Protein AF-A0A0M0JK31-F1 (afdb_monomer_lite)

pLDDT: mean 78.7, std 21.26, range [26.94, 96.88]

Foldseek 3Di:
DDDPPDDDPVPPPPPDVPPDCALLADKDKAWPFVVLQVLLQVLLQPCLDDCDDLCVFKGWPDKGKDWTKIWITHPLDIFIWTWIKMKIKMKGFGADPVRDGPDIWIWMKIFNTDGPVCLVPTDIDTGIPDPPDPSSVCCVPVVVVSSSVSNSVSVVVVRVVRRVVSVVPHDDDDDDDDDDDDDDDDDDDDDDDDDDDDDDDDDDDDDDDDDDDDDDDDDDDDDPPPPLDDFQPVLVVLLVCCVVCLAPAAERPQELQQDELSCVVVVQVSQQPPSNQRHQYYEHAQYAYELVSLLVVLVSVLVVGRLNHQEYEYANYHYDPVSVCSVVVSCVSCVSHDYHHDNDDVPQDFQWFWADADPPFLCVVLVHDHGWGWRDKRPDGPVPRPDCVPGPVVVLVVQAQHWIWIWTFDQDPVPRDTDIDITIGHFYDDPDDGGGRIDID

Secondary structure (DSSP, 8-state):
---TT---GGG-----TT---GGG-S-EEEE-HHHHHHHHHHHHHSS-S-SSSTTTTEEEEEEEEEEEEEEEEETTEEEEEEEEEEEEEEEEEEEPTTS-EEEEEEEEEEEEEEETTTTTS---EEEESSTT-HHHHHIIIIIHHHHHHHHHHHHHHHHHHHHHHHHHTSPPPPP---PPPPPP---PPPPPPP--PPP---------PPPPPPPPPPP-PPPS-----PPPHHHHHHHHHHHH-TTT--EEE-TTS---GGGHHHHHHHHHSTT-----EEE-TTS--BHHHHHHHHHHHHTTSSTT--EEE-TTSB--HHHHHHHHHHHHH-TT-EEE--SS-TT----EEEEEEPTTSHHHHTT--TTPEEEEETTEEGGG---IIIIIHHHHHHTTTS-EEEEEEEE-TTT--EEEEEEEE-----SSSSSS-EEE-

Organism: NCBI:txid1460289

InterPro domains:
  IPR015310 Activator of Hsp90 ATPase AHSA1-like, N-terminal [PF09229] (30-159)
  IPR015310 Activator of Hsp90 ATPase AHSA1-like, N-terminal [PTHR13009] (1-165)
  IPR015310 Activator of Hsp90 ATPase AHSA1-like, N-terminal [SM01000] (29-168)
  IPR032675 Leucine-rich repeat domain superfamily [G3DSA:3.80.10.10] (219-337)
  IPR036034 PDZ superfamily [G3DSA:2.30.42.10] (341-441)
  IPR036034 PDZ superfamily [SSF50156] (348-410)
  IPR036338 Activator of Hsp90 ATPase, Aha1 [G3DSA:3.15.10.20] (18-171)
  IPR036338 Activator of Hsp90 ATPase, Aha1 [SSF103111] (21-161)

Structure (mmCIF, N/CA/C/O backbone):
data_AF-A0A0M0JK31-F1
#
_entry.id   AF-A0A0M0JK31-F1
#
loop_
_atom_site.group_PDB
_atom_site.id
_atom_site.type_symbol
_atom_site.label_atom_id
_atom_site.label_alt_id
_atom_site.label_comp_id
_atom_site.label_asym_id
_atom_site.label_entity_id
_atom_site.label_seq_id
_atom_site.pdbx_PDB_ins_code
_atom_site.Cartn_x
_atom_site.Cartn_y
_atom_site.Cartn_z
_atom_site.occupancy
_atom_site.B_iso_or_equiv
_atom_site.auth_seq_id
_atom_site.auth_comp_id
_atom_site.auth_asym_id
_atom_site.auth_atom_id
_atom_site.pdbx_PDB_model_num
ATOM 1 N N . MET A 1 1 ? 17.780 -6.262 -35.142 1.00 40.47 1 MET A N 1
ATOM 2 C CA . MET A 1 1 ? 17.249 -6.593 -36.480 1.00 40.47 1 MET A CA 1
ATOM 3 C C . MET A 1 1 ? 16.522 -7.916 -36.348 1.00 40.47 1 MET A C 1
ATOM 5 O O . MET A 1 1 ? 17.087 -8.808 -35.727 1.00 40.47 1 MET A O 1
ATOM 9 N N . ALA A 1 2 ? 15.272 -8.006 -36.805 1.00 38.78 2 ALA A N 1
ATOM 10 C CA . ALA A 1 2 ? 14.528 -9.266 -36.800 1.00 38.78 2 ALA A CA 1
ATOM 11 C C . ALA A 1 2 ? 15.176 -10.264 -37.775 1.00 38.78 2 ALA A C 1
ATOM 13 O O . ALA A 1 2 ? 15.797 -9.852 -38.758 1.00 38.78 2 ALA A O 1
ATOM 14 N N . LEU A 1 3 ? 15.069 -11.557 -37.467 1.00 36.41 3 LEU A N 1
ATOM 15 C CA . LEU A 1 3 ? 15.560 -12.636 -38.320 1.00 36.41 3 LEU A CA 1
ATOM 16 C C . LEU A 1 3 ? 14.766 -12.653 -39.634 1.00 36.41 3 LEU A C 1
ATOM 18 O O . LEU A 1 3 ? 13.546 -12.500 -39.647 1.00 36.41 3 LEU A O 1
ATOM 22 N N . LEU A 1 4 ? 15.475 -12.808 -40.752 1.00 32.41 4 LEU A N 1
ATOM 23 C CA . LEU A 1 4 ? 14.892 -12.817 -42.090 1.00 32.41 4 LEU A CA 1
ATOM 24 C C . LEU A 1 4 ? 13.915 -14.002 -42.224 1.00 32.41 4 LEU A C 1
ATOM 26 O O . LEU A 1 4 ? 14.351 -15.150 -42.250 1.00 32.41 4 LEU A O 1
ATOM 30 N N . GLY A 1 5 ? 12.610 -13.723 -42.302 1.00 49.59 5 GLY A N 1
ATOM 31 C CA . GLY A 1 5 ? 11.557 -14.732 -42.494 1.00 49.59 5 GLY A CA 1
ATOM 32 C C . GLY A 1 5 ? 10.448 -14.738 -41.438 1.00 49.59 5 GLY A C 1
ATOM 33 O O . GLY A 1 5 ? 9.386 -15.297 -41.698 1.00 49.59 5 GLY A O 1
ATOM 34 N N . GLU A 1 6 ? 10.635 -14.067 -40.299 1.00 43.88 6 GLU A N 1
ATOM 35 C CA . GLU A 1 6 ? 9.566 -13.824 -39.323 1.00 43.88 6 GLU A CA 1
ATOM 36 C C . GLU A 1 6 ? 9.069 -12.382 -39.470 1.00 43.88 6 GLU A C 1
ATOM 38 O O . GLU A 1 6 ? 9.734 -11.424 -39.075 1.00 43.88 6 GLU A O 1
ATOM 43 N N . GLY A 1 7 ? 7.908 -12.208 -40.106 1.00 40.00 7 GLY A N 1
ATOM 44 C CA . GLY A 1 7 ? 7.232 -10.915 -40.147 1.00 40.00 7 GLY A CA 1
ATOM 45 C C . GLY A 1 7 ? 6.794 -10.507 -38.740 1.00 40.00 7 GLY A C 1
ATOM 46 O O . GLY A 1 7 ? 6.037 -11.227 -38.098 1.00 40.00 7 GLY A O 1
ATOM 47 N N . ASP A 1 8 ? 7.267 -9.354 -38.268 1.00 42.94 8 ASP A N 1
ATOM 48 C CA . ASP A 1 8 ? 6.827 -8.745 -37.012 1.00 42.94 8 ASP A CA 1
ATOM 49 C C . ASP A 1 8 ? 5.356 -8.306 -37.152 1.00 42.94 8 ASP A C 1
ATOM 51 O O . ASP A 1 8 ? 5.014 -7.530 -38.049 1.00 42.94 8 ASP A O 1
ATOM 55 N N . GLU A 1 9 ? 4.472 -8.774 -36.264 1.00 45.88 9 GLU A N 1
ATOM 56 C CA . GLU A 1 9 ? 3.048 -8.392 -36.234 1.00 45.88 9 GLU A CA 1
ATOM 57 C C . GLU A 1 9 ? 2.839 -6.873 -36.101 1.00 45.88 9 GLU A C 1
ATOM 59 O O . GLU A 1 9 ? 1.774 -6.348 -36.428 1.00 45.88 9 GLU A O 1
ATOM 64 N N . ARG A 1 10 ? 3.868 -6.133 -35.670 1.00 44.22 10 ARG A N 1
ATOM 65 C CA . ARG A 1 10 ? 3.871 -4.664 -35.610 1.00 44.22 10 ARG A CA 1
ATOM 66 C C . ARG A 1 10 ? 3.923 -3.990 -36.987 1.00 44.22 10 ARG A C 1
ATOM 68 O O . ARG A 1 10 ? 3.753 -2.776 -37.054 1.00 44.22 10 ARG A O 1
ATOM 75 N N . TRP A 1 11 ? 4.181 -4.743 -38.060 1.00 41.88 11 TRP A N 1
ATOM 76 C CA . TRP A 1 11 ? 4.456 -4.239 -39.413 1.00 41.88 11 TRP A CA 1
ATOM 77 C C . TRP A 1 11 ? 3.449 -4.703 -40.477 1.00 41.88 11 TRP A C 1
ATOM 79 O O . TRP A 1 11 ? 3.754 -4.682 -41.669 1.00 41.88 11 TRP A O 1
ATOM 89 N N . ILE A 1 12 ? 2.212 -5.055 -40.108 1.00 40.81 12 ILE A N 1
ATOM 90 C CA . ILE A 1 12 ? 1.137 -5.178 -41.109 1.00 40.81 12 ILE A CA 1
ATOM 91 C C . ILE A 1 12 ? 0.648 -3.771 -41.486 1.00 40.81 12 ILE A C 1
ATOM 93 O O . ILE A 1 12 ? -0.435 -3.337 -41.106 1.00 40.81 12 ILE A O 1
ATOM 97 N N . VAL A 1 13 ? 1.450 -3.060 -42.279 1.00 44.06 13 VAL A N 1
ATOM 98 C CA . VAL A 1 13 ? 0.936 -2.054 -43.213 1.00 44.06 13 VAL A CA 1
ATOM 99 C C . VAL A 1 13 ? 0.600 -2.813 -44.492 1.00 44.06 13 VAL A C 1
ATOM 101 O O . VAL A 1 13 ? 1.367 -2.838 -45.449 1.00 44.06 13 VAL A O 1
ATOM 104 N N . LYS A 1 14 ? -0.539 -3.510 -44.496 1.00 43.62 14 LYS A N 1
ATOM 105 C CA . LYS A 1 14 ? -1.207 -3.785 -45.769 1.00 43.62 14 LYS A CA 1
ATOM 106 C C . LYS A 1 14 ? -1.988 -2.526 -46.103 1.00 43.62 14 LYS A C 1
ATOM 108 O O . LYS A 1 14 ? -2.938 -2.206 -45.394 1.00 43.62 14 LYS A O 1
ATOM 113 N N . GLU A 1 15 ? -1.551 -1.820 -47.143 1.00 38.91 15 GLU A N 1
ATOM 114 C CA . GLU A 1 15 ? -2.305 -0.741 -47.776 1.00 38.91 15 GLU A CA 1
ATOM 115 C C . GLU A 1 15 ? -3.730 -1.230 -48.043 1.00 38.91 15 GLU A C 1
ATOM 117 O O . GLU A 1 15 ? -3.982 -2.131 -48.845 1.00 38.91 15 GLU A O 1
ATOM 122 N N . ARG A 1 16 ? -4.653 -0.677 -47.266 1.00 41.91 16 ARG A N 1
ATOM 123 C CA . ARG A 1 16 ? -6.076 -0.963 -47.299 1.00 41.91 16 ARG A CA 1
ATOM 124 C C . ARG A 1 16 ? -6.729 0.300 -47.854 1.00 41.91 16 ARG A C 1
ATOM 126 O O . ARG A 1 16 ? -6.517 1.387 -47.319 1.00 41.91 16 ARG A O 1
ATOM 133 N N . ALA A 1 17 ? -7.426 0.174 -48.982 1.00 39.03 17 ALA A N 1
ATOM 134 C CA . ALA A 1 17 ? -7.963 1.303 -49.751 1.00 39.03 17 ALA A CA 1
ATOM 135 C C . ALA A 1 17 ? -9.041 2.123 -48.998 1.00 39.03 17 ALA A C 1
ATOM 137 O O . ALA A 1 17 ? -9.496 3.146 -49.496 1.00 39.03 17 ALA A O 1
ATOM 138 N N . ASP A 1 18 ? -9.446 1.675 -47.807 1.00 47.78 18 ASP A N 1
ATOM 139 C CA . ASP A 1 18 ? -10.531 2.180 -46.965 1.00 47.78 18 ASP A CA 1
ATOM 140 C C . ASP A 1 18 ? -10.103 3.205 -45.894 1.00 47.78 18 ASP A C 1
ATOM 142 O O . ASP A 1 18 ? -10.971 3.791 -45.252 1.00 47.78 18 ASP A O 1
ATOM 146 N N . GLY A 1 19 ? -8.801 3.458 -45.683 1.00 41.53 19 GLY A N 1
ATOM 147 C CA . GLY A 1 19 ? -8.321 4.533 -44.790 1.00 41.53 19 GLY A CA 1
ATOM 148 C C . GLY A 1 19 ? -8.748 4.420 -43.314 1.00 41.53 19 GLY A C 1
ATOM 149 O O . GLY A 1 19 ? -8.595 5.371 -42.547 1.00 41.53 19 GLY A O 1
ATOM 150 N N . ALA A 1 20 ? -9.288 3.274 -42.894 1.00 50.56 20 ALA A N 1
ATOM 151 C CA . ALA A 1 20 ? -9.773 3.057 -41.538 1.00 50.56 20 ALA A CA 1
ATOM 152 C C . ALA A 1 20 ? -8.612 2.987 -40.527 1.00 50.56 20 ALA A C 1
ATOM 154 O O . ALA A 1 20 ? -7.571 2.382 -40.801 1.00 50.56 20 ALA A O 1
ATOM 155 N N . ASN A 1 21 ? -8.800 3.581 -39.337 1.00 46.16 21 ASN A N 1
ATOM 156 C CA . ASN A 1 21 ? -7.816 3.630 -38.246 1.00 46.16 21 ASN A CA 1
ATOM 157 C C . ASN A 1 21 ? -7.573 2.237 -37.641 1.00 46.16 21 ASN A C 1
ATOM 159 O O . ASN A 1 21 ? -8.069 1.892 -36.567 1.00 46.16 21 ASN A O 1
ATOM 163 N N . CYS A 1 22 ? -6.811 1.418 -38.358 1.00 45.28 22 CYS A N 1
ATOM 164 C CA . CYS A 1 22 ? -6.472 0.065 -37.956 1.00 45.28 22 CYS A CA 1
ATOM 165 C C . CYS A 1 22 ? -5.735 0.096 -36.607 1.00 45.28 22 CYS A C 1
ATOM 167 O O . CYS A 1 22 ? -4.752 0.820 -36.433 1.00 45.28 22 CYS A O 1
ATOM 169 N N . ASN A 1 23 ? -6.229 -0.686 -35.643 1.00 49.56 23 ASN A N 1
ATOM 170 C CA . ASN A 1 23 ? -5.689 -0.808 -34.283 1.00 49.56 23 ASN A CA 1
ATOM 171 C C . ASN A 1 23 ? -5.598 0.499 -33.478 1.00 49.56 23 ASN A C 1
ATOM 173 O O . ASN A 1 23 ? -4.839 0.561 -32.507 1.00 49.56 23 ASN A O 1
ATOM 177 N N . ASN A 1 24 ? -6.375 1.529 -33.834 1.00 46.72 24 ASN A N 1
ATOM 178 C CA . ASN A 1 24 ? -6.395 2.789 -33.093 1.00 46.72 24 ASN A CA 1
ATOM 179 C C . ASN A 1 24 ? -4.980 3.424 -32.987 1.00 46.72 24 ASN A C 1
ATOM 181 O O . ASN A 1 24 ? -4.601 3.995 -31.961 1.00 46.72 24 ASN A O 1
ATOM 185 N N . TRP A 1 25 ? -4.168 3.284 -34.042 1.00 47.78 25 TRP A N 1
ATOM 186 C CA . TRP A 1 25 ? -2.758 3.693 -34.067 1.00 47.78 25 TRP A CA 1
ATOM 187 C C . TRP A 1 25 ? -2.556 5.174 -34.432 1.00 47.78 25 TRP A C 1
ATOM 189 O O . TRP A 1 25 ? -1.591 5.789 -33.975 1.00 47.78 25 TRP A O 1
ATOM 199 N N . HIS A 1 26 ? -3.480 5.771 -35.194 1.00 50.41 26 HIS A N 1
ATOM 200 C CA . HIS A 1 26 ? -3.459 7.199 -35.523 1.00 50.41 26 HIS A CA 1
ATOM 201 C C . HIS A 1 26 ? -4.198 8.026 -34.464 1.00 50.41 26 HIS A C 1
ATOM 203 O O . HIS A 1 26 ? -5.253 7.617 -33.965 1.00 50.41 26 HIS A O 1
ATOM 209 N N . TRP A 1 27 ? -3.626 9.191 -34.128 1.00 49.38 27 TRP A N 1
ATOM 210 C CA . TRP A 1 27 ? -4.186 10.133 -33.158 1.00 49.38 27 TRP A CA 1
ATOM 211 C C . TRP A 1 27 ? -5.598 10.543 -33.569 1.00 49.38 27 TRP A C 1
ATOM 213 O O . TRP A 1 27 ? -5.813 11.035 -34.675 1.00 49.38 27 TRP A O 1
ATOM 223 N N . THR A 1 28 ? -6.549 10.362 -32.661 1.00 66.12 28 THR A N 1
ATOM 224 C CA . THR A 1 28 ? -7.926 10.832 -32.825 1.00 66.12 28 THR A CA 1
ATOM 225 C C . THR A 1 28 ? -8.390 11.440 -31.509 1.00 66.12 28 THR A C 1
ATOM 227 O O . THR A 1 28 ? -8.194 10.853 -30.442 1.00 66.12 28 THR A O 1
ATOM 230 N N . THR A 1 29 ? -8.976 12.631 -31.601 1.00 80.38 29 THR A N 1
ATOM 231 C CA . THR A 1 29 ? -9.597 13.347 -30.485 1.00 80.38 29 THR A CA 1
ATOM 232 C C . THR A 1 29 ? -11.070 13.501 -30.817 1.00 80.38 29 THR A C 1
ATOM 234 O O . THR A 1 29 ? -11.415 14.041 -31.868 1.00 80.38 29 THR A O 1
ATOM 237 N N . LYS A 1 30 ? -11.936 13.003 -29.939 1.00 83.62 30 LYS A N 1
ATOM 238 C CA . LYS A 1 30 ? -13.385 13.149 -30.052 1.00 83.62 30 LYS A CA 1
ATOM 239 C C . LYS A 1 30 ? -13.876 13.985 -28.881 1.00 83.62 30 LYS A C 1
ATOM 241 O O . LYS A 1 30 ? -13.679 13.593 -27.733 1.00 83.62 30 LYS A O 1
ATOM 246 N N . ASP A 1 31 ? -14.513 15.115 -29.169 1.00 87.62 31 ASP A N 1
ATOM 247 C CA . ASP A 1 31 ? -15.205 15.885 -28.137 1.00 87.62 31 ASP A CA 1
ATOM 248 C C . ASP A 1 31 ? -16.391 15.074 -27.599 1.00 87.62 31 ASP A C 1
ATOM 250 O O . ASP A 1 31 ? -17.197 14.536 -28.362 1.00 87.62 31 ASP A O 1
ATOM 254 N N . VAL A 1 32 ? -16.459 14.954 -26.275 1.00 89.56 32 VAL A N 1
ATOM 255 C CA . VAL A 1 32 ? -17.558 14.305 -25.545 1.00 89.56 32 VAL A CA 1
ATOM 256 C C . VAL A 1 32 ? -18.114 15.222 -24.454 1.00 89.56 32 VAL A C 1
ATOM 258 O O . VAL A 1 32 ? -18.863 14.776 -23.586 1.00 89.56 32 VAL A O 1
ATOM 261 N N . SER A 1 33 ? -17.778 16.514 -24.509 1.00 87.69 33 SER A N 1
ATOM 262 C CA . SER A 1 33 ? -18.122 17.517 -23.505 1.00 87.69 33 SER A CA 1
ATOM 263 C C . SER A 1 33 ? -19.619 17.548 -23.210 1.00 87.69 33 SER A C 1
ATOM 265 O O . SER A 1 33 ? -20.015 17.564 -22.048 1.00 87.69 33 SER A O 1
ATOM 267 N N . ALA A 1 34 ? -20.461 17.530 -24.248 1.00 89.25 34 ALA A N 1
ATOM 268 C CA . ALA A 1 34 ? -21.915 17.558 -24.089 1.00 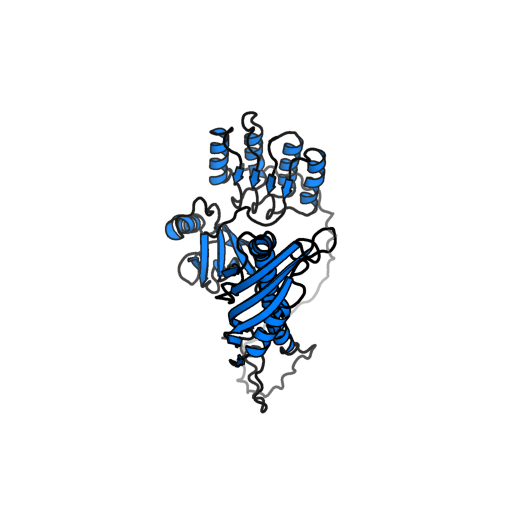89.25 34 ALA A CA 1
ATOM 269 C C . ALA A 1 34 ? -22.441 16.326 -23.334 1.00 89.25 34 ALA A C 1
ATOM 271 O O . ALA A 1 34 ? -23.195 16.467 -22.375 1.00 89.25 34 ALA A O 1
ATOM 272 N N . HIS A 1 35 ? -21.975 15.136 -23.719 1.00 89.25 35 HIS A N 1
ATOM 273 C CA . HIS A 1 35 ? -22.411 13.872 -23.131 1.00 89.25 35 HIS A CA 1
ATOM 274 C C . HIS A 1 35 ? -22.000 13.747 -21.659 1.00 89.25 35 HIS A C 1
ATOM 276 O O . HIS A 1 35 ? -22.814 13.399 -20.810 1.00 89.25 35 HIS A O 1
ATOM 282 N N . VAL A 1 36 ? -20.752 14.095 -21.334 1.00 91.62 36 VAL A N 1
ATOM 283 C CA . VAL A 1 36 ? -20.241 14.027 -19.956 1.00 91.62 36 VAL A CA 1
ATOM 284 C C . VAL A 1 36 ? -20.982 15.001 -19.036 1.00 91.62 36 VAL A C 1
ATOM 286 O O . VAL A 1 36 ? -21.332 14.641 -17.913 1.00 91.62 36 VAL A O 1
ATOM 289 N N . LYS A 1 37 ? -21.265 16.222 -19.514 1.00 92.75 37 LYS A N 1
ATOM 290 C CA . LYS A 1 37 ? -22.041 17.220 -18.759 1.00 92.75 37 LYS A CA 1
ATOM 291 C C . LYS A 1 37 ? -23.462 16.740 -18.478 1.00 92.75 37 LYS A C 1
ATOM 293 O O . LYS A 1 37 ? -23.947 16.907 -17.365 1.00 92.75 37 LYS A O 1
ATOM 298 N N . GLU A 1 38 ? -24.123 16.153 -19.472 1.00 92.75 38 GLU A N 1
ATOM 299 C CA . GLU A 1 38 ? -25.472 15.602 -19.327 1.00 92.75 38 GLU A CA 1
ATOM 300 C C . GLU A 1 38 ? -25.502 14.467 -18.296 1.00 92.75 38 GLU A C 1
ATOM 302 O O . GLU A 1 38 ? -26.246 14.546 -17.321 1.00 92.75 38 GLU A O 1
ATOM 307 N N . GLN A 1 39 ? -24.604 13.490 -18.435 1.00 92.12 39 GLN A N 1
ATOM 308 C CA . GLN A 1 39 ? -24.495 12.331 -17.545 1.00 92.12 39 GLN A CA 1
ATOM 309 C C . GLN A 1 39 ? -24.191 12.712 -16.087 1.00 92.12 39 GLN A C 1
ATOM 311 O O . GLN A 1 39 ? -24.748 12.119 -15.163 1.00 92.12 39 GLN A O 1
ATOM 316 N N . LEU A 1 40 ? -23.340 13.718 -15.858 1.00 91.00 40 LEU A N 1
ATOM 317 C CA . LEU A 1 40 ? -23.104 14.259 -14.516 1.00 91.00 40 LEU A CA 1
ATOM 318 C C . LEU A 1 40 ? -24.340 14.946 -13.937 1.00 91.00 40 LEU A C 1
ATOM 320 O O . LEU A 1 40 ? -24.692 14.721 -12.777 1.00 91.00 40 LEU A O 1
ATOM 324 N N . ASN A 1 41 ? -24.995 15.791 -14.737 1.00 92.00 41 ASN A N 1
ATOM 325 C CA . ASN A 1 41 ? -26.179 16.516 -14.297 1.00 92.00 41 ASN A CA 1
ATOM 326 C C . ASN A 1 41 ? -27.312 15.545 -13.929 1.00 92.00 41 ASN A C 1
ATOM 328 O O . ASN A 1 41 ? -28.008 15.782 -12.943 1.00 92.00 41 ASN A O 1
ATOM 332 N N . GLU A 1 42 ? -27.493 14.465 -14.693 1.00 90.12 42 GLU A N 1
ATOM 333 C CA . GLU A 1 42 ? -28.465 13.407 -14.400 1.00 90.12 42 GLU A CA 1
ATOM 334 C C . GLU A 1 42 ? -28.104 12.617 -13.141 1.00 90.12 42 GLU A C 1
ATOM 336 O O . GLU A 1 42 ? -28.960 12.435 -12.275 1.00 90.12 42 GLU A O 1
ATOM 341 N N . ALA A 1 43 ? -26.840 12.207 -12.992 1.00 88.94 43 ALA A N 1
ATOM 342 C CA . ALA A 1 43 ? -26.394 11.430 -11.836 1.00 88.94 43 ALA A CA 1
ATOM 343 C C . ALA A 1 43 ? -26.634 12.166 -10.513 1.00 88.94 43 ALA A C 1
ATOM 345 O O . ALA A 1 43 ? -27.073 11.563 -9.538 1.00 88.94 43 ALA A O 1
ATOM 346 N N . VAL A 1 44 ? -26.390 13.478 -10.490 1.00 87.50 44 VAL A N 1
ATOM 347 C CA . VAL A 1 44 ? -26.588 14.304 -9.296 1.00 87.50 44 VAL A CA 1
ATOM 348 C C . VAL A 1 44 ? -28.072 14.574 -9.040 1.00 87.50 44 VAL A C 1
ATOM 350 O O . VAL A 1 44 ? -28.484 14.562 -7.888 1.00 87.50 44 VAL A O 1
ATOM 353 N N . LYS A 1 45 ? -28.891 14.765 -10.086 1.00 85.75 45 LYS A N 1
ATOM 354 C CA . LYS A 1 45 ? -30.353 14.941 -9.959 1.00 85.75 45 LYS A CA 1
ATOM 355 C C . LYS A 1 45 ? -31.099 13.668 -9.531 1.00 85.75 45 LYS A C 1
ATOM 357 O O . LYS A 1 45 ? -32.266 13.769 -9.163 1.00 85.75 45 LYS A O 1
ATOM 362 N N . GLY A 1 46 ? -30.467 12.496 -9.606 1.00 76.38 46 GLY A N 1
ATOM 363 C CA . GLY A 1 46 ? -31.032 11.233 -9.129 1.00 76.38 46 GLY A CA 1
ATOM 364 C C . GLY A 1 46 ? -31.115 11.130 -7.598 1.00 76.38 46 GLY A C 1
ATOM 365 O O . GLY A 1 46 ? -30.803 12.067 -6.864 1.00 76.38 46 GLY A O 1
ATOM 366 N N . ASN A 1 47 ? -31.503 9.953 -7.095 1.00 74.69 47 ASN A N 1
ATOM 367 C CA . ASN A 1 47 ? -31.549 9.655 -5.657 1.00 74.69 47 ASN A CA 1
ATOM 368 C C . ASN A 1 47 ? -30.134 9.487 -5.070 1.00 74.69 47 ASN A C 1
ATOM 370 O O . ASN A 1 47 ? -29.683 8.374 -4.807 1.00 74.69 47 ASN A O 1
ATOM 374 N N . ILE A 1 48 ? -29.426 10.598 -4.868 1.00 84.25 48 ILE A N 1
ATOM 375 C CA . ILE A 1 48 ? -28.091 10.609 -4.245 1.00 84.25 48 ILE A CA 1
ATOM 376 C C . ILE A 1 48 ? -28.139 10.771 -2.722 1.00 84.25 48 ILE A C 1
ATOM 378 O O . ILE A 1 48 ? -27.145 10.519 -2.038 1.00 84.25 48 ILE A O 1
ATOM 382 N N . PHE A 1 49 ? -29.281 11.205 -2.184 1.00 86.75 49 PHE A N 1
ATOM 383 C CA . PHE A 1 49 ? -29.476 11.401 -0.751 1.00 86.75 49 PHE A CA 1
ATOM 384 C C . PHE A 1 49 ? -30.140 10.171 -0.112 1.00 86.75 49 PHE A C 1
ATOM 386 O O . PHE A 1 49 ? -30.935 9.494 -0.768 1.00 86.75 49 PHE A O 1
ATOM 393 N N . PRO A 1 50 ? -29.822 9.861 1.157 1.00 81.19 50 PRO A N 1
ATOM 394 C CA . PRO A 1 50 ? -30.456 8.762 1.878 1.00 81.19 50 PRO A CA 1
ATOM 395 C C . PRO A 1 50 ? -31.974 8.946 1.966 1.00 81.19 50 PRO A C 1
ATOM 397 O O . PRO A 1 50 ? -32.444 10.047 2.241 1.00 81.19 50 PRO A O 1
ATOM 400 N N . ALA A 1 51 ? -32.726 7.857 1.784 1.00 74.62 51 ALA A N 1
ATOM 401 C CA . ALA A 1 51 ? -34.188 7.862 1.898 1.00 74.62 51 ALA A CA 1
ATOM 402 C C . ALA A 1 51 ? -34.675 8.147 3.331 1.00 74.62 51 ALA A C 1
ATOM 404 O O . ALA A 1 51 ? -35.772 8.665 3.516 1.00 74.62 51 ALA A O 1
ATOM 405 N N . ASP A 1 52 ? -33.835 7.856 4.328 1.00 71.25 52 ASP A N 1
ATOM 406 C CA . ASP A 1 52 ? -34.111 8.069 5.744 1.00 71.25 52 ASP A CA 1
ATOM 407 C C . ASP A 1 52 ? -33.198 9.149 6.336 1.00 71.25 52 ASP A C 1
ATOM 409 O O . ASP A 1 52 ? -32.007 9.245 6.025 1.00 71.25 52 ASP A O 1
ATOM 413 N N . GLY A 1 53 ? -33.754 9.942 7.252 1.00 78.12 53 GLY A N 1
ATOM 414 C CA . GLY A 1 53 ? -33.020 10.960 8.000 1.00 78.12 53 GLY A CA 1
ATOM 415 C C . GLY A 1 53 ? -33.204 12.386 7.466 1.00 78.12 53 GLY A C 1
ATOM 416 O O . GLY A 1 53 ? -34.130 12.662 6.701 1.00 78.12 53 GLY A O 1
ATOM 417 N N . PRO A 1 54 ? -32.344 13.332 7.887 1.00 79.56 54 PRO A N 1
ATOM 418 C CA . PRO A 1 54 ? -32.573 14.762 7.678 1.00 79.56 54 PRO A CA 1
ATOM 419 C C . PRO A 1 54 ? -32.476 15.199 6.212 1.00 79.56 54 PRO A C 1
ATOM 421 O O . PRO A 1 54 ? -32.943 16.278 5.882 1.00 79.56 54 PRO A O 1
ATOM 424 N N . LEU A 1 55 ? -31.885 14.381 5.333 1.00 82.31 55 LEU A N 1
ATOM 425 C CA . LEU A 1 55 ? -31.724 14.673 3.903 1.00 82.31 55 LEU A CA 1
ATOM 426 C C . LEU A 1 55 ? -32.742 13.947 3.008 1.00 82.31 55 LEU A C 1
ATOM 428 O O . LEU A 1 55 ? -32.610 13.981 1.788 1.00 82.31 55 LEU A O 1
ATOM 432 N N . SER A 1 56 ? -33.748 13.306 3.605 1.00 79.62 56 SER A N 1
ATOM 433 C CA . SER A 1 56 ? -34.759 12.506 2.897 1.00 79.62 56 SER A CA 1
ATOM 434 C C . SER A 1 56 ? -35.599 13.309 1.900 1.00 79.62 56 SER A C 1
ATOM 436 O O . SER A 1 56 ? -36.063 12.759 0.907 1.00 79.62 56 SER A O 1
ATOM 438 N N . ASN A 1 57 ? -35.764 14.613 2.128 1.00 84.12 57 ASN A N 1
ATOM 439 C CA . ASN A 1 57 ? -36.578 15.493 1.292 1.00 84.12 57 ASN A CA 1
ATOM 440 C C . ASN A 1 57 ? -35.756 16.685 0.764 1.00 84.12 57 ASN A C 1
ATOM 442 O O . ASN A 1 57 ? -36.098 17.852 0.974 1.00 84.12 57 ASN A O 1
ATOM 446 N N . ILE A 1 58 ? -34.619 16.378 0.127 1.00 86.50 58 ILE A N 1
ATOM 447 C CA . ILE A 1 58 ? -33.797 17.340 -0.622 1.00 86.50 58 ILE A CA 1
ATOM 448 C C . ILE A 1 58 ? -34.107 17.231 -2.118 1.00 86.50 58 ILE A C 1
ATOM 450 O O . ILE A 1 58 ? -33.992 16.168 -2.720 1.00 86.50 58 ILE A O 1
ATOM 454 N N . GLU A 1 59 ? -34.405 18.368 -2.735 1.00 87.19 59 GLU A N 1
ATOM 455 C CA . GLU A 1 59 ? -34.603 18.542 -4.168 1.00 87.19 59 GLU A CA 1
ATOM 456 C C . GLU A 1 59 ? -33.461 19.373 -4.776 1.00 87.19 59 GLU A C 1
ATOM 458 O O . GLU A 1 59 ? -33.109 20.459 -4.295 1.00 87.19 59 GLU A O 1
ATOM 463 N N . ILE A 1 60 ? -32.896 18.896 -5.886 1.00 90.81 60 ILE A N 1
ATOM 464 C CA . ILE A 1 60 ? -31.910 19.650 -6.668 1.00 90.81 60 ILE A CA 1
ATOM 465 C C . ILE A 1 60 ? -32.636 20.462 -7.739 1.00 90.81 60 ILE A C 1
ATOM 467 O O . ILE A 1 60 ? -33.086 19.932 -8.751 1.00 90.81 60 ILE A O 1
ATOM 471 N N . LYS A 1 61 ? -32.705 21.779 -7.534 1.00 88.31 61 LYS A N 1
ATOM 472 C CA . LYS A 1 61 ? -33.422 22.717 -8.412 1.00 88.31 61 LYS A CA 1
ATOM 473 C C . LYS A 1 61 ? -32.733 22.944 -9.748 1.00 88.31 61 LYS A C 1
ATOM 475 O O . LYS A 1 61 ? -33.383 23.128 -10.771 1.00 88.31 61 LYS A O 1
ATOM 480 N N . SER A 1 62 ? -31.409 23.006 -9.733 1.00 88.88 62 SER A N 1
ATOM 481 C CA . SER A 1 62 ? -30.612 23.207 -10.938 1.00 88.88 62 SER A CA 1
ATOM 482 C C . SER A 1 62 ? -29.252 22.562 -10.759 1.00 88.88 62 SER A C 1
ATOM 484 O O . SER A 1 62 ? -28.673 22.650 -9.678 1.00 88.88 62 SER A O 1
ATOM 486 N N . CYS A 1 63 ? -28.739 21.965 -11.827 1.00 91.06 63 CYS A N 1
ATOM 487 C CA . CYS A 1 63 ? -27.376 21.466 -11.916 1.00 91.06 63 CYS A CA 1
ATOM 488 C C . CYS A 1 63 ? -26.835 21.878 -13.285 1.00 91.06 63 CYS A C 1
ATOM 490 O O . CYS A 1 63 ? -27.471 21.589 -14.302 1.00 91.06 63 CYS A O 1
ATOM 492 N N . GLU A 1 64 ? -25.725 22.605 -13.284 1.00 91.56 64 GLU A N 1
ATOM 493 C CA . GLU A 1 64 ? -25.055 23.121 -14.470 1.00 91.56 64 GLU A CA 1
ATOM 494 C C . GLU A 1 64 ? -23.587 22.708 -14.412 1.00 91.56 64 GLU A C 1
ATOM 496 O O . GLU A 1 64 ? -22.895 22.986 -13.432 1.00 91.56 64 GLU A O 1
ATOM 501 N N . THR A 1 65 ? -23.110 22.075 -15.481 1.00 93.88 65 THR A N 1
ATOM 502 C CA . THR A 1 65 ? -21.712 21.663 -15.622 1.00 93.88 65 THR A CA 1
ATOM 503 C C . THR A 1 65 ? -21.101 22.371 -16.828 1.00 93.88 65 THR A C 1
ATOM 505 O O . THR A 1 65 ? -21.614 22.280 -17.946 1.00 93.88 65 THR A O 1
ATOM 508 N N . THR A 1 66 ? -19.999 23.080 -16.612 1.00 92.12 66 THR A N 1
ATOM 509 C CA . THR A 1 66 ? -19.215 23.788 -17.634 1.00 92.12 66 THR A CA 1
ATOM 510 C C . THR A 1 66 ? -17.822 23.173 -17.764 1.00 92.12 66 THR A C 1
ATOM 512 O O . THR A 1 66 ? -17.431 22.362 -16.935 1.00 92.12 66 THR A O 1
ATOM 515 N N . GLY A 1 67 ? -17.077 23.526 -18.814 1.00 93.00 67 GLY A N 1
ATOM 516 C CA . GLY A 1 67 ? -15.745 22.970 -19.093 1.00 93.00 67 GLY A CA 1
ATOM 517 C C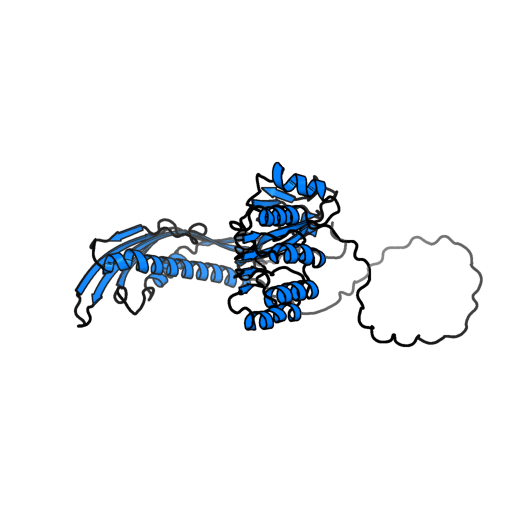 . GLY A 1 67 ? -15.720 22.047 -20.309 1.00 93.00 67 GLY A C 1
ATOM 518 O O . GLY A 1 67 ? -16.641 22.082 -21.134 1.00 93.00 67 GLY A O 1
ATOM 519 N N . GLU A 1 68 ? -14.675 21.240 -20.432 1.00 91.12 68 GLU A N 1
ATOM 520 C CA . GLU A 1 68 ? -14.423 20.403 -21.607 1.00 91.12 68 GLU A CA 1
ATOM 521 C C . GLU A 1 68 ? -14.080 18.961 -21.232 1.00 91.12 68 GLU A C 1
ATOM 523 O O . GLU A 1 68 ? -13.491 18.689 -20.186 1.00 91.12 68 GLU A O 1
ATOM 528 N N . ALA A 1 69 ? -14.480 18.026 -22.094 1.00 91.88 69 ALA A N 1
ATOM 529 C CA . ALA A 1 69 ? -14.131 16.620 -22.002 1.00 91.88 69 ALA A CA 1
ATOM 530 C C . ALA A 1 69 ? -13.906 16.039 -23.403 1.00 91.88 69 ALA A C 1
ATOM 532 O O . ALA A 1 69 ? -14.750 16.159 -24.292 1.00 91.88 69 ALA A O 1
ATOM 533 N N . SER A 1 70 ? -12.776 15.367 -23.602 1.00 87.12 70 SER A N 1
ATOM 534 C CA . SER A 1 70 ? -12.418 14.751 -24.877 1.00 87.12 70 SER A CA 1
ATOM 535 C C . SER A 1 70 ? -11.876 13.341 -24.688 1.00 87.12 70 SER A C 1
ATOM 537 O O . SER A 1 70 ? -11.059 13.067 -23.807 1.00 87.12 70 SER A O 1
ATOM 539 N N . VAL A 1 71 ? -12.320 12.427 -25.546 1.00 88.50 71 VAL A N 1
ATOM 540 C CA . VAL A 1 71 ? -11.767 11.078 -25.643 1.00 88.50 71 VAL A CA 1
ATOM 541 C C . VAL A 1 71 ? -10.610 11.109 -26.627 1.00 88.50 71 VAL A C 1
ATOM 543 O O . VAL A 1 71 ? -10.765 11.493 -27.786 1.00 88.50 71 VAL A O 1
ATOM 546 N N . ASN A 1 72 ? -9.444 10.692 -26.155 1.00 82.44 72 ASN A N 1
ATOM 547 C CA . ASN A 1 72 ? -8.199 10.698 -26.898 1.00 82.44 72 ASN A CA 1
ATOM 548 C C . ASN A 1 72 ? -7.704 9.273 -27.061 1.00 82.44 72 ASN A C 1
ATOM 550 O O . ASN A 1 72 ? -7.686 8.496 -26.108 1.00 82.44 72 ASN A O 1
ATOM 554 N N . ASN A 1 73 ? -7.273 8.934 -28.271 1.00 78.38 73 ASN A N 1
ATOM 555 C CA . ASN A 1 73 ? -6.713 7.629 -28.561 1.00 78.38 73 ASN A CA 1
ATOM 556 C C . ASN A 1 73 ? -5.272 7.729 -29.084 1.00 78.38 73 ASN A C 1
ATOM 558 O O . ASN A 1 73 ? -4.984 8.433 -30.054 1.00 78.38 73 ASN A O 1
ATOM 562 N N . ARG A 1 74 ? -4.362 6.996 -28.432 1.00 71.69 74 ARG A N 1
ATOM 563 C CA . ARG A 1 74 ? -2.932 6.960 -28.743 1.00 71.69 74 ARG A CA 1
ATOM 564 C C . ARG A 1 74 ? -2.338 5.590 -28.426 1.00 71.69 74 ARG A C 1
ATOM 566 O O . ARG A 1 74 ? -2.487 5.101 -27.311 1.00 71.69 74 ARG A O 1
ATOM 573 N N . LYS A 1 75 ? -1.573 5.011 -29.364 1.00 63.94 75 LYS A N 1
ATOM 574 C CA . LYS A 1 75 ? -0.844 3.735 -29.171 1.00 63.94 75 LYS A CA 1
ATOM 575 C C . LYS A 1 75 ? -1.750 2.614 -28.622 1.00 63.94 75 LYS A C 1
ATOM 577 O O . LYS A 1 75 ? -1.364 1.910 -27.692 1.00 63.94 75 LYS A O 1
ATOM 582 N N . ALA A 1 76 ? -2.959 2.478 -29.173 1.00 61.56 76 ALA A N 1
ATOM 583 C CA . ALA A 1 76 ? -3.977 1.519 -28.730 1.00 61.56 76 ALA A CA 1
ATOM 584 C C . ALA A 1 76 ? -4.500 1.711 -27.287 1.00 61.56 76 ALA A C 1
ATOM 586 O O . ALA A 1 76 ? -5.093 0.785 -26.728 1.00 61.56 76 ALA A O 1
ATOM 587 N N . ARG A 1 77 ? -4.303 2.899 -26.695 1.00 68.12 77 ARG A N 1
ATOM 588 C CA . ARG A 1 77 ? -4.925 3.330 -25.440 1.00 68.12 77 ARG A CA 1
ATOM 589 C C . ARG A 1 77 ? -5.870 4.490 -25.722 1.00 68.12 77 ARG A C 1
ATOM 591 O O . ARG A 1 77 ? -5.444 5.536 -26.208 1.00 68.12 77 ARG A O 1
ATOM 598 N N . THR A 1 78 ? -7.131 4.308 -25.364 1.00 79.50 78 THR A N 1
ATOM 599 C CA . THR A 1 78 ? -8.149 5.354 -25.394 1.00 79.50 78 THR A CA 1
ATOM 600 C C . THR A 1 78 ? -8.426 5.805 -23.967 1.00 79.50 78 THR A C 1
ATOM 602 O O . THR A 1 78 ? -8.563 4.971 -23.077 1.00 79.50 78 THR A O 1
ATOM 605 N N . PHE A 1 79 ? -8.427 7.110 -23.728 1.00 82.31 79 PHE A N 1
ATOM 606 C CA . PHE A 1 79 ? -8.614 7.699 -22.407 1.00 82.31 79 PHE A CA 1
ATOM 607 C C . PHE A 1 79 ? -9.360 9.023 -22.532 1.00 82.31 79 PHE A C 1
ATOM 609 O O . PHE A 1 79 ? -9.266 9.702 -23.553 1.00 82.31 79 PHE A O 1
ATOM 616 N N . ILE A 1 80 ? -10.109 9.385 -21.498 1.00 86.38 80 ILE A N 1
ATOM 617 C CA . ILE A 1 80 ? -10.815 10.660 -21.437 1.00 86.38 80 ILE A CA 1
ATOM 618 C C . ILE A 1 80 ? -9.964 11.684 -20.684 1.00 86.38 80 ILE A C 1
ATOM 620 O O . ILE A 1 80 ? -9.406 11.382 -19.632 1.00 86.38 80 ILE A O 1
ATOM 624 N N . ILE A 1 81 ? -9.842 12.881 -21.243 1.00 87.50 81 ILE A N 1
ATOM 625 C CA . ILE A 1 81 ? -9.293 14.061 -20.575 1.00 87.50 81 ILE A CA 1
ATOM 626 C C . ILE A 1 81 ? -10.475 14.980 -20.318 1.00 87.50 81 ILE A C 1
ATOM 628 O O . ILE A 1 81 ? -11.253 15.224 -21.239 1.00 87.50 81 ILE A O 1
ATOM 632 N N . TYR A 1 82 ? -10.623 15.473 -19.096 1.00 93.50 82 TYR A N 1
ATOM 633 C CA . TYR A 1 82 ? -11.701 16.381 -18.739 1.00 93.50 82 TYR A CA 1
ATOM 634 C C . TYR A 1 82 ? -11.239 17.381 -17.684 1.00 93.50 82 TYR A C 1
ATOM 636 O O . TYR A 1 82 ? -10.431 17.053 -16.814 1.00 93.50 82 TYR A O 1
ATOM 644 N N . GLN A 1 83 ? -11.777 18.589 -17.789 1.00 92.19 83 GLN A N 1
ATOM 645 C CA . GLN A 1 83 ? -11.632 19.660 -16.818 1.00 92.19 83 GLN A CA 1
ATOM 646 C C . GLN A 1 83 ? -12.975 20.381 -16.753 1.00 92.19 83 GLN A C 1
ATOM 648 O O . GLN A 1 83 ? -13.376 21.070 -17.696 1.00 92.19 83 GLN A O 1
ATOM 653 N N . LEU A 1 84 ? -13.719 20.130 -15.678 1.00 94.06 84 LEU A N 1
ATOM 654 C CA . LEU A 1 84 ? -15.112 20.537 -15.546 1.00 94.06 84 LEU A CA 1
ATOM 655 C C . LEU A 1 84 ? -15.327 21.322 -14.253 1.00 94.06 84 LEU A C 1
ATOM 657 O O . LEU A 1 84 ? -14.731 21.025 -13.227 1.00 94.06 84 LEU A O 1
ATOM 661 N N . GLU A 1 85 ? -16.235 22.289 -14.299 1.00 93.62 85 GLU A N 1
ATOM 662 C CA . GLU A 1 85 ? -16.747 22.994 -13.123 1.00 93.62 85 GLU A CA 1
ATOM 663 C C . GLU A 1 85 ? -18.239 22.684 -13.010 1.00 93.62 85 GLU A C 1
ATOM 665 O O . GLU A 1 85 ? -18.974 22.814 -13.992 1.00 93.62 85 GLU A O 1
ATOM 670 N N . MET A 1 86 ? -18.704 22.301 -11.821 1.00 94.19 86 MET A N 1
ATOM 671 C CA . MET A 1 86 ? -20.113 21.981 -11.583 1.00 94.19 86 MET A CA 1
ATOM 672 C C . MET A 1 86 ? -20.720 22.900 -10.525 1.00 94.19 86 MET A C 1
ATOM 674 O O . MET A 1 86 ? -20.145 23.115 -9.459 1.00 94.19 86 MET A O 1
ATOM 678 N N . LYS A 1 87 ? -21.917 23.423 -10.803 1.00 94.12 87 LYS A N 1
ATOM 679 C CA . LYS A 1 87 ? -22.710 24.259 -9.892 1.00 94.12 87 LYS A CA 1
ATOM 680 C C . LYS A 1 87 ? -24.082 23.644 -9.729 1.00 94.12 87 LYS A C 1
ATOM 682 O O . LYS A 1 87 ? -24.782 23.407 -10.710 1.00 94.12 87 LYS A O 1
ATOM 687 N N . LEU A 1 88 ? -24.503 23.451 -8.488 1.00 94.25 88 LEU A N 1
ATOM 688 C CA . LEU A 1 88 ? -25.837 22.951 -8.186 1.00 94.25 88 LEU A CA 1
ATOM 689 C C . LEU A 1 88 ? -26.518 23.820 -7.129 1.00 94.25 88 LEU A C 1
ATOM 691 O O . LEU A 1 88 ? -25.877 24.351 -6.220 1.00 94.25 88 LEU A O 1
ATOM 695 N N . LYS A 1 89 ? -27.838 23.956 -7.252 1.00 93.19 89 LYS A N 1
ATOM 696 C CA . LYS A 1 89 ? -28.705 24.612 -6.268 1.00 93.19 89 LYS A CA 1
ATOM 697 C C . LYS A 1 89 ? -29.667 23.587 -5.702 1.00 93.19 89 LYS A C 1
ATOM 699 O O . LYS A 1 89 ? -30.294 22.849 -6.460 1.00 93.19 89 LYS A O 1
ATOM 704 N N . TRP A 1 90 ? -29.811 23.580 -4.387 1.00 93.12 90 TRP A N 1
ATOM 705 C CA . TRP A 1 90 ? -30.662 22.639 -3.673 1.00 93.12 90 TRP A CA 1
ATOM 706 C C . TRP A 1 90 ? -31.673 23.383 -2.803 1.00 93.12 90 TRP A C 1
ATOM 708 O O . TRP A 1 90 ? -31.440 24.510 -2.351 1.00 93.12 90 TRP A O 1
ATOM 718 N N . LYS A 1 91 ? -32.812 22.742 -2.575 1.00 90.88 91 LYS A N 1
ATOM 719 C CA . LYS A 1 91 ? -33.801 23.125 -1.573 1.00 90.88 91 LYS A CA 1
ATOM 720 C C . LYS A 1 91 ? -34.247 21.855 -0.872 1.00 90.88 91 LYS A C 1
ATOM 722 O O . LYS A 1 91 ? -34.393 20.834 -1.522 1.00 90.88 91 LYS A O 1
ATOM 727 N N . GLY A 1 92 ? -34.481 21.912 0.424 1.00 89.31 92 GLY A N 1
ATOM 728 C CA . GLY A 1 92 ? -35.121 20.803 1.103 1.00 89.31 92 GLY A CA 1
ATOM 729 C C . GLY A 1 92 ? -35.891 21.237 2.323 1.00 89.31 92 GLY A C 1
ATOM 730 O O . GLY A 1 92 ? -35.744 22.366 2.801 1.00 89.31 92 GLY A O 1
ATOM 731 N N . ASP A 1 93 ? -36.690 20.304 2.811 1.00 87.00 93 ASP A N 1
ATOM 732 C CA . ASP A 1 93 ? -37.589 20.505 3.932 1.00 87.00 93 ASP A CA 1
ATOM 733 C C . ASP A 1 93 ? -37.396 19.365 4.939 1.00 87.00 93 ASP A C 1
ATOM 735 O O . ASP A 1 93 ? -37.450 18.190 4.590 1.00 87.00 93 ASP A O 1
ATOM 739 N N . LEU A 1 94 ? -37.167 19.701 6.203 1.00 82.50 94 LEU A N 1
ATOM 740 C CA . LEU A 1 94 ? -37.086 18.751 7.301 1.00 82.50 94 LEU A CA 1
ATOM 741 C C . LEU A 1 94 ? -38.497 18.497 7.828 1.00 82.50 94 LEU A C 1
ATOM 743 O O . LEU A 1 94 ? -39.144 19.410 8.347 1.00 82.50 94 LEU A O 1
ATOM 747 N N . VAL A 1 95 ? -38.970 17.262 7.712 1.00 77.44 95 VAL A N 1
ATOM 748 C CA . VAL A 1 95 ? -40.292 16.847 8.195 1.00 77.44 95 VAL A CA 1
ATOM 749 C C . VAL A 1 95 ? -40.155 16.286 9.615 1.00 77.44 95 VAL A C 1
ATOM 751 O O . VAL A 1 95 ? -39.253 15.497 9.887 1.00 77.44 95 VAL A O 1
ATOM 754 N N . GLY A 1 96 ? -40.999 16.742 10.546 1.00 66.81 96 GLY A N 1
ATOM 755 C CA . GLY A 1 96 ? -41.067 16.198 11.910 1.00 66.81 96 GLY A CA 1
ATOM 756 C C . GLY A 1 96 ? -41.879 14.899 11.991 1.00 66.81 96 GLY A C 1
ATOM 757 O O . GLY A 1 96 ? -42.533 14.520 11.025 1.00 66.81 96 GLY A O 1
ATOM 758 N N . GLU A 1 97 ? -41.889 14.241 13.156 1.00 60.97 97 GLU A N 1
ATOM 759 C CA . GLU A 1 97 ? -42.618 12.971 13.379 1.00 60.97 97 GLU A CA 1
ATOM 760 C C . GLU A 1 97 ? -44.134 13.054 13.090 1.00 60.97 97 GLU A C 1
ATOM 762 O O . GLU A 1 97 ? -44.743 12.041 12.762 1.00 60.97 97 GLU A O 1
ATOM 767 N N . ASP A 1 98 ? -44.724 14.255 13.104 1.00 59.94 98 ASP A N 1
ATOM 768 C CA . ASP A 1 98 ? -46.141 14.503 12.783 1.00 59.94 98 ASP A CA 1
ATOM 769 C C . ASP A 1 98 ? -46.424 14.734 11.280 1.00 59.94 98 ASP A C 1
ATOM 771 O O . ASP A 1 98 ? -47.534 15.106 10.899 1.00 59.94 98 ASP A O 1
ATOM 775 N N . GLY A 1 99 ? -45.425 14.592 10.400 1.00 61.50 99 GLY A N 1
ATOM 776 C CA . GLY A 1 99 ? -45.574 14.834 8.957 1.00 61.50 99 GLY A CA 1
ATOM 777 C C . GLY A 1 99 ? -45.608 16.317 8.550 1.00 61.50 99 GLY A C 1
ATOM 778 O O . GLY A 1 99 ? -45.736 16.629 7.367 1.00 61.50 99 GLY A O 1
ATOM 779 N N . ALA A 1 100 ? -45.464 17.243 9.503 1.00 68.38 100 ALA A N 1
ATOM 780 C CA . ALA A 1 100 ? -45.394 18.680 9.247 1.00 68.38 100 ALA A CA 1
ATOM 781 C C . ALA A 1 100 ? -43.957 19.145 8.938 1.00 68.38 100 ALA A C 1
ATOM 783 O O . ALA A 1 100 ? -42.998 18.726 9.595 1.00 68.38 100 ALA A O 1
ATOM 784 N N . THR A 1 101 ? -43.807 20.058 7.970 1.00 73.69 101 THR A N 1
ATOM 785 C CA . THR A 1 101 ? -42.528 20.713 7.656 1.00 73.69 101 THR A CA 1
ATOM 786 C C . THR A 1 101 ? -42.063 21.556 8.842 1.00 73.69 101 THR A C 1
ATOM 788 O O . THR A 1 101 ? -42.648 22.593 9.149 1.00 73.69 101 THR A O 1
ATOM 791 N N . LYS A 1 102 ? -41.000 21.106 9.510 1.00 75.62 102 LYS A N 1
ATOM 792 C CA . LYS A 1 102 ? -40.415 21.747 10.691 1.00 75.62 102 LYS A CA 1
ATOM 793 C C . LYS A 1 102 ? -39.423 22.843 10.315 1.00 75.62 102 LYS A C 1
ATOM 795 O O . LYS A 1 102 ? -39.319 23.844 11.016 1.00 75.62 102 LYS A O 1
ATOM 800 N N . GLU A 1 103 ? -38.691 22.656 9.221 1.00 81.94 103 GLU A N 1
ATOM 801 C CA . GLU A 1 103 ? -37.643 23.580 8.793 1.00 81.94 103 GLU A CA 1
ATOM 802 C C . GLU A 1 103 ? -37.413 23.472 7.284 1.00 81.94 103 GLU A C 1
ATOM 804 O O . GLU A 1 103 ? -37.378 22.371 6.752 1.00 81.94 103 GLU A O 1
ATOM 809 N N . SER A 1 104 ? -37.227 24.595 6.590 1.00 84.69 104 SER A N 1
ATOM 810 C CA . SER A 1 104 ? -36.881 24.619 5.163 1.00 84.69 104 SER A CA 1
ATOM 811 C C . SER A 1 104 ? -35.523 25.281 4.963 1.00 84.69 104 SER A C 1
ATOM 813 O O . SER A 1 104 ? -35.285 26.375 5.488 1.00 84.69 104 SER A O 1
ATOM 815 N N . ALA A 1 105 ? -34.647 24.671 4.170 1.00 89.50 105 ALA A N 1
ATOM 816 C CA . ALA A 1 105 ? -33.333 25.222 3.857 1.00 89.50 105 ALA A CA 1
ATOM 817 C C . ALA A 1 105 ? -33.058 25.203 2.354 1.00 89.50 105 ALA A C 1
ATOM 819 O O . ALA A 1 105 ? -33.585 24.384 1.600 1.00 89.50 105 ALA A O 1
ATOM 820 N N . SER A 1 106 ? -32.223 26.136 1.907 1.00 89.88 106 SER A N 1
ATOM 821 C CA . SER A 1 106 ? -31.742 26.164 0.530 1.00 89.88 106 SER A CA 1
ATOM 822 C C . SER A 1 106 ? -30.325 26.709 0.453 1.00 89.88 106 SER A C 1
ATOM 824 O O . SER A 1 106 ? -29.876 27.466 1.322 1.00 89.88 106 SER A O 1
ATOM 826 N N . GLY A 1 107 ? -29.619 26.313 -0.597 1.00 93.06 107 GLY A N 1
ATOM 827 C CA . GLY A 1 107 ? -28.231 26.686 -0.792 1.00 93.06 107 GLY A CA 1
ATOM 828 C C . GLY A 1 107 ? -27.689 26.256 -2.145 1.00 93.06 107 GLY A C 1
ATOM 829 O O . GLY A 1 107 ? -28.422 25.804 -3.031 1.00 93.06 107 GLY A O 1
ATOM 830 N N . SER A 1 108 ? -26.379 26.392 -2.290 1.00 93.00 108 SER A N 1
ATOM 831 C CA . SER A 1 108 ? -25.639 25.998 -3.480 1.00 93.00 108 SER A CA 1
ATOM 832 C C . SER A 1 108 ? -24.366 25.249 -3.123 1.00 93.00 108 SER A C 1
ATOM 834 O O . SER A 1 108 ? -23.742 25.502 -2.093 1.00 93.00 108 SER A O 1
ATOM 836 N N . LEU A 1 109 ? -23.989 24.324 -3.999 1.00 94.38 109 LEU A N 1
ATOM 837 C CA . LEU A 1 109 ? -22.697 23.652 -3.971 1.00 94.38 109 LEU A CA 1
ATOM 838 C C . LEU A 1 109 ? -21.969 23.958 -5.280 1.00 94.38 109 LEU A C 1
ATOM 840 O O . LEU A 1 109 ? -22.588 23.966 -6.350 1.00 94.38 109 LEU A O 1
ATOM 844 N N . ARG A 1 110 ? -20.664 24.198 -5.193 1.00 94.62 110 ARG A N 1
ATOM 845 C CA . ARG A 1 110 ? -19.791 24.371 -6.354 1.00 94.62 110 ARG A CA 1
ATOM 846 C C . ARG A 1 110 ? -18.591 23.446 -6.249 1.00 94.62 110 ARG A C 1
ATOM 848 O O . ARG A 1 110 ? -17.940 23.394 -5.213 1.00 94.62 110 ARG A O 1
ATOM 855 N N . LEU A 1 111 ? -18.317 22.736 -7.335 1.00 95.50 111 LEU A N 1
ATOM 856 C CA . LEU A 1 111 ? -17.112 21.944 -7.532 1.00 95.50 111 LEU A CA 1
ATOM 857 C C . LEU A 1 111 ? -16.262 22.692 -8.565 1.00 95.50 111 LEU A C 1
ATOM 859 O O . LEU A 1 111 ? -16.608 22.640 -9.749 1.00 95.50 111 LEU A O 1
ATOM 863 N N . PRO A 1 112 ? -15.240 23.452 -8.129 1.00 92.56 112 PRO A N 1
ATOM 864 C CA . PRO A 1 112 ? -14.472 24.331 -9.009 1.00 92.56 112 PRO A CA 1
ATOM 865 C C . PRO A 1 112 ? -13.590 23.559 -9.994 1.00 92.56 112 PRO A C 1
ATOM 867 O O . PRO A 1 112 ? -13.395 24.025 -11.113 1.00 92.56 112 PRO A O 1
ATOM 870 N N . ASP A 1 113 ? -13.102 22.380 -9.597 1.00 92.38 113 ASP A N 1
ATOM 871 C CA . ASP A 1 113 ? -12.286 21.518 -10.446 1.00 92.38 113 ASP A CA 1
ATOM 872 C C . ASP A 1 113 ? -12.698 20.049 -10.314 1.00 92.38 113 ASP A C 1
ATOM 874 O O . ASP A 1 113 ? -12.436 19.388 -9.309 1.00 92.38 113 ASP A O 1
ATOM 878 N N . VAL A 1 114 ? -13.337 19.531 -11.357 1.00 93.06 114 VAL A N 1
ATOM 879 C CA . VAL A 1 114 ? -13.593 18.109 -11.571 1.00 93.06 114 VAL A CA 1
ATOM 880 C C . VAL A 1 114 ? -12.701 17.669 -12.727 1.00 93.06 114 VAL A C 1
ATOM 882 O O . VAL A 1 114 ? -13.041 17.840 -13.900 1.00 93.06 114 VAL A O 1
ATOM 885 N N . SER A 1 115 ? -11.552 17.101 -12.377 1.00 91.56 115 SER A N 1
ATOM 886 C CA . SER A 1 115 ? -10.525 16.613 -13.293 1.00 91.56 115 SER A CA 1
ATOM 887 C C . SER A 1 115 ? -10.068 15.209 -12.880 1.00 91.56 115 SER A C 1
ATOM 889 O O . SER A 1 115 ? -10.573 14.626 -11.917 1.00 91.56 115 SER A O 1
ATOM 891 N N . ALA A 1 116 ? -9.148 14.609 -13.636 1.00 85.69 116 ALA A N 1
ATOM 892 C CA . ALA A 1 116 ? -8.581 13.310 -13.270 1.00 85.69 116 ALA A CA 1
ATOM 893 C C . ALA A 1 116 ? -7.697 13.384 -12.010 1.00 85.69 116 ALA A C 1
ATOM 895 O O . ALA A 1 116 ? -7.581 12.390 -11.302 1.00 85.69 116 ALA A O 1
ATOM 896 N N . GLU A 1 117 ? -7.096 14.545 -11.732 1.00 85.12 117 GLU A N 1
ATOM 897 C CA . GLU A 1 117 ? -6.212 14.755 -10.578 1.00 85.12 117 GLU A CA 1
ATOM 898 C C . GLU A 1 117 ? -7.001 15.115 -9.314 1.00 85.12 117 GLU A C 1
ATOM 900 O O . GLU A 1 117 ? -6.634 14.691 -8.221 1.00 85.12 117 GLU A O 1
ATOM 905 N N . SER A 1 118 ? -8.112 15.846 -9.457 1.00 86.25 118 SER A N 1
ATOM 906 C CA . SER A 1 118 ? -8.949 16.261 -8.325 1.00 86.25 118 SER A CA 1
ATOM 907 C C . SER A 1 118 ? -9.984 15.217 -7.894 1.00 86.25 118 SER A C 1
ATOM 909 O O . SER A 1 118 ? -10.643 15.397 -6.873 1.00 86.25 118 SER A O 1
ATOM 911 N N . LEU A 1 119 ? -10.149 14.113 -8.634 1.00 86.81 119 LEU A N 1
ATOM 912 C CA . LEU A 1 119 ? -11.219 13.141 -8.375 1.00 86.81 119 LEU A CA 1
ATOM 913 C C . LEU A 1 119 ? -11.077 12.418 -7.023 1.00 86.81 119 LEU A C 1
ATOM 915 O O . LEU A 1 119 ? -12.087 12.039 -6.428 1.00 86.81 119 LEU A O 1
ATOM 919 N N . ASP A 1 120 ? -9.845 12.230 -6.544 1.00 81.69 120 ASP A N 1
ATOM 920 C CA . ASP A 1 120 ? -9.559 11.553 -5.271 1.00 81.69 120 ASP A CA 1
ATOM 921 C C . ASP A 1 120 ? -9.765 12.466 -4.048 1.00 81.69 120 ASP A C 1
ATOM 923 O O . ASP A 1 120 ? -10.060 11.970 -2.960 1.00 81.69 120 ASP A O 1
ATOM 927 N N . ASP A 1 121 ? -9.674 13.789 -4.228 1.00 86.75 121 ASP A N 1
ATOM 928 C CA . ASP A 1 121 ?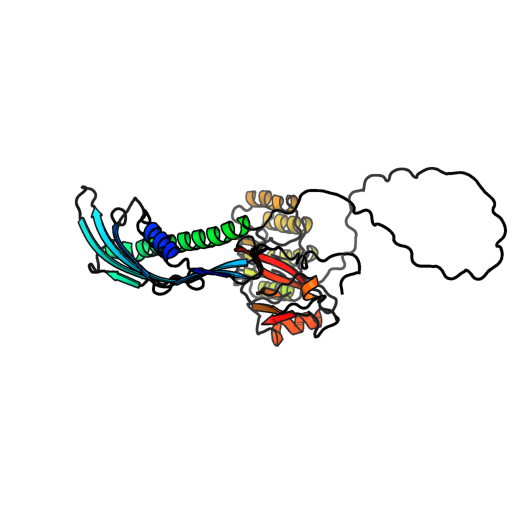 -9.924 14.799 -3.190 1.00 86.75 121 ASP A CA 1
ATOM 929 C C . ASP A 1 121 ? -10.720 15.988 -3.751 1.00 86.75 121 ASP A C 1
ATOM 931 O O . ASP A 1 121 ? -10.238 17.115 -3.856 1.00 86.75 121 ASP A O 1
ATOM 935 N N . LEU A 1 122 ? -11.964 15.718 -4.161 1.00 89.06 122 LEU A N 1
ATOM 936 C CA . LEU A 1 122 ? -12.824 16.735 -4.769 1.00 89.06 122 LEU A CA 1
ATOM 937 C C . LEU A 1 122 ? -13.096 17.880 -3.796 1.00 89.06 122 LEU A C 1
ATOM 939 O O . LEU A 1 122 ? -13.730 17.683 -2.753 1.00 89.06 122 LEU A O 1
ATOM 943 N N . GLU A 1 123 ? -12.716 19.094 -4.173 1.00 89.88 123 GLU A N 1
ATOM 944 C CA . GLU A 1 123 ? -13.093 20.298 -3.446 1.00 89.88 123 GLU A CA 1
ATOM 945 C C . GLU A 1 123 ? -14.568 20.642 -3.696 1.00 89.88 123 GLU A C 1
ATOM 947 O O . GLU A 1 123 ? -15.073 20.568 -4.818 1.00 89.88 123 GLU A O 1
ATOM 952 N N . VAL A 1 124 ? -15.285 20.993 -2.625 1.00 93.31 124 VAL A N 1
ATOM 953 C CA . VAL A 1 124 ? -16.689 21.402 -2.700 1.00 93.31 124 VAL A CA 1
ATOM 954 C C . VAL A 1 124 ? -16.888 22.645 -1.851 1.00 93.31 124 VAL A C 1
ATOM 956 O O . VAL A 1 124 ? -16.813 22.597 -0.621 1.00 93.31 124 VAL A O 1
ATOM 959 N N . GLU A 1 125 ? -17.207 23.747 -2.511 1.00 92.94 125 GLU A N 1
ATOM 960 C CA . GLU A 1 125 ? -17.636 24.977 -1.866 1.00 92.94 125 GLU A CA 1
ATOM 961 C C . GLU A 1 125 ? -19.126 24.866 -1.531 1.00 92.94 125 GLU A C 1
ATOM 963 O O . GLU A 1 125 ? -19.958 24.610 -2.405 1.00 92.94 125 GLU A O 1
ATOM 968 N N . PHE A 1 126 ? -19.476 25.051 -0.258 1.00 93.25 126 PHE A N 1
ATOM 969 C CA . PHE A 1 126 ? -20.859 25.016 0.215 1.00 93.25 126 PHE A CA 1
ATOM 970 C C . PHE A 1 126 ? -21.311 26.397 0.671 1.00 93.25 126 PHE A C 1
ATOM 972 O O . PHE A 1 126 ? -20.712 26.998 1.565 1.00 93.25 126 PHE A O 1
ATOM 979 N N . GLU A 1 127 ? -22.433 26.848 0.123 1.00 90.56 127 GLU A N 1
ATOM 980 C CA . GLU A 1 127 ? -23.109 28.069 0.529 1.00 90.56 127 GLU A CA 1
ATOM 981 C C . GLU A 1 127 ? -24.569 27.774 0.888 1.00 90.56 127 GLU A C 1
ATOM 983 O O . GLU A 1 127 ? -25.246 26.966 0.252 1.00 90.56 127 GLU A O 1
ATOM 988 N N . THR A 1 128 ? -25.065 28.428 1.935 1.00 89.88 128 THR A N 1
ATOM 989 C CA . THR A 1 128 ? -26.424 28.243 2.452 1.00 89.88 128 THR A CA 1
ATOM 990 C C . THR A 1 128 ? -27.029 29.582 2.838 1.00 89.88 128 THR A C 1
ATOM 992 O O . THR A 1 128 ? -26.348 30.438 3.412 1.00 89.88 128 THR A O 1
ATOM 995 N N . GLN A 1 129 ? -28.319 29.745 2.547 1.00 81.50 129 GLN A N 1
ATOM 996 C CA . GLN A 1 129 ? -29.099 30.916 2.953 1.00 81.50 129 GLN A CA 1
ATOM 997 C C . GLN A 1 129 ? -29.685 30.753 4.366 1.00 81.50 129 GLN A C 1
ATOM 999 O O . GLN A 1 129 ? -29.997 31.747 5.015 1.00 81.50 129 GLN A O 1
ATOM 1004 N N . SER A 1 130 ? -29.760 29.519 4.881 1.00 79.38 130 SER A N 1
ATOM 1005 C CA . SER A 1 130 ? -30.342 29.182 6.191 1.00 79.38 130 SER A CA 1
ATOM 1006 C C . SER A 1 130 ? -29.257 28.749 7.186 1.00 79.38 130 SER A C 1
ATOM 1008 O O . SER A 1 130 ? -29.223 27.599 7.634 1.00 79.38 130 SER A O 1
ATOM 1010 N N . ARG A 1 131 ? -28.314 29.647 7.506 1.00 72.56 131 ARG A N 1
ATOM 1011 C CA . ARG A 1 131 ? -27.198 29.354 8.430 1.00 72.56 131 ARG A CA 1
ATOM 1012 C C . ARG A 1 131 ? -27.719 29.001 9.832 1.00 72.56 131 ARG A C 1
ATOM 1014 O O . ARG A 1 131 ? -28.535 29.731 10.379 1.00 72.56 131 ARG A O 1
ATOM 1021 N N . GLY A 1 132 ? -27.216 27.908 10.409 1.00 71.81 132 GLY A N 1
ATOM 1022 C CA . GLY A 1 132 ? -27.603 27.425 11.744 1.00 71.81 132 GLY A CA 1
ATOM 1023 C C . GLY A 1 132 ? -28.798 26.463 11.771 1.00 71.81 132 GLY A C 1
ATOM 1024 O O . GLY A 1 132 ? -29.134 25.969 12.841 1.00 71.81 132 GLY A O 1
ATOM 1025 N N . SER A 1 133 ? -29.409 26.170 10.616 1.00 84.00 133 SER A N 1
ATOM 1026 C CA . SER A 1 133 ? -30.440 25.129 10.498 1.00 84.00 133 SER A CA 1
ATOM 1027 C C . SER A 1 133 ? -29.845 23.724 10.582 1.00 84.00 133 SER A C 1
ATOM 1029 O O . SER A 1 133 ? -28.779 23.462 10.011 1.00 84.00 133 SER A O 1
ATOM 1031 N N . ALA A 1 134 ? -30.559 22.794 11.222 1.00 84.31 134 ALA A N 1
ATOM 1032 C CA . ALA A 1 134 ? -30.126 21.398 11.321 1.00 84.31 134 ALA A CA 1
ATOM 1033 C C . ALA A 1 134 ? -30.021 20.759 9.927 1.00 84.31 134 ALA A C 1
ATOM 1035 O O . ALA A 1 134 ? -29.076 20.024 9.632 1.00 84.31 134 ALA A O 1
ATOM 1036 N N . LEU A 1 135 ? -30.949 21.122 9.035 1.00 85.88 135 LEU A N 1
ATOM 1037 C CA . LEU A 1 135 ? -30.946 20.694 7.641 1.00 85.88 135 LEU A CA 1
ATOM 1038 C C . LEU A 1 135 ? -29.726 21.214 6.865 1.00 85.88 135 LEU A C 1
ATOM 1040 O O . LEU A 1 135 ? -29.091 20.462 6.126 1.00 85.88 135 LEU A O 1
ATOM 1044 N N . SER A 1 136 ? -29.344 22.483 7.048 1.00 86.94 136 SER A N 1
ATOM 1045 C CA . SER A 1 136 ? -28.159 23.027 6.381 1.00 86.94 136 SER A CA 1
ATOM 1046 C C . SER A 1 136 ? -26.858 22.435 6.917 1.00 86.94 136 SER A C 1
ATOM 1048 O O . SER A 1 136 ? -25.908 22.299 6.145 1.00 86.94 136 SER A O 1
ATOM 1050 N N . GLU A 1 137 ? -26.768 22.109 8.207 1.00 87.44 137 GLU A N 1
ATOM 1051 C CA . GLU A 1 137 ? -25.590 21.430 8.756 1.00 87.44 137 GLU A CA 1
ATOM 1052 C C . GLU A 1 137 ? -25.480 19.986 8.259 1.00 87.44 137 GLU A C 1
ATOM 1054 O O . GLU A 1 137 ? -24.383 19.542 7.900 1.00 87.44 137 GLU A O 1
ATOM 1059 N N . ALA A 1 138 ? -26.611 19.278 8.167 1.00 88.44 138 ALA A N 1
ATOM 1060 C CA . ALA A 1 138 ? -26.679 17.958 7.552 1.00 88.44 138 ALA A CA 1
ATOM 1061 C C . ALA A 1 138 ? -26.252 18.017 6.078 1.00 88.44 138 ALA A C 1
ATOM 1063 O O . ALA A 1 138 ? -25.431 17.208 5.643 1.00 88.44 138 ALA A O 1
ATOM 1064 N N . MET A 1 139 ? -26.710 19.022 5.325 1.00 90.56 139 MET A N 1
ATOM 1065 C CA . MET A 1 139 ? -26.319 19.200 3.927 1.00 90.56 139 MET A CA 1
ATOM 1066 C C . MET A 1 139 ? -24.826 19.521 3.783 1.00 90.56 139 MET A C 1
ATOM 1068 O O . MET A 1 139 ? -24.159 18.965 2.913 1.00 90.56 139 MET A O 1
ATOM 1072 N N . ARG A 1 140 ? -24.263 20.350 4.672 1.00 90.31 140 ARG A N 1
ATOM 1073 C CA . ARG A 1 140 ? -22.830 20.689 4.673 1.00 90.31 140 ARG A CA 1
ATOM 1074 C C . ARG A 1 140 ? -21.930 19.478 4.930 1.00 90.31 140 ARG A C 1
ATOM 1076 O O . ARG A 1 140 ? -20.825 19.428 4.401 1.00 90.31 140 ARG A O 1
ATOM 1083 N N . LYS A 1 141 ? -22.358 18.537 5.775 1.00 89.12 141 LYS A N 1
ATOM 1084 C CA . LYS A 1 141 ? -21.557 17.359 6.144 1.00 89.12 141 LYS A CA 1
ATOM 1085 C C . LYS A 1 141 ? -21.897 16.153 5.272 1.00 89.12 141 LYS A C 1
ATOM 1087 O O . LYS A 1 141 ? -21.074 15.691 4.487 1.00 89.12 141 LYS A O 1
ATOM 1092 N N . GLN A 1 142 ? -23.118 15.651 5.411 1.00 90.06 142 GLN A N 1
ATOM 1093 C CA . GLN A 1 142 ? -23.572 14.431 4.754 1.00 90.06 142 GLN A CA 1
ATOM 1094 C C . GLN A 1 142 ? -23.957 14.691 3.294 1.00 90.06 142 GLN A C 1
ATOM 1096 O O . GLN A 1 142 ? -23.565 13.919 2.427 1.00 90.06 142 GLN A O 1
ATOM 1101 N N . GLY A 1 143 ? -24.629 15.809 3.001 1.00 90.00 143 GLY A N 1
ATOM 1102 C CA . GLY A 1 143 ? -25.030 16.159 1.634 1.00 90.00 143 GLY A CA 1
ATOM 1103 C C . GLY A 1 143 ? -23.838 16.384 0.701 1.00 90.00 143 GLY A C 1
ATOM 1104 O O . GLY A 1 143 ? -23.802 15.832 -0.396 1.00 90.00 143 GLY A O 1
ATOM 1105 N N . VAL A 1 144 ? -22.817 17.115 1.163 1.00 92.81 144 VAL A N 1
ATOM 1106 C CA . VAL A 1 144 ? -21.539 17.277 0.446 1.00 92.81 144 VAL A CA 1
ATOM 1107 C C . VAL A 1 144 ? -20.897 15.918 0.165 1.00 92.81 144 VAL A C 1
ATOM 1109 O O . VAL A 1 144 ? -20.474 15.674 -0.960 1.00 92.81 144 VAL A O 1
ATOM 1112 N N . SER A 1 145 ? -20.855 15.021 1.156 1.00 92.06 145 SER A N 1
ATOM 1113 C CA . SER A 1 145 ? -20.296 13.673 0.988 1.00 92.06 145 SER A CA 1
ATOM 1114 C C . SER A 1 145 ? -21.048 12.863 -0.078 1.00 92.06 145 SER A C 1
ATOM 1116 O O . SER A 1 145 ? -20.421 12.282 -0.963 1.00 92.06 145 SER A O 1
ATOM 1118 N N . CYS A 1 146 ? -22.385 12.895 -0.062 1.00 91.19 146 CYS A N 1
ATOM 1119 C CA . CYS A 1 146 ? -23.232 12.251 -1.070 1.00 91.19 146 CYS A CA 1
ATOM 1120 C C . CYS A 1 146 ? -22.976 12.796 -2.483 1.00 91.19 146 CYS A C 1
ATOM 1122 O O . CYS A 1 146 ? -22.796 12.018 -3.418 1.00 91.19 146 CYS A O 1
ATOM 1124 N N . VAL A 1 147 ? -22.904 14.123 -2.641 1.00 92.38 147 VAL A N 1
ATOM 1125 C CA . VAL A 1 147 ? -22.627 14.759 -3.939 1.00 92.38 147 VAL A CA 1
ATOM 1126 C C . VAL A 1 147 ? -21.232 14.388 -4.444 1.00 92.38 147 VAL A C 1
ATOM 1128 O O . VAL A 1 147 ? -21.101 14.008 -5.606 1.00 92.38 147 VAL A O 1
ATOM 1131 N N . LYS A 1 148 ? -20.199 14.427 -3.585 1.00 92.62 148 LYS A N 1
ATOM 1132 C CA . LYS A 1 148 ? -18.847 13.973 -3.957 1.00 92.62 148 LYS A CA 1
ATOM 1133 C C . LYS A 1 148 ? -18.874 12.521 -4.428 1.00 92.62 148 LYS A C 1
ATOM 1135 O O . LYS A 1 148 ? -18.378 12.223 -5.508 1.00 92.62 148 LYS A O 1
ATOM 1140 N N . ALA A 1 149 ? -19.493 11.631 -3.653 1.00 92.00 149 ALA A N 1
ATOM 1141 C CA . ALA A 1 149 ? -19.571 10.213 -3.985 1.00 92.00 149 ALA A CA 1
ATOM 1142 C C . ALA A 1 149 ? -20.278 9.967 -5.329 1.00 92.00 149 ALA A C 1
ATOM 1144 O O . ALA A 1 149 ? -19.780 9.185 -6.136 1.00 92.00 149 ALA A O 1
ATOM 1145 N N . ALA A 1 150 ? -21.385 10.668 -5.601 1.00 92.19 150 ALA A N 1
ATOM 1146 C CA . ALA A 1 150 ? -22.118 10.557 -6.860 1.00 92.19 150 ALA A CA 1
ATOM 1147 C C . ALA A 1 150 ? -21.283 11.017 -8.068 1.00 92.19 150 ALA A C 1
ATOM 1149 O O . ALA A 1 150 ? -21.222 10.314 -9.077 1.00 92.19 150 ALA A O 1
ATOM 1150 N N . VAL A 1 151 ? -20.588 12.155 -7.954 1.00 93.38 151 VAL A N 1
ATOM 1151 C CA . VAL A 1 151 ? -19.712 12.679 -9.018 1.00 93.38 151 VAL A CA 1
ATOM 1152 C C . VAL A 1 151 ? -18.538 11.735 -9.281 1.00 93.38 151 VAL A C 1
ATOM 1154 O O . VAL A 1 151 ? -18.265 11.413 -10.437 1.00 93.38 151 VAL A O 1
ATOM 1157 N N . VAL A 1 152 ? -17.876 11.239 -8.227 1.00 93.69 152 VAL A N 1
ATOM 1158 C CA . VAL A 1 152 ? -16.762 10.281 -8.352 1.00 93.69 152 VAL A CA 1
ATOM 1159 C C . VAL A 1 152 ? -17.227 8.983 -8.996 1.00 93.69 152 VAL A C 1
ATOM 1161 O O . VAL A 1 152 ? -16.578 8.493 -9.920 1.00 93.69 152 VAL A O 1
ATOM 1164 N N . ALA A 1 153 ? -18.347 8.429 -8.530 1.00 93.12 153 ALA A N 1
ATOM 1165 C CA . ALA A 1 153 ? -18.904 7.201 -9.079 1.00 93.12 153 ALA A CA 1
ATOM 1166 C C . ALA A 1 153 ? -19.225 7.367 -10.569 1.00 93.12 153 ALA A C 1
ATOM 1168 O O . ALA A 1 153 ? -18.799 6.539 -11.376 1.00 93.12 153 ALA A O 1
ATOM 1169 N N . LYS A 1 154 ? -19.887 8.470 -10.948 1.00 93.31 154 LYS A N 1
ATOM 1170 C CA . LYS A 1 154 ? -20.270 8.706 -12.340 1.00 93.31 154 LYS A CA 1
ATOM 1171 C C . LYS A 1 154 ? -19.072 8.947 -13.256 1.00 93.31 154 LYS A C 1
ATOM 1173 O O . LYS A 1 154 ? -19.035 8.434 -14.370 1.00 93.31 154 LYS A O 1
ATOM 1178 N N . MET A 1 155 ? -18.061 9.678 -12.791 1.00 93.00 155 MET A N 1
ATOM 1179 C CA . MET A 1 155 ? -16.826 9.877 -13.556 1.00 93.00 155 MET A CA 1
ATOM 1180 C C . MET A 1 155 ? -16.055 8.575 -13.767 1.00 93.00 155 MET A C 1
ATOM 1182 O O . MET A 1 155 ? -15.577 8.325 -14.872 1.00 93.00 155 MET A O 1
ATOM 1186 N N . LYS A 1 156 ? -15.974 7.717 -12.743 1.00 91.19 156 LYS A N 1
ATOM 1187 C CA . LYS A 1 156 ? -15.352 6.391 -12.868 1.00 91.19 156 LYS A CA 1
ATOM 1188 C C . LYS A 1 156 ? -16.121 5.489 -13.833 1.00 91.19 156 LYS A C 1
ATOM 1190 O O . LYS A 1 156 ? -15.494 4.783 -14.620 1.00 91.19 156 LYS A O 1
ATOM 1195 N N . GLU A 1 157 ? -17.452 5.548 -13.821 1.00 92.62 157 GLU A N 1
ATOM 1196 C CA . GLU A 1 157 ? -18.299 4.850 -14.794 1.00 92.62 157 GLU A CA 1
ATOM 1197 C C . GLU A 1 157 ? -18.000 5.315 -16.229 1.00 92.62 157 GLU A C 1
ATOM 1199 O O . GLU A 1 157 ? -17.649 4.492 -17.070 1.00 92.62 157 GLU A O 1
ATOM 1204 N N . LEU A 1 158 ? -18.014 6.627 -16.496 1.00 90.31 158 LEU A N 1
ATOM 1205 C CA . LEU A 1 158 ? -17.714 7.178 -17.826 1.00 90.31 158 LEU A CA 1
ATOM 1206 C C . LEU A 1 158 ? -16.287 6.841 -18.300 1.00 90.31 158 LEU A C 1
ATOM 1208 O O . LEU A 1 158 ? -16.069 6.531 -19.473 1.00 90.31 158 LEU A O 1
ATOM 1212 N N . GLN A 1 159 ? -15.299 6.852 -17.399 1.00 88.88 159 GLN A N 1
ATOM 1213 C CA . GLN A 1 159 ? -13.933 6.406 -17.706 1.00 88.88 159 GLN A CA 1
ATOM 1214 C C . GLN A 1 159 ? -13.888 4.916 -18.089 1.00 88.88 159 GLN A C 1
ATOM 1216 O O . GLN A 1 159 ? -13.179 4.533 -19.030 1.00 88.88 159 GLN A O 1
ATOM 1221 N N . ALA A 1 160 ? -14.647 4.074 -17.384 1.00 87.25 160 ALA A N 1
ATOM 1222 C CA . ALA A 1 160 ? -14.751 2.649 -17.673 1.00 87.25 160 ALA A CA 1
ATOM 1223 C C . ALA A 1 160 ? -15.466 2.390 -19.008 1.00 87.25 160 ALA A C 1
ATOM 1225 O O . ALA A 1 160 ? -14.993 1.566 -19.789 1.00 87.25 160 ALA A O 1
ATOM 1226 N N . GLU A 1 161 ? -16.534 3.126 -19.319 1.00 86.69 161 GLU A N 1
ATOM 1227 C CA . GLU A 1 161 ? -17.248 3.041 -20.599 1.00 86.69 161 GLU A CA 1
ATOM 1228 C C . GLU A 1 161 ? -16.350 3.403 -21.784 1.00 86.69 161 GLU A C 1
ATOM 1230 O O . GLU A 1 161 ? -16.275 2.647 -22.752 1.00 86.69 161 GLU A O 1
ATOM 1235 N N . VAL A 1 162 ? -15.594 4.503 -21.688 1.00 85.19 162 VAL A N 1
ATOM 1236 C CA . VAL A 1 162 ? -14.614 4.898 -22.716 1.00 85.19 162 VAL A CA 1
ATOM 1237 C C . VAL A 1 162 ? -13.570 3.801 -22.933 1.00 85.19 162 VAL A C 1
ATOM 1239 O O . VAL A 1 162 ? -13.185 3.509 -24.068 1.00 85.19 162 VAL A O 1
ATOM 1242 N N . THR A 1 163 ? -13.133 3.159 -21.851 1.00 80.56 163 THR A N 1
ATOM 1243 C CA . THR A 1 163 ? -12.165 2.057 -21.905 1.00 80.56 163 THR A CA 1
ATOM 1244 C C . THR A 1 163 ? -12.778 0.795 -22.528 1.00 80.56 163 THR A C 1
ATOM 1246 O O . THR A 1 163 ? -12.141 0.133 -23.350 1.00 80.56 163 THR A O 1
ATOM 1249 N N . ALA A 1 164 ? -14.025 0.470 -22.184 1.00 80.94 164 ALA A N 1
ATOM 1250 C CA . ALA A 1 164 ? -14.746 -0.691 -22.696 1.00 80.94 164 ALA A CA 1
ATOM 1251 C C . ALA A 1 164 ? -15.097 -0.548 -24.185 1.00 80.94 164 ALA A C 1
ATOM 1253 O O . ALA A 1 164 ? -14.914 -1.491 -24.957 1.00 80.94 164 ALA A O 1
ATOM 1254 N N . GLU A 1 165 ? -15.544 0.633 -24.612 1.00 76.06 165 GLU A N 1
ATOM 1255 C CA . GLU A 1 165 ? -15.845 0.932 -26.013 1.00 76.06 165 GLU A CA 1
ATOM 1256 C C . GLU A 1 165 ? -14.578 0.837 -26.879 1.00 76.06 165 GLU A C 1
ATOM 1258 O O . GLU A 1 165 ? -14.583 0.229 -27.950 1.00 76.06 165 GLU A O 1
ATOM 1263 N N . ALA A 1 166 ? -13.441 1.310 -26.363 1.00 71.44 166 ALA A N 1
ATOM 1264 C CA . ALA A 1 166 ? -12.149 1.141 -27.020 1.00 71.44 166 ALA A CA 1
ATOM 1265 C C . ALA A 1 166 ? -11.696 -0.326 -27.127 1.00 71.44 166 ALA A C 1
ATOM 1267 O O . ALA A 1 166 ? -11.032 -0.701 -28.096 1.00 71.44 166 ALA A O 1
ATOM 1268 N N . ALA A 1 167 ? -12.057 -1.175 -26.159 1.00 66.19 167 ALA A N 1
ATOM 1269 C CA . ALA A 1 167 ? -11.773 -2.607 -26.208 1.00 66.19 167 ALA A CA 1
ATOM 1270 C C . ALA A 1 167 ? -12.649 -3.344 -27.238 1.00 66.19 167 ALA A C 1
ATOM 1272 O O . ALA A 1 167 ? -12.157 -4.252 -27.908 1.00 66.19 167 ALA A O 1
ATOM 1273 N N . ARG A 1 168 ? -13.914 -2.934 -27.411 1.00 65.81 168 ARG A N 1
ATOM 1274 C CA . ARG A 1 168 ? -14.845 -3.505 -28.407 1.00 65.81 168 ARG A CA 1
ATOM 1275 C C . ARG A 1 168 ? -14.442 -3.209 -29.850 1.00 65.81 168 ARG A C 1
ATOM 1277 O O . ARG A 1 168 ? -14.687 -4.026 -30.730 1.00 65.81 168 ARG A O 1
ATOM 1284 N N . GLN A 1 169 ? -13.797 -2.072 -30.090 1.00 58.44 169 GLN A N 1
ATOM 1285 C CA . GLN A 1 169 ? -13.328 -1.665 -31.420 1.00 58.44 169 GLN A CA 1
ATOM 1286 C C . GLN A 1 169 ? -12.001 -2.338 -31.834 1.00 58.44 169 GLN A C 1
ATOM 1288 O O . GLN A 1 169 ? -11.479 -2.079 -32.920 1.00 58.44 169 GLN A O 1
ATOM 1293 N N . LYS A 1 170 ? -11.445 -3.227 -30.997 1.00 55.94 170 LYS A N 1
ATOM 1294 C CA . LYS A 1 170 ? -10.227 -3.996 -31.285 1.00 55.94 170 LYS A CA 1
ATOM 1295 C C . LYS A 1 170 ? -10.596 -5.286 -32.046 1.00 55.94 170 LYS A C 1
ATOM 1297 O O . LYS A 1 170 ? -11.412 -6.054 -31.539 1.00 55.94 170 LYS A O 1
ATOM 1302 N N . PRO A 1 171 ? -10.032 -5.568 -33.239 1.00 44.12 171 PRO A N 1
ATOM 1303 C CA . PRO A 1 171 ? -10.354 -6.800 -33.960 1.00 44.12 171 PRO A CA 1
ATOM 1304 C C . PRO A 1 171 ? -9.939 -8.037 -33.145 1.00 44.12 171 PRO A C 1
ATOM 1306 O O . PRO A 1 171 ? -8.847 -8.054 -32.572 1.00 44.12 171 PRO A O 1
ATOM 1309 N N . LEU A 1 172 ? -10.784 -9.076 -33.103 1.00 38.53 172 LEU A N 1
ATOM 1310 C CA . LEU A 1 172 ? -10.433 -10.354 -32.470 1.00 38.53 172 LEU A CA 1
ATOM 1311 C C . LEU A 1 172 ? -9.248 -11.024 -33.197 1.00 38.53 172 LEU A C 1
ATOM 1313 O O . LEU A 1 172 ? -9.177 -10.956 -34.429 1.00 38.53 172 LEU A O 1
ATOM 1317 N N . PRO A 1 173 ? -8.350 -11.726 -32.477 1.00 39.09 173 PRO A N 1
ATOM 1318 C CA . PRO A 1 173 ? -7.303 -12.521 -33.107 1.00 39.09 173 PRO A CA 1
ATOM 1319 C C . PRO A 1 173 ? -7.930 -13.670 -33.909 1.00 39.09 173 PRO A C 1
ATOM 1321 O O . PRO A 1 173 ? -8.793 -14.396 -33.414 1.00 39.09 173 PRO A O 1
ATOM 1324 N N . ALA A 1 174 ? -7.503 -13.820 -35.164 1.00 36.56 174 ALA A N 1
ATOM 1325 C CA . ALA A 1 174 ? -7.986 -14.868 -36.054 1.00 36.56 174 ALA A CA 1
ATOM 1326 C C . ALA A 1 174 ? -7.671 -16.258 -35.474 1.00 36.56 174 ALA A C 1
ATOM 1328 O O . ALA A 1 174 ? -6.518 -16.589 -35.197 1.00 36.56 174 ALA A O 1
ATOM 1329 N N . ALA A 1 175 ? -8.706 -17.077 -35.293 1.00 32.97 175 ALA A N 1
ATOM 1330 C CA . ALA A 1 175 ? -8.565 -18.458 -34.861 1.00 32.97 175 ALA A CA 1
ATOM 1331 C C . ALA A 1 175 ? -7.952 -19.324 -35.978 1.00 32.97 175 ALA A C 1
ATOM 1333 O O . ALA A 1 175 ? -8.491 -19.387 -37.078 1.00 32.97 175 ALA A O 1
ATOM 1334 N N . GLY A 1 176 ? -6.876 -20.044 -35.649 1.00 33.41 176 GLY A N 1
ATOM 1335 C CA . GLY A 1 176 ? -6.556 -21.357 -36.219 1.00 33.41 176 GLY A CA 1
ATOM 1336 C C . GLY A 1 176 ? -5.940 -21.425 -37.625 1.00 33.41 176 GLY A C 1
ATOM 1337 O O . GLY A 1 176 ? -6.635 -21.361 -38.628 1.00 33.41 176 GLY A O 1
ATOM 1338 N N . GLY A 1 177 ? -4.642 -21.749 -37.661 1.00 32.97 177 GLY A N 1
ATOM 1339 C CA . GLY A 1 177 ? -4.059 -22.799 -38.510 1.00 32.97 177 GLY A CA 1
ATOM 1340 C C . GLY A 1 177 ? -4.027 -22.627 -40.036 1.00 32.97 177 GLY A C 1
ATOM 1341 O O . GLY A 1 177 ? -5.015 -22.873 -40.718 1.00 32.97 177 GLY A O 1
ATOM 1342 N N . ARG A 1 178 ? -2.817 -22.440 -40.585 1.00 29.47 178 ARG A N 1
ATOM 1343 C CA . ARG A 1 178 ? -2.244 -23.282 -41.661 1.00 29.47 178 ARG A CA 1
ATOM 1344 C C . ARG A 1 178 ? -0.776 -22.916 -41.904 1.00 29.47 178 ARG A C 1
ATOM 1346 O O . ARG A 1 178 ? -0.436 -21.752 -42.073 1.00 29.47 178 ARG A O 1
ATOM 1353 N N . MET A 1 179 ? 0.074 -23.942 -41.904 1.00 30.66 179 MET A N 1
ATOM 1354 C CA . MET A 1 179 ? 1.481 -23.882 -42.303 1.00 30.66 179 MET A CA 1
ATOM 1355 C C . MET A 1 179 ? 1.583 -23.401 -43.757 1.00 30.66 179 MET A C 1
ATOM 1357 O O . MET A 1 179 ? 0.910 -23.948 -44.631 1.00 30.66 179 MET A O 1
ATOM 1361 N N . TYR A 1 180 ? 2.414 -22.394 -44.022 1.00 32.91 180 TYR A N 1
ATOM 1362 C CA . TYR A 1 180 ? 2.704 -21.963 -45.387 1.00 32.91 180 TYR A CA 1
ATOM 1363 C C . TYR A 1 180 ? 3.699 -22.931 -46.035 1.00 32.91 180 TYR A C 1
ATOM 1365 O O . TYR A 1 180 ? 4.833 -23.071 -45.581 1.00 32.91 180 TYR A O 1
ATOM 1373 N N . ALA A 1 181 ? 3.266 -23.581 -47.115 1.00 30.03 181 ALA A N 1
ATOM 1374 C CA . ALA A 1 181 ? 4.151 -24.177 -48.104 1.00 30.03 181 ALA A CA 1
ATOM 1375 C C . ALA A 1 181 ? 4.873 -23.053 -48.865 1.00 30.03 181 ALA A C 1
ATOM 1377 O O . ALA A 1 181 ? 4.233 -22.120 -49.352 1.00 30.03 181 ALA A O 1
ATOM 1378 N N . THR A 1 182 ? 6.197 -23.131 -48.970 1.00 29.72 182 THR A N 1
ATOM 1379 C CA . THR A 1 182 ? 6.998 -22.216 -49.788 1.00 29.72 182 THR A CA 1
ATOM 1380 C C . THR A 1 182 ? 7.085 -22.729 -51.233 1.00 29.72 182 THR A C 1
ATOM 1382 O O . THR A 1 182 ? 7.376 -23.908 -51.441 1.00 29.72 182 THR A O 1
ATOM 1385 N N . PRO A 1 183 ? 6.869 -21.887 -52.261 1.00 30.25 183 PRO A N 1
ATOM 1386 C CA . PRO A 1 183 ? 7.264 -22.211 -53.625 1.00 30.25 183 PRO A CA 1
ATOM 1387 C C . PRO A 1 183 ? 8.751 -21.875 -53.825 1.00 30.25 183 PRO A C 1
ATOM 1389 O O . PRO A 1 183 ? 9.205 -20.770 -53.530 1.00 30.25 183 PRO A O 1
ATOM 1392 N N . SER A 1 184 ? 9.512 -22.856 -54.310 1.00 26.94 184 SER A N 1
ATOM 1393 C CA . SER A 1 184 ? 10.945 -22.757 -54.596 1.00 26.94 184 SER A CA 1
ATOM 1394 C C . SER A 1 184 ? 11.170 -22.254 -56.028 1.00 26.94 184 SER A C 1
ATOM 1396 O O . SER A 1 184 ? 10.605 -22.810 -56.968 1.00 26.94 184 SER A O 1
ATOM 1398 N N . VAL A 1 185 ? 12.002 -21.222 -56.202 1.00 31.22 185 VAL A N 1
ATOM 1399 C CA . VAL A 1 185 ? 12.595 -20.832 -57.496 1.00 31.22 185 VAL A CA 1
ATOM 1400 C C . VAL A 1 185 ? 14.119 -21.009 -57.369 1.00 31.22 185 VAL A C 1
ATOM 1402 O O . VAL A 1 185 ? 14.674 -20.607 -56.343 1.00 31.22 185 VAL A O 1
ATOM 1405 N N . PRO A 1 186 ? 14.802 -21.643 -58.343 1.00 30.84 186 PRO A N 1
ATOM 1406 C CA . PRO A 1 186 ? 16.147 -22.186 -58.150 1.00 30.84 186 PRO A CA 1
ATOM 1407 C C . PRO A 1 186 ? 17.265 -21.160 -58.389 1.00 30.84 186 PRO A C 1
ATOM 1409 O O . PRO A 1 186 ? 17.200 -20.358 -59.318 1.00 30.84 186 PRO A O 1
ATOM 1412 N N . VAL A 1 187 ? 18.339 -21.256 -57.598 1.00 33.69 187 VAL A N 1
ATOM 1413 C CA . VAL A 1 187 ? 19.626 -20.569 -57.828 1.00 33.69 187 VAL A CA 1
ATOM 1414 C C . VAL A 1 187 ? 20.691 -21.624 -58.196 1.00 33.69 187 VAL A C 1
ATOM 1416 O O . VAL A 1 187 ? 20.680 -22.698 -57.588 1.00 33.69 187 VAL A O 1
ATOM 1419 N N . PRO A 1 188 ? 21.595 -21.386 -59.174 1.00 31.19 188 PRO A N 1
ATOM 1420 C CA . PRO A 1 188 ? 22.514 -22.410 -59.685 1.00 31.19 188 PRO A CA 1
ATOM 1421 C C . PRO A 1 188 ? 23.714 -22.682 -58.758 1.00 31.19 188 PRO A C 1
ATOM 1423 O O . PRO A 1 188 ? 24.281 -21.763 -58.170 1.00 31.19 188 PRO A O 1
ATOM 1426 N N . MET A 1 189 ? 24.124 -23.954 -58.689 1.00 33.59 189 MET A N 1
ATOM 1427 C CA . MET A 1 189 ? 25.293 -24.472 -57.956 1.00 33.59 189 MET A CA 1
ATOM 1428 C C . MET A 1 189 ? 26.643 -24.129 -58.622 1.00 33.59 189 MET A C 1
ATOM 1430 O O . MET A 1 189 ? 26.742 -24.200 -59.848 1.00 33.59 189 MET A O 1
ATOM 1434 N N . PRO A 1 190 ? 27.729 -23.956 -57.844 1.00 30.53 190 PRO A N 1
ATOM 1435 C CA . PRO A 1 190 ? 29.086 -24.318 -58.249 1.00 30.53 190 PRO A CA 1
ATOM 1436 C C . PRO A 1 190 ? 29.427 -25.769 -57.844 1.00 30.53 190 PRO A C 1
ATOM 1438 O O . PRO A 1 190 ? 28.974 -26.270 -56.816 1.00 30.53 190 PRO A O 1
ATOM 1441 N N . GLN A 1 191 ? 30.218 -26.445 -58.681 1.00 32.44 191 GLN A N 1
ATOM 1442 C CA . GLN A 1 191 ? 30.527 -27.881 -58.610 1.00 32.44 191 GLN A CA 1
ATOM 1443 C C . GLN A 1 191 ? 31.506 -28.272 -57.477 1.00 32.44 191 GLN A C 1
ATOM 1445 O O . GLN A 1 191 ? 32.331 -27.451 -57.073 1.00 32.44 191 GLN A O 1
ATOM 1450 N N . PRO A 1 192 ? 31.454 -29.531 -56.986 1.00 33.09 192 PRO A N 1
ATOM 1451 C CA . PRO A 1 192 ? 32.248 -29.990 -55.848 1.00 33.09 192 PRO A CA 1
ATOM 1452 C C . PRO A 1 192 ? 33.682 -30.409 -56.211 1.00 33.09 192 PRO A C 1
ATOM 1454 O O . PRO A 1 192 ? 33.935 -31.050 -57.230 1.00 33.09 192 PRO A O 1
ATOM 1457 N N . ILE A 1 193 ? 34.610 -30.102 -55.303 1.00 32.19 193 ILE A N 1
ATOM 1458 C CA . ILE A 1 193 ? 35.994 -30.586 -55.301 1.00 32.19 193 ILE A CA 1
ATOM 1459 C C . ILE A 1 193 ? 36.020 -31.974 -54.640 1.00 32.19 193 ILE A C 1
ATOM 1461 O O . ILE A 1 193 ? 35.474 -32.171 -53.556 1.00 32.19 193 ILE A O 1
ATOM 1465 N N . SER A 1 194 ? 36.651 -32.931 -55.320 1.00 33.03 194 SER A N 1
ATOM 1466 C CA . SER A 1 194 ? 36.827 -34.332 -54.923 1.00 33.03 194 SER A CA 1
ATOM 1467 C C . SER A 1 194 ? 37.697 -34.497 -53.670 1.00 33.03 194 SER A C 1
ATOM 1469 O O . SER A 1 194 ? 38.826 -34.010 -53.639 1.00 33.03 194 SER A O 1
ATOM 1471 N N . VAL A 1 195 ? 37.237 -35.300 -52.704 1.00 32.44 195 VAL A N 1
ATOM 1472 C CA . VAL A 1 195 ? 38.086 -35.904 -51.662 1.00 32.44 195 VAL A CA 1
ATOM 1473 C C . VAL A 1 195 ? 37.712 -37.384 -51.509 1.00 32.44 195 VAL A C 1
ATOM 1475 O O . VAL A 1 195 ? 36.533 -37.728 -51.507 1.00 32.44 195 VAL A O 1
ATOM 1478 N N . GLY A 1 196 ? 38.732 -38.247 -51.478 1.00 32.47 196 GLY A N 1
ATOM 1479 C CA . GLY A 1 196 ? 38.648 -39.707 -51.622 1.00 32.47 196 GLY A CA 1
ATOM 1480 C C . GLY A 1 196 ? 38.048 -40.492 -50.437 1.00 32.47 196 GLY A C 1
ATOM 1481 O O . GLY A 1 196 ? 37.591 -39.903 -49.460 1.00 32.47 196 GLY A O 1
ATOM 1482 N N . PRO A 1 197 ? 38.026 -41.837 -50.535 1.00 35.00 197 PRO A N 1
ATOM 1483 C CA . PRO A 1 197 ? 37.119 -42.692 -49.771 1.00 35.00 197 PRO A CA 1
ATOM 1484 C C . PRO A 1 197 ? 37.623 -43.043 -48.363 1.00 35.00 197 PRO A C 1
ATOM 1486 O O . PRO A 1 197 ? 38.798 -43.343 -48.161 1.00 35.00 197 PRO A O 1
ATOM 1489 N N . ALA A 1 198 ? 36.690 -43.102 -47.409 1.00 30.72 198 ALA A N 1
ATOM 1490 C CA . ALA A 1 198 ? 36.852 -43.790 -46.129 1.00 30.72 198 ALA A CA 1
ATOM 1491 C C . ALA A 1 198 ? 36.460 -45.279 -46.270 1.00 30.72 198 ALA A C 1
ATOM 1493 O O . ALA A 1 198 ? 35.499 -45.579 -46.986 1.00 30.72 198 ALA A O 1
ATOM 1494 N N . PRO A 1 199 ? 37.147 -46.226 -45.603 1.00 35.19 199 PRO A N 1
ATOM 1495 C CA . PRO A 1 199 ? 36.782 -47.634 -45.666 1.00 35.19 199 PRO A CA 1
ATOM 1496 C C . PRO A 1 199 ? 35.691 -48.028 -44.653 1.00 35.19 199 PRO A C 1
ATOM 1498 O O . PRO A 1 199 ? 35.764 -47.712 -43.472 1.00 35.19 199 PRO A O 1
ATOM 1501 N N . ALA A 1 200 ? 34.719 -48.760 -45.205 1.00 32.16 200 ALA A N 1
ATOM 1502 C CA . ALA A 1 200 ? 34.005 -49.951 -44.732 1.00 32.16 200 ALA A CA 1
ATOM 1503 C C . ALA A 1 200 ? 33.456 -50.059 -43.292 1.00 32.16 200 ALA A C 1
ATOM 1505 O O . ALA A 1 200 ? 34.159 -50.023 -42.287 1.00 32.16 200 ALA A O 1
ATOM 1506 N N . ALA A 1 201 ? 32.157 -50.358 -43.271 1.00 34.66 201 ALA A N 1
ATOM 1507 C CA . ALA A 1 201 ? 31.317 -50.724 -42.144 1.00 34.66 201 ALA A CA 1
ATOM 1508 C C . ALA A 1 201 ? 31.555 -52.147 -41.608 1.00 34.66 201 ALA A C 1
ATOM 1510 O O . ALA A 1 201 ? 31.893 -53.060 -42.359 1.00 34.66 201 ALA A O 1
ATOM 1511 N N . THR A 1 202 ? 31.173 -52.351 -40.347 1.00 31.06 202 THR A N 1
ATOM 1512 C CA . THR A 1 202 ? 30.668 -53.626 -39.818 1.00 31.06 202 THR A CA 1
ATOM 1513 C C . THR A 1 202 ? 29.517 -53.360 -38.838 1.00 31.06 202 THR A C 1
ATOM 1515 O O . THR A 1 202 ? 29.566 -52.447 -38.019 1.00 31.06 202 THR A O 1
ATOM 1518 N N . ALA A 1 203 ? 28.454 -54.153 -38.966 1.00 34.28 203 ALA A N 1
ATOM 1519 C CA . ALA A 1 203 ? 27.261 -54.216 -38.113 1.00 34.28 203 ALA A CA 1
ATOM 1520 C C . ALA A 1 203 ? 27.226 -55.597 -37.405 1.00 34.28 203 ALA A C 1
ATOM 1522 O O . ALA A 1 203 ? 28.078 -56.432 -37.712 1.00 34.28 203 ALA A O 1
ATOM 1523 N N . PRO A 1 204 ? 26.170 -55.974 -36.657 1.00 47.62 204 PRO A N 1
ATOM 1524 C CA . PRO A 1 204 ? 25.556 -55.350 -35.475 1.00 47.62 204 PRO A CA 1
ATOM 1525 C C . PRO A 1 204 ? 25.487 -56.341 -34.278 1.00 47.62 204 PRO A C 1
ATOM 1527 O O . PRO A 1 204 ? 25.575 -57.551 -34.475 1.00 47.62 204 PRO A O 1
ATOM 1530 N N . ALA A 1 205 ? 25.232 -55.878 -33.044 1.00 30.72 205 ALA A N 1
ATOM 1531 C CA . ALA A 1 205 ? 24.776 -56.769 -31.963 1.00 30.72 205 ALA A CA 1
ATOM 1532 C C . ALA A 1 205 ? 23.996 -56.054 -30.835 1.00 30.72 205 ALA A C 1
ATOM 1534 O O . ALA A 1 205 ? 24.493 -55.117 -30.224 1.00 30.72 205 ALA A O 1
ATOM 1535 N N . ALA A 1 206 ? 22.795 -56.590 -30.584 1.00 32.44 206 ALA A N 1
ATOM 1536 C CA . ALA A 1 206 ? 22.037 -56.726 -29.330 1.00 32.44 206 ALA A CA 1
ATOM 1537 C C . ALA A 1 206 ? 21.765 -55.514 -28.400 1.00 32.44 206 ALA A C 1
ATOM 1539 O O . ALA A 1 206 ? 22.650 -54.943 -27.772 1.00 32.44 206 ALA A O 1
ATOM 1540 N N . LEU A 1 207 ? 20.464 -55.252 -28.208 1.00 38.75 207 LEU A N 1
ATOM 1541 C CA . LEU A 1 207 ? 19.869 -54.516 -27.084 1.00 38.75 207 LEU A CA 1
ATOM 1542 C C . LEU A 1 207 ? 20.238 -55.125 -25.719 1.00 38.75 207 LEU A C 1
ATOM 1544 O O . LEU A 1 207 ? 20.261 -56.351 -25.585 1.00 38.75 207 LEU A O 1
ATOM 1548 N N . PRO A 1 208 ? 20.298 -54.281 -24.673 1.00 39.97 208 PRO A N 1
ATOM 1549 C CA . PRO A 1 208 ? 19.690 -54.659 -23.407 1.00 39.97 208 PRO A CA 1
ATOM 1550 C C . PRO A 1 208 ? 18.706 -53.615 -22.856 1.00 39.97 208 PRO A C 1
ATOM 1552 O O . PRO A 1 208 ? 18.650 -52.450 -23.238 1.00 39.97 208 PRO A O 1
ATOM 1555 N N . THR A 1 209 ? 17.893 -54.148 -21.959 1.00 36.75 209 THR A N 1
ATOM 1556 C CA . THR A 1 209 ? 16.652 -53.699 -21.333 1.00 36.75 209 THR A CA 1
ATOM 1557 C C . THR A 1 209 ? 16.745 -52.476 -20.417 1.00 36.75 209 THR A C 1
ATOM 1559 O O . THR A 1 209 ? 17.777 -52.190 -19.817 1.00 36.75 209 THR A O 1
ATOM 1562 N N . ALA A 1 210 ? 15.596 -51.810 -20.267 1.00 39.28 210 ALA A N 1
ATOM 1563 C CA . ALA A 1 210 ? 15.339 -50.678 -19.381 1.00 39.28 210 ALA A CA 1
ATOM 1564 C C . ALA A 1 210 ? 15.632 -50.967 -17.887 1.00 39.28 210 ALA A C 1
ATOM 1566 O O . ALA A 1 210 ? 15.382 -52.084 -17.425 1.00 39.28 210 ALA A O 1
ATOM 1567 N N . PRO A 1 211 ? 16.099 -49.969 -17.109 1.00 45.03 211 PRO A N 1
ATOM 1568 C CA . PRO A 1 211 ? 16.273 -50.099 -15.664 1.00 45.03 211 PRO A CA 1
ATOM 1569 C C . PRO A 1 211 ? 14.933 -49.960 -14.900 1.00 45.03 211 PRO A C 1
ATOM 1571 O O . PRO A 1 211 ? 14.033 -49.255 -15.363 1.00 45.03 211 PRO A O 1
ATOM 1574 N N . PRO A 1 212 ? 14.786 -50.612 -13.728 1.00 51.00 212 PRO A N 1
ATOM 1575 C CA . PRO A 1 212 ? 13.543 -50.644 -12.949 1.00 51.00 212 PRO A CA 1
ATOM 1576 C C . PRO A 1 212 ? 13.210 -49.301 -12.260 1.00 51.00 212 PRO A C 1
ATOM 1578 O O . PRO A 1 212 ? 14.095 -48.461 -12.071 1.00 51.00 212 PRO A O 1
ATOM 1581 N N . PRO A 1 213 ? 11.939 -49.082 -11.860 1.00 41.34 213 PRO A N 1
ATOM 1582 C CA . PRO A 1 213 ? 11.477 -47.819 -11.287 1.00 41.34 213 PRO A CA 1
ATOM 1583 C C . PRO A 1 213 ? 12.078 -47.552 -9.897 1.00 41.34 213 PRO A C 1
ATOM 1585 O O . PRO A 1 213 ? 12.184 -48.450 -9.061 1.00 41.34 213 PRO A O 1
ATOM 1588 N N . LYS A 1 214 ? 12.451 -46.289 -9.647 1.00 38.31 214 LYS A N 1
ATOM 1589 C CA . LYS A 1 214 ? 12.945 -45.806 -8.347 1.00 38.31 214 LYS A CA 1
ATOM 1590 C C . LYS A 1 214 ? 11.885 -45.997 -7.243 1.00 38.31 214 LYS A C 1
ATOM 1592 O O . LYS A 1 214 ? 10.714 -45.707 -7.493 1.00 38.31 214 LYS A O 1
ATOM 1597 N N . PRO A 1 215 ? 12.279 -46.418 -6.026 1.00 43.72 215 PRO A N 1
ATOM 1598 C CA . PRO A 1 215 ? 11.380 -46.483 -4.874 1.00 43.72 215 PRO A CA 1
ATOM 1599 C C . PRO A 1 215 ? 10.945 -45.075 -4.410 1.00 43.72 215 PRO A C 1
ATOM 1601 O O . PRO A 1 215 ? 11.662 -44.102 -4.663 1.00 43.72 215 PRO A O 1
ATOM 1604 N N . PRO A 1 216 ? 9.781 -44.952 -3.741 1.00 41.38 216 PRO A N 1
ATOM 1605 C CA . PRO A 1 216 ? 9.223 -43.667 -3.316 1.00 41.38 216 PRO A CA 1
ATOM 1606 C C . PRO A 1 216 ? 10.154 -42.942 -2.324 1.00 41.38 216 PRO A C 1
ATOM 1608 O O . PRO A 1 216 ? 10.838 -43.606 -1.538 1.00 41.38 216 PRO A O 1
ATOM 1611 N N . PRO A 1 217 ? 10.210 -41.596 -2.344 1.00 37.88 217 PRO A N 1
ATOM 1612 C CA . PRO A 1 217 ? 11.121 -40.845 -1.490 1.00 37.88 217 PRO A CA 1
ATOM 1613 C C . PRO A 1 217 ? 10.799 -41.065 -0.007 1.00 37.88 217 PRO A C 1
ATOM 1615 O O . PRO A 1 217 ? 9.671 -40.861 0.442 1.00 37.88 217 PRO A O 1
ATOM 1618 N N . LYS A 1 218 ? 11.827 -41.489 0.739 1.00 34.78 218 LYS A N 1
ATOM 1619 C CA . LYS A 1 218 ? 11.860 -41.501 2.205 1.00 34.78 218 LYS A CA 1
ATOM 1620 C C . LYS A 1 218 ? 11.685 -40.074 2.730 1.00 34.78 218 LYS A C 1
ATOM 1622 O O . LYS A 1 218 ? 12.193 -39.129 2.130 1.00 34.78 218 LYS A O 1
ATOM 1627 N N . GLN A 1 219 ? 10.972 -39.953 3.847 1.00 36.09 219 GLN A N 1
ATOM 1628 C CA . GLN A 1 219 ? 10.839 -38.723 4.626 1.00 36.09 219 GLN A CA 1
ATOM 1629 C C . GLN A 1 219 ? 12.230 -38.118 4.881 1.00 36.09 219 GLN A C 1
ATOM 1631 O O . GLN A 1 219 ? 13.146 -38.839 5.276 1.00 36.09 219 GLN A O 1
ATOM 1636 N N . LEU A 1 220 ? 12.388 -36.820 4.595 1.00 36.56 220 LEU A N 1
ATOM 1637 C CA . LEU A 1 220 ? 13.585 -36.067 4.960 1.00 36.56 220 LEU A CA 1
ATOM 1638 C C . LEU A 1 220 ? 13.655 -35.991 6.490 1.00 36.56 220 LEU A C 1
ATOM 1640 O O . LEU A 1 220 ? 12.883 -35.264 7.111 1.00 36.56 220 LEU A O 1
ATOM 1644 N N . GLU A 1 221 ? 14.584 -36.740 7.072 1.00 36.75 221 GLU A N 1
ATOM 1645 C CA . GLU A 1 221 ? 15.184 -36.406 8.363 1.00 36.75 221 GLU A CA 1
ATOM 1646 C C . GLU A 1 221 ? 16.027 -35.121 8.176 1.00 36.75 221 GLU A C 1
ATOM 1648 O O . GLU A 1 221 ? 16.671 -34.987 7.126 1.00 36.75 221 GLU A O 1
ATOM 1653 N N . PRO A 1 222 ? 16.019 -34.159 9.117 1.00 37.53 222 PRO A N 1
ATOM 1654 C CA . PRO A 1 222 ? 16.769 -32.910 8.981 1.00 37.53 222 PRO A CA 1
ATOM 1655 C C . PRO A 1 222 ? 18.279 -33.178 8.966 1.00 37.53 222 PRO A C 1
ATOM 1657 O O . PRO A 1 222 ? 18.808 -33.823 9.866 1.00 37.53 222 PRO A O 1
ATOM 1660 N N . SER A 1 223 ? 18.969 -32.688 7.937 1.00 35.84 223 SER A N 1
ATOM 1661 C CA . SER A 1 223 ? 20.428 -32.718 7.827 1.00 35.84 223 SER A CA 1
ATOM 1662 C C . SER A 1 223 ? 21.080 -31.784 8.851 1.00 35.84 223 SER A C 1
ATOM 1664 O O . SER A 1 223 ? 20.703 -30.617 8.949 1.00 35.84 223 SER A O 1
ATOM 1666 N N . GLU A 1 224 ? 22.068 -32.316 9.570 1.00 44.25 224 GLU A N 1
ATOM 1667 C CA . GLU A 1 224 ? 22.918 -31.679 10.586 1.00 44.25 224 GLU A CA 1
ATOM 1668 C C . GLU A 1 224 ? 23.921 -30.668 9.984 1.00 44.25 224 GLU A C 1
ATOM 1670 O O . GLU A 1 224 ? 25.130 -30.811 10.141 1.00 44.25 224 GLU A O 1
ATOM 1675 N N . ASP A 1 225 ? 23.418 -29.636 9.305 1.00 37.47 225 ASP A N 1
ATOM 1676 C CA . ASP A 1 225 ? 24.185 -28.451 8.893 1.00 37.47 225 ASP A CA 1
ATOM 1677 C C . ASP A 1 225 ? 23.603 -27.205 9.597 1.00 37.47 225 ASP A C 1
ATOM 1679 O O . ASP A 1 225 ? 23.091 -26.284 8.961 1.00 37.47 225 ASP A O 1
ATOM 1683 N N . ASP A 1 226 ? 23.641 -27.180 10.936 1.00 43.41 226 ASP A N 1
ATOM 1684 C CA . ASP A 1 226 ? 23.419 -25.967 11.745 1.00 43.41 226 ASP A CA 1
ATOM 1685 C C . ASP A 1 226 ? 24.680 -25.071 11.692 1.00 43.41 226 ASP A C 1
ATOM 1687 O O . ASP A 1 226 ? 25.321 -24.778 12.703 1.00 43.41 226 ASP A O 1
ATOM 1691 N N . ASP A 1 227 ? 25.061 -24.624 10.492 1.00 45.12 227 ASP A N 1
ATOM 1692 C CA . ASP A 1 227 ? 25.808 -23.373 10.353 1.00 45.12 227 ASP A CA 1
ATOM 1693 C C . ASP A 1 227 ? 24.843 -22.266 10.797 1.00 45.12 227 ASP A C 1
ATOM 1695 O O . ASP A 1 227 ? 23.959 -21.856 10.044 1.00 45.12 227 ASP A O 1
ATOM 1699 N N . GLU A 1 228 ? 24.947 -21.845 12.059 1.00 58.06 228 GLU A N 1
ATOM 1700 C CA . GLU A 1 228 ? 24.069 -20.854 12.685 1.00 58.06 228 GLU A CA 1
ATOM 1701 C C . GLU A 1 228 ? 24.228 -19.496 11.972 1.00 58.06 228 GLU A C 1
ATOM 1703 O O . GLU A 1 228 ? 25.031 -18.635 12.348 1.00 58.06 228 GLU A O 1
ATOM 1708 N N . GLU A 1 229 ? 23.492 -19.329 10.869 1.00 75.50 229 GLU A N 1
ATOM 1709 C CA . GLU A 1 229 ? 23.442 -18.110 10.075 1.00 75.50 229 GLU A CA 1
ATOM 1710 C C . GLU A 1 229 ? 23.019 -16.963 11.003 1.00 75.50 229 GLU A C 1
ATOM 1712 O O . GLU A 1 229 ? 21.922 -16.932 11.566 1.00 75.50 229 GLU A O 1
ATOM 1717 N N . LEU A 1 230 ? 23.952 -16.038 11.241 1.00 83.12 230 LEU A N 1
ATOM 1718 C CA . LEU A 1 230 ? 23.743 -14.914 12.148 1.00 83.12 230 LEU A CA 1
ATOM 1719 C C . LEU A 1 230 ? 22.530 -14.087 11.696 1.00 83.12 230 LEU A C 1
ATOM 1721 O O . LEU A 1 230 ? 22.473 -13.706 10.523 1.00 83.12 230 LEU A O 1
ATOM 1725 N N . PRO A 1 231 ? 21.638 -13.674 12.623 1.00 87.94 231 PRO A N 1
ATOM 1726 C CA . PRO A 1 231 ? 20.503 -12.842 12.266 1.00 87.94 231 PRO A CA 1
ATOM 1727 C C . PRO A 1 231 ? 20.916 -11.576 11.510 1.00 87.94 231 PRO A C 1
ATOM 1729 O O . PRO A 1 231 ? 21.943 -10.965 11.850 1.00 87.94 231 PRO A O 1
ATOM 1732 N N . PRO A 1 232 ? 20.103 -11.120 10.537 1.00 88.75 232 PRO A N 1
ATOM 1733 C CA . PRO A 1 232 ? 20.368 -9.901 9.787 1.00 88.75 232 PRO A CA 1
ATOM 1734 C C . PRO A 1 232 ? 20.707 -8.731 10.717 1.00 88.75 232 PRO A C 1
ATOM 1736 O O . PRO A 1 232 ? 20.075 -8.543 11.758 1.00 88.75 232 PRO A O 1
ATOM 1739 N N . LEU A 1 233 ? 21.690 -7.901 10.346 1.00 88.88 233 LEU A N 1
ATOM 1740 C CA . LEU A 1 233 ? 22.199 -6.820 11.210 1.00 88.88 233 LEU A CA 1
ATOM 1741 C C . LEU A 1 233 ? 21.086 -5.918 11.759 1.00 88.88 233 LEU A C 1
ATOM 1743 O O . LEU A 1 233 ? 21.104 -5.541 12.930 1.00 88.88 233 LEU A O 1
ATOM 1747 N N . LYS A 1 234 ? 20.091 -5.606 10.923 1.00 89.50 234 LYS A N 1
ATOM 1748 C CA . LYS A 1 234 ? 18.952 -4.782 11.325 1.00 89.50 234 LYS A CA 1
ATOM 1749 C C . LYS A 1 234 ? 18.050 -5.493 12.338 1.00 89.50 234 LYS A C 1
ATOM 1751 O O . LYS A 1 234 ? 17.616 -4.850 13.287 1.00 89.50 234 LYS A O 1
ATOM 1756 N N . MET A 1 235 ? 17.838 -6.803 12.193 1.00 92.75 235 MET A N 1
ATOM 1757 C CA . MET A 1 235 ? 17.119 -7.613 13.181 1.00 92.75 235 MET A CA 1
ATOM 1758 C C . MET A 1 235 ? 17.865 -7.618 14.518 1.00 92.75 235 MET A C 1
ATOM 1760 O O . MET A 1 235 ? 17.253 -7.382 15.552 1.00 92.75 235 MET A O 1
ATOM 1764 N N . ARG A 1 236 ? 19.193 -7.790 14.513 1.00 92.19 236 ARG A N 1
ATOM 1765 C CA . ARG A 1 236 ? 20.011 -7.740 15.740 1.00 92.19 236 ARG A CA 1
ATOM 1766 C C . ARG A 1 236 ? 19.881 -6.405 16.470 1.00 92.19 236 ARG A C 1
ATOM 1768 O O . ARG A 1 236 ? 19.775 -6.393 17.692 1.00 92.19 236 ARG A O 1
ATOM 1775 N N . GLU A 1 237 ? 19.863 -5.299 15.731 1.00 90.75 237 GLU A N 1
ATOM 1776 C CA . GLU A 1 237 ? 19.665 -3.968 16.306 1.00 90.75 237 GLU A CA 1
ATOM 1777 C C . GLU A 1 237 ? 18.268 -3.822 16.928 1.00 90.75 237 GLU A C 1
ATOM 1779 O O . GLU A 1 237 ? 18.152 -3.350 18.055 1.00 90.75 237 GLU A O 1
ATOM 1784 N N . VAL A 1 238 ? 17.218 -4.303 16.254 1.00 90.62 238 VAL A N 1
ATOM 1785 C CA . VAL A 1 238 ? 15.847 -4.303 16.795 1.00 90.62 238 VAL A CA 1
ATOM 1786 C C . VAL A 1 238 ? 15.747 -5.162 18.062 1.00 90.62 238 VAL A C 1
ATOM 1788 O O . VAL A 1 238 ? 15.205 -4.711 19.067 1.00 90.62 238 VAL A O 1
ATOM 1791 N N . LEU A 1 239 ? 16.330 -6.365 18.066 1.00 90.88 239 LEU A N 1
ATOM 1792 C CA . LEU A 1 239 ? 16.351 -7.239 19.246 1.00 90.88 239 LEU A CA 1
ATOM 1793 C C . LEU A 1 239 ? 17.156 -6.632 20.406 1.00 90.88 239 LEU A C 1
ATOM 1795 O O . LEU A 1 239 ? 16.789 -6.779 21.572 1.00 90.88 239 LEU A O 1
ATOM 1799 N N . LYS A 1 240 ? 18.241 -5.913 20.105 1.00 89.94 240 LYS A N 1
ATOM 1800 C CA . LYS A 1 240 ? 19.014 -5.170 21.106 1.00 89.94 240 LYS A CA 1
ATOM 1801 C C . LYS A 1 240 ? 18.200 -4.018 21.696 1.00 89.94 240 LYS A C 1
ATOM 1803 O O . LYS A 1 240 ? 18.224 -3.822 22.908 1.00 89.94 240 LYS A O 1
ATOM 1808 N N . GLN A 1 241 ? 17.463 -3.279 20.868 1.00 88.06 241 GLN A N 1
ATOM 1809 C CA . GLN A 1 241 ? 16.571 -2.211 21.327 1.00 88.06 241 GLN A CA 1
ATOM 1810 C C . GLN A 1 241 ? 15.450 -2.753 22.209 1.00 88.06 241 GLN A C 1
ATOM 1812 O O . GLN A 1 241 ? 15.206 -2.188 23.270 1.00 88.06 241 GLN A O 1
ATOM 1817 N N . LEU A 1 242 ? 14.852 -3.883 21.829 1.00 89.06 242 LEU A N 1
ATOM 1818 C CA . LEU A 1 242 ? 13.860 -4.584 22.639 1.00 89.06 242 LEU A CA 1
ATOM 1819 C C . LEU A 1 242 ? 14.413 -4.949 24.020 1.00 89.06 242 LEU A C 1
ATOM 1821 O O . LEU A 1 242 ? 13.767 -4.695 25.031 1.00 89.06 242 LEU A O 1
ATOM 1825 N N . ARG A 1 243 ? 15.634 -5.494 24.071 1.00 86.94 243 ARG A N 1
ATOM 1826 C CA . ARG A 1 243 ? 16.298 -5.865 25.329 1.00 86.94 243 ARG A CA 1
ATOM 1827 C C . ARG A 1 243 ? 16.619 -4.656 26.207 1.00 86.94 243 ARG A C 1
ATOM 1829 O O . ARG A 1 243 ? 16.517 -4.745 27.424 1.00 86.94 243 ARG A O 1
ATOM 1836 N N . ASN A 1 244 ? 17.013 -3.540 25.598 1.00 86.88 244 ASN A N 1
ATOM 1837 C CA . ASN A 1 244 ? 17.361 -2.319 26.323 1.00 86.88 244 ASN A CA 1
ATOM 1838 C C . ASN A 1 244 ? 16.126 -1.545 26.801 1.00 86.88 244 ASN A C 1
ATOM 1840 O O . ASN A 1 244 ? 16.175 -0.907 27.847 1.00 86.88 244 ASN A O 1
ATOM 1844 N N . ASN A 1 245 ? 15.035 -1.594 26.036 1.00 84.94 245 ASN A N 1
ATOM 1845 C CA . ASN A 1 245 ? 13.820 -0.814 26.253 1.00 84.94 245 ASN A CA 1
ATOM 1846 C C . ASN A 1 245 ? 12.562 -1.704 26.202 1.00 84.94 245 ASN A C 1
ATOM 1848 O O . ASN A 1 245 ? 11.687 -1.511 25.346 1.00 84.94 245 ASN A O 1
ATOM 1852 N N . PRO A 1 246 ? 12.441 -2.692 27.104 1.00 81.88 246 PRO A N 1
ATOM 1853 C CA . PRO A 1 246 ? 11.413 -3.721 26.989 1.00 81.88 246 PRO A CA 1
ATOM 1854 C C . PRO A 1 246 ? 10.003 -3.208 27.333 1.00 81.88 246 PRO A C 1
ATOM 1856 O O . PRO A 1 246 ? 9.014 -3.755 26.854 1.00 81.88 246 PRO A O 1
ATOM 1859 N N . SER A 1 247 ? 9.896 -2.115 28.100 1.00 77.94 247 SER A N 1
ATOM 1860 C CA . SER A 1 247 ? 8.619 -1.513 28.507 1.00 77.94 247 SER A CA 1
ATOM 1861 C C . SER A 1 247 ? 8.063 -0.475 27.529 1.00 77.94 247 SER A C 1
ATOM 1863 O O . SER A 1 247 ? 6.867 -0.187 27.580 1.00 77.94 247 SER A O 1
ATOM 1865 N N . THR A 1 248 ? 8.889 0.096 26.646 1.00 84.25 248 THR A N 1
ATOM 1866 C CA . THR A 1 248 ? 8.467 1.134 25.685 1.00 84.25 248 THR A CA 1
ATOM 1867 C C . THR A 1 248 ? 8.293 0.597 24.269 1.00 84.25 248 THR A C 1
ATOM 1869 O O . THR A 1 248 ? 7.562 1.187 23.474 1.00 84.25 248 THR A O 1
ATOM 1872 N N . THR A 1 249 ? 8.928 -0.529 23.943 1.00 86.62 249 THR A N 1
ATOM 1873 C CA . THR A 1 249 ? 8.828 -1.128 22.611 1.00 86.62 249 THR A CA 1
ATOM 1874 C C . THR A 1 249 ? 7.453 -1.770 22.424 1.00 86.62 249 THR A C 1
ATOM 1876 O O . THR A 1 249 ? 7.180 -2.825 22.988 1.00 86.62 249 THR A O 1
ATOM 1879 N N . ARG A 1 250 ? 6.585 -1.121 21.634 1.00 90.25 250 ARG A N 1
ATOM 1880 C CA . ARG A 1 250 ? 5.235 -1.613 21.294 1.00 90.25 250 ARG A CA 1
ATOM 1881 C C . ARG A 1 250 ? 5.168 -2.411 19.999 1.00 90.25 250 ARG A C 1
ATOM 1883 O O . ARG A 1 250 ? 4.390 -3.352 19.908 1.00 90.25 250 ARG A O 1
ATOM 1890 N N . ALA A 1 251 ? 5.984 -2.053 19.014 1.00 91.25 251 ALA A N 1
ATOM 1891 C CA . ALA A 1 251 ? 5.961 -2.667 17.693 1.00 91.25 251 ALA A CA 1
ATOM 1892 C C . ALA A 1 251 ? 7.367 -3.099 17.262 1.00 91.25 251 ALA A C 1
ATOM 1894 O O . ALA A 1 251 ? 8.304 -2.299 17.292 1.00 91.25 251 ALA A O 1
ATOM 1895 N N . LEU A 1 252 ? 7.506 -4.352 16.829 1.00 92.19 252 LEU A N 1
ATOM 1896 C CA . LEU A 1 252 ? 8.727 -4.895 16.239 1.00 92.19 252 LEU A CA 1
ATOM 1897 C C . LEU A 1 252 ? 8.587 -4.931 14.717 1.00 92.19 252 LEU A C 1
ATOM 1899 O O . LEU A 1 252 ? 7.939 -5.815 14.157 1.00 92.19 252 LEU A O 1
ATOM 1903 N N . LYS A 1 253 ? 9.226 -3.969 14.047 1.00 91.56 253 LYS A N 1
ATOM 1904 C CA . LYS A 1 253 ? 9.290 -3.904 12.582 1.00 91.56 253 LYS A CA 1
ATOM 1905 C C . LYS A 1 253 ? 10.458 -4.750 12.072 1.00 91.56 253 LYS A C 1
ATOM 1907 O O . LYS A 1 253 ? 11.609 -4.313 12.125 1.00 91.56 253 LYS A O 1
ATOM 1912 N N . LEU A 1 254 ? 10.169 -5.961 11.601 1.00 93.56 254 LEU A N 1
ATOM 1913 C CA . LEU A 1 254 ? 11.148 -6.918 11.072 1.00 93.56 254 LEU A CA 1
ATOM 1914 C C . LEU A 1 254 ? 10.878 -7.286 9.603 1.00 93.56 254 LEU A C 1
ATOM 1916 O O . LEU A 1 254 ? 11.386 -8.294 9.112 1.00 93.56 254 LEU A O 1
ATOM 1920 N N . SER A 1 255 ? 10.091 -6.484 8.887 1.00 92.94 255 SER A N 1
ATOM 1921 C CA . SER A 1 255 ? 9.716 -6.735 7.498 1.00 92.94 255 SER A CA 1
ATOM 1922 C C . SER A 1 255 ? 10.851 -6.507 6.498 1.00 92.94 255 SER A C 1
ATOM 1924 O O . SER A 1 255 ? 11.660 -5.588 6.637 1.00 92.94 255 SER A O 1
ATOM 1926 N N . ASN A 1 256 ? 10.892 -7.341 5.453 1.00 92.31 256 ASN A N 1
ATOM 1927 C CA . ASN A 1 256 ? 11.877 -7.284 4.363 1.00 92.31 256 ASN A CA 1
ATOM 1928 C C . ASN A 1 256 ? 13.352 -7.316 4.821 1.00 92.31 256 ASN A C 1
ATOM 1930 O O . ASN A 1 256 ? 14.214 -6.655 4.239 1.00 92.31 256 ASN A O 1
ATOM 1934 N N . LEU A 1 257 ? 13.659 -8.072 5.880 1.00 91.69 257 LEU A N 1
ATOM 1935 C CA . LEU A 1 257 ? 15.018 -8.191 6.423 1.00 91.69 257 LEU A CA 1
ATOM 1936 C C . LEU A 1 257 ? 15.714 -9.500 6.031 1.00 91.69 257 LEU A C 1
ATOM 1938 O O . LEU A 1 257 ? 16.805 -9.768 6.525 1.00 91.69 257 LEU A O 1
ATOM 1942 N N . ALA A 1 258 ? 15.100 -10.291 5.146 1.00 90.25 258 ALA A N 1
ATOM 1943 C CA . ALA A 1 258 ? 15.542 -11.635 4.773 1.00 90.25 258 ALA A CA 1
ATOM 1944 C C . ALA A 1 258 ? 15.602 -12.618 5.963 1.00 90.25 258 ALA A C 1
ATOM 1946 O O . ALA A 1 258 ? 16.437 -13.517 5.998 1.00 90.25 258 ALA A O 1
ATOM 1947 N N . VAL A 1 259 ? 14.695 -12.473 6.934 1.00 92.69 259 VAL A N 1
ATOM 1948 C CA . VAL A 1 259 ? 14.580 -13.394 8.074 1.00 92.69 259 VAL A CA 1
ATOM 1949 C C . VAL A 1 259 ? 14.086 -14.761 7.590 1.00 92.69 259 VAL A C 1
ATOM 1951 O O . VAL A 1 259 ? 12.980 -14.884 7.071 1.00 92.69 259 VAL A O 1
ATOM 1954 N N . SER A 1 260 ? 14.904 -15.795 7.742 1.00 94.31 260 SER A N 1
ATOM 1955 C CA . SER A 1 260 ? 14.530 -17.210 7.582 1.00 94.31 260 SER A CA 1
ATOM 1956 C C . SER A 1 260 ? 14.224 -17.896 8.925 1.00 94.31 260 SER A C 1
ATOM 1958 O O . SER A 1 260 ? 14.398 -17.304 9.993 1.00 94.31 260 SER A O 1
ATOM 1960 N N . ASP A 1 261 ? 13.783 -19.155 8.865 1.00 95.06 261 ASP A N 1
ATOM 1961 C CA . ASP A 1 261 ? 13.338 -19.952 10.017 1.00 95.06 261 ASP A CA 1
ATOM 1962 C C . ASP A 1 261 ? 14.389 -20.071 11.133 1.00 95.06 261 ASP A C 1
ATOM 1964 O O . ASP A 1 261 ? 14.035 -20.002 12.310 1.00 95.06 261 ASP A O 1
ATOM 1968 N N . VAL A 1 262 ? 15.677 -20.171 10.781 1.00 92.94 262 VAL A N 1
ATOM 1969 C CA . VAL A 1 262 ? 16.786 -20.297 11.751 1.00 92.94 262 VAL A CA 1
ATOM 1970 C C . VAL A 1 262 ? 16.858 -19.104 12.710 1.00 92.94 262 VAL A C 1
ATOM 1972 O O . VAL A 1 262 ? 17.160 -19.247 13.893 1.00 92.94 262 VAL A O 1
ATOM 1975 N N . HIS A 1 263 ? 16.470 -17.916 12.243 1.00 93.88 263 HIS A N 1
ATOM 1976 C CA . HIS A 1 263 ? 16.530 -16.689 13.031 1.00 93.88 263 HIS A CA 1
ATOM 1977 C C . HIS A 1 263 ? 15.363 -16.538 14.016 1.00 93.88 263 HIS A C 1
ATOM 1979 O O . HIS A 1 263 ? 15.433 -15.716 14.935 1.00 93.88 263 HIS A O 1
ATOM 1985 N N . LEU A 1 264 ? 14.281 -17.311 13.850 1.00 93.50 264 LEU A N 1
ATOM 1986 C CA . LEU A 1 264 ? 13.122 -17.243 14.741 1.00 93.50 264 LEU A CA 1
ATOM 1987 C C . LEU A 1 264 ? 13.479 -17.649 16.167 1.00 93.50 264 LEU A C 1
ATOM 1989 O O . LEU A 1 264 ? 12.882 -17.125 17.103 1.00 93.50 264 LEU A O 1
ATOM 1993 N N . ARG A 1 265 ? 14.485 -18.510 16.353 1.00 91.50 265 ARG A N 1
ATOM 1994 C CA . ARG A 1 265 ? 14.983 -18.878 17.682 1.00 91.50 265 ARG A CA 1
ATOM 1995 C C . ARG A 1 265 ? 15.420 -17.646 18.477 1.00 91.50 265 ARG A C 1
ATOM 1997 O O . ARG A 1 265 ? 14.953 -17.453 19.595 1.00 91.50 265 ARG A O 1
ATOM 2004 N N . ALA A 1 266 ? 16.234 -16.779 17.873 1.00 91.50 266 ALA A N 1
ATOM 2005 C CA . ALA A 1 266 ? 16.713 -15.552 18.509 1.00 91.50 266 ALA A CA 1
ATOM 2006 C C . ALA A 1 266 ? 15.573 -14.559 18.803 1.00 91.50 266 ALA A C 1
ATOM 2008 O O . ALA A 1 266 ? 15.592 -13.874 19.827 1.00 91.50 266 ALA A O 1
ATOM 2009 N N . LEU A 1 267 ? 14.567 -14.487 17.922 1.00 92.69 267 LEU A N 1
ATOM 2010 C CA . LEU A 1 267 ? 13.369 -13.677 18.152 1.00 92.69 267 LEU A CA 1
ATOM 2011 C C . LEU A 1 267 ? 12.548 -14.212 19.332 1.00 92.69 267 LEU A C 1
ATOM 2013 O O . LEU A 1 267 ? 12.179 -13.446 20.217 1.00 92.69 267 LEU A O 1
ATOM 2017 N N . LEU A 1 268 ? 12.276 -15.516 19.357 1.00 92.00 268 LEU A N 1
ATOM 2018 C CA . LEU A 1 268 ? 11.484 -16.160 20.403 1.00 92.00 268 LEU A CA 1
ATOM 2019 C C . LEU A 1 268 ? 12.173 -16.090 21.765 1.00 92.00 268 LEU A C 1
ATOM 2021 O O . LEU A 1 268 ? 11.516 -15.791 22.756 1.00 92.00 268 LEU A O 1
ATOM 2025 N N . GLU A 1 269 ? 13.491 -16.288 21.816 1.00 89.62 269 GLU A N 1
ATOM 2026 C CA . GLU A 1 269 ? 14.274 -16.105 23.039 1.00 89.62 269 GLU A CA 1
ATOM 2027 C C . GLU A 1 269 ? 14.128 -14.672 23.562 1.00 89.62 269 GLU A C 1
ATOM 2029 O O . GLU A 1 269 ? 13.788 -14.469 24.728 1.00 89.62 269 GLU A O 1
ATOM 2034 N N . ALA A 1 270 ? 14.268 -13.674 22.682 1.00 89.06 270 ALA A N 1
ATOM 2035 C CA . ALA A 1 270 ? 14.089 -12.277 23.053 1.00 89.06 270 ALA A CA 1
ATOM 2036 C C . ALA A 1 270 ? 12.671 -11.977 23.579 1.00 89.06 270 ALA A C 1
ATOM 2038 O O . ALA A 1 270 ? 12.535 -11.229 24.544 1.00 89.06 270 ALA A O 1
ATOM 2039 N N . LEU A 1 271 ? 11.634 -12.576 22.985 1.00 88.56 271 LEU A N 1
ATOM 2040 C CA . LEU A 1 271 ? 10.232 -12.414 23.394 1.00 88.56 271 LEU A CA 1
ATOM 2041 C C . LEU A 1 271 ? 9.863 -13.194 24.663 1.00 88.56 271 LEU A C 1
ATOM 2043 O O . LEU A 1 271 ? 8.911 -12.831 25.349 1.00 88.56 271 LEU A O 1
ATOM 2047 N N . SER A 1 272 ? 10.587 -14.270 24.975 1.00 84.69 272 SER A N 1
ATOM 2048 C CA . SER A 1 272 ? 10.336 -15.106 26.155 1.00 84.69 272 SER A CA 1
ATOM 2049 C C . SER A 1 272 ? 10.769 -14.449 27.470 1.00 84.69 272 SER A C 1
ATOM 2051 O O . SER A 1 272 ? 10.363 -14.882 28.549 1.00 84.69 272 SER A O 1
ATOM 2053 N N . HIS A 1 273 ? 11.577 -13.388 27.405 1.00 77.50 273 HIS A N 1
ATOM 2054 C CA . HIS A 1 273 ? 11.977 -12.647 28.592 1.00 77.50 273 HIS A CA 1
ATOM 2055 C C . HIS A 1 273 ? 10.773 -11.933 29.215 1.00 77.50 273 HIS A C 1
ATOM 2057 O O . HIS A 1 273 ? 10.165 -11.065 28.597 1.00 77.50 273 HIS A O 1
ATOM 2063 N N . SER A 1 274 ? 10.491 -12.232 30.486 1.00 59.16 274 SER A N 1
ATOM 2064 C CA . SER A 1 274 ? 9.350 -11.696 31.249 1.00 59.16 274 SER A CA 1
ATOM 2065 C C . SER A 1 274 ? 9.288 -10.167 31.341 1.00 59.16 274 SER A C 1
ATOM 2067 O O . SER A 1 274 ? 8.245 -9.613 31.671 1.00 59.16 274 SER A O 1
ATOM 2069 N N . GLN A 1 275 ? 10.390 -9.474 31.048 1.00 64.62 275 GLN A N 1
ATOM 2070 C CA . GLN A 1 275 ? 10.439 -8.013 31.001 1.00 64.62 275 GLN A CA 1
ATOM 2071 C C . GLN A 1 275 ? 9.818 -7.436 29.720 1.00 64.62 275 GLN A C 1
ATOM 2073 O O . GLN A 1 275 ? 9.441 -6.268 29.708 1.00 64.62 275 GLN A O 1
ATOM 2078 N N . VAL A 1 276 ? 9.685 -8.239 28.659 1.00 64.88 276 VAL A N 1
ATOM 2079 C CA . VAL A 1 276 ? 9.130 -7.856 27.353 1.00 64.88 276 VAL A CA 1
ATOM 2080 C C . VAL A 1 276 ? 7.603 -7.988 27.379 1.00 64.88 276 VAL A C 1
ATOM 2082 O O . VAL A 1 276 ? 6.995 -8.766 26.654 1.00 64.88 276 VAL A O 1
ATOM 2085 N N . SER A 1 277 ? 6.963 -7.226 28.262 1.00 65.38 277 SER A N 1
ATOM 2086 C CA . SER A 1 277 ? 5.509 -7.233 28.466 1.00 65.38 277 SER A CA 1
ATOM 2087 C C . SER A 1 277 ? 4.808 -6.095 27.717 1.00 65.38 277 SER A C 1
ATOM 2089 O O . SER A 1 277 ? 3.802 -5.580 28.185 1.00 65.38 277 SER A O 1
ATOM 2091 N N . GLY A 1 278 ? 5.406 -5.581 26.642 1.00 81.56 278 GLY A N 1
ATOM 2092 C CA . GLY A 1 278 ? 4.907 -4.386 25.958 1.00 81.56 278 GLY A CA 1
ATOM 2093 C C . GLY A 1 278 ? 4.688 -4.560 24.466 1.00 81.56 278 GLY A C 1
ATOM 2094 O O . GLY A 1 278 ? 4.128 -3.667 23.849 1.00 81.56 278 GLY A O 1
ATOM 2095 N N . VAL A 1 279 ? 5.144 -5.656 23.862 1.00 91.06 279 VAL A N 1
ATOM 2096 C CA . VAL A 1 279 ? 5.077 -5.809 22.406 1.00 91.06 279 VAL A CA 1
ATOM 2097 C C . VAL A 1 279 ? 3.664 -6.208 22.003 1.00 91.06 279 VAL A C 1
ATOM 2099 O O . VAL A 1 279 ? 3.241 -7.334 22.239 1.00 91.06 279 VAL A O 1
ATOM 2102 N N . GLU A 1 280 ? 2.965 -5.280 21.364 1.00 93.06 280 GLU A N 1
ATOM 2103 C CA . GLU A 1 280 ? 1.596 -5.433 20.871 1.00 93.06 280 GLU A CA 1
ATOM 2104 C C . GLU A 1 280 ? 1.569 -5.859 19.397 1.00 93.06 280 GLU A C 1
ATOM 2106 O O . GLU A 1 280 ? 0.614 -6.499 18.949 1.00 93.06 280 GLU A O 1
ATOM 2111 N N . GLU A 1 281 ? 2.623 -5.536 18.640 1.00 94.50 281 GLU A N 1
ATOM 2112 C CA . GLU A 1 281 ? 2.686 -5.742 17.194 1.00 94.50 281 GLU A CA 1
ATOM 2113 C C . GLU A 1 281 ? 4.035 -6.321 16.740 1.00 94.50 281 GLU A C 1
ATOM 2115 O O . GLU A 1 281 ? 5.100 -5.805 17.086 1.00 94.50 281 GLU A O 1
ATOM 2120 N N . ILE A 1 282 ? 3.999 -7.376 15.922 1.00 95.00 282 ILE A N 1
ATOM 2121 C CA . ILE A 1 282 ? 5.173 -7.938 15.239 1.00 95.00 282 ILE A CA 1
ATOM 2122 C C . ILE A 1 282 ? 4.893 -7.994 13.739 1.00 95.00 282 ILE A C 1
ATOM 2124 O O . ILE A 1 282 ? 3.969 -8.672 13.285 1.00 95.00 282 ILE A O 1
ATOM 2128 N N . ASP A 1 283 ? 5.732 -7.316 12.964 1.00 94.94 283 ASP A N 1
ATOM 2129 C CA . ASP A 1 283 ? 5.696 -7.344 11.506 1.00 94.94 283 ASP A CA 1
ATOM 2130 C C . ASP A 1 283 ? 6.863 -8.173 10.959 1.00 94.94 283 ASP A C 1
ATOM 2132 O O . ASP A 1 283 ? 8.018 -7.753 11.014 1.00 94.94 283 ASP A O 1
ATOM 2136 N N . LEU A 1 284 ? 6.547 -9.353 10.422 1.00 95.81 284 LEU A N 1
ATOM 2137 C CA . LEU A 1 284 ? 7.475 -10.266 9.752 1.00 95.81 284 LEU A CA 1
ATOM 2138 C C . LEU A 1 284 ? 7.156 -10.388 8.253 1.00 95.81 284 LEU A C 1
ATOM 2140 O O . LEU A 1 284 ? 7.573 -11.362 7.616 1.00 95.81 284 LEU A O 1
ATOM 2144 N N . THR A 1 285 ? 6.438 -9.426 7.668 1.00 94.50 285 THR A N 1
ATOM 2145 C CA . THR A 1 285 ? 6.060 -9.476 6.250 1.00 94.50 285 THR A CA 1
ATOM 2146 C C . THR A 1 285 ? 7.268 -9.482 5.311 1.00 94.50 285 THR A C 1
ATOM 2148 O O . THR A 1 285 ? 8.333 -8.937 5.615 1.00 94.50 285 THR A O 1
ATOM 2151 N N . PHE A 1 286 ? 7.100 -10.112 4.146 1.00 92.62 286 PHE A N 1
ATOM 2152 C CA . PHE A 1 286 ? 8.098 -10.162 3.070 1.00 92.62 286 PHE A CA 1
ATOM 2153 C C . PHE A 1 286 ? 9.472 -10.705 3.492 1.00 92.62 286 PHE A C 1
ATOM 2155 O O . PHE A 1 286 ? 10.517 -10.231 3.044 1.00 92.62 286 PHE A O 1
ATOM 2162 N N . ASN A 1 287 ? 9.483 -11.716 4.356 1.00 94.62 287 ASN A N 1
ATOM 2163 C CA . ASN A 1 287 ? 10.687 -12.429 4.768 1.00 94.62 287 ASN A CA 1
ATOM 2164 C C . ASN A 1 287 ? 10.785 -13.797 4.064 1.00 94.62 287 ASN A C 1
ATOM 2166 O O . ASN A 1 287 ? 10.171 -14.026 3.020 1.00 94.62 287 ASN A O 1
ATOM 2170 N N . LYS A 1 288 ? 11.632 -14.696 4.568 1.00 93.69 288 LYS A N 1
ATOM 2171 C CA . LYS A 1 288 ? 11.907 -16.010 3.970 1.00 93.69 288 LYS A CA 1
ATOM 2172 C C . LYS A 1 288 ? 11.429 -17.155 4.865 1.00 93.69 288 LYS A C 1
ATOM 2174 O O . LYS A 1 288 ? 11.999 -18.240 4.795 1.00 93.69 288 LYS A O 1
ATOM 2179 N N . LEU A 1 289 ? 10.402 -16.915 5.683 1.00 95.69 289 LEU A N 1
ATOM 2180 C CA . LEU A 1 289 ? 9.846 -17.941 6.562 1.00 95.69 289 LEU A CA 1
ATOM 2181 C C . LEU A 1 289 ? 9.130 -19.028 5.761 1.00 95.69 289 LEU A C 1
ATOM 2183 O O . LEU A 1 289 ? 8.490 -18.730 4.747 1.00 95.69 289 LEU A O 1
ATOM 2187 N N . THR A 1 290 ? 9.219 -20.265 6.236 1.00 96.31 290 THR A N 1
ATOM 2188 C CA . THR A 1 290 ? 8.508 -21.420 5.677 1.00 96.31 290 THR A CA 1
ATOM 2189 C C . THR A 1 290 ? 7.446 -21.942 6.644 1.00 96.31 290 THR A C 1
ATOM 2191 O O . THR A 1 290 ? 7.296 -21.444 7.764 1.00 96.31 290 THR A O 1
ATOM 2194 N N . ASP A 1 291 ? 6.705 -22.970 6.226 1.00 94.94 291 ASP A N 1
ATOM 2195 C CA . ASP A 1 291 ? 5.731 -23.668 7.071 1.00 94.94 291 ASP A CA 1
ATOM 2196 C C . ASP A 1 291 ? 6.348 -24.148 8.393 1.00 94.94 291 ASP A C 1
ATOM 2198 O O . ASP A 1 291 ? 5.696 -24.073 9.436 1.00 94.94 291 ASP A O 1
ATOM 2202 N N . ALA A 1 292 ? 7.609 -24.597 8.369 1.00 94.44 292 ALA A N 1
ATOM 2203 C CA . ALA A 1 292 ? 8.311 -25.078 9.554 1.00 94.44 292 ALA A CA 1
ATOM 2204 C C . ALA A 1 292 ? 8.578 -23.942 10.553 1.00 94.44 292 ALA A C 1
ATOM 2206 O O . ALA A 1 292 ? 8.213 -24.052 11.725 1.00 94.44 292 ALA A O 1
ATOM 2207 N N . GLY A 1 293 ? 9.146 -22.823 10.094 1.00 95.31 293 GLY A N 1
ATOM 2208 C CA . GLY A 1 293 ? 9.385 -21.655 10.941 1.00 95.31 293 GLY A CA 1
ATOM 2209 C C . GLY A 1 293 ? 8.101 -21.063 11.511 1.00 95.31 293 GLY A C 1
ATOM 2210 O O . GLY A 1 293 ? 8.012 -20.817 12.714 1.00 95.31 293 GLY A O 1
ATOM 2211 N N . VAL A 1 294 ? 7.067 -20.902 10.681 1.00 95.75 294 VAL A N 1
ATOM 2212 C CA . VAL A 1 294 ? 5.749 -20.450 11.150 1.00 95.75 294 VAL A CA 1
ATOM 2213 C C . VAL A 1 294 ? 5.185 -21.404 12.196 1.00 95.75 294 VAL A C 1
ATOM 2215 O O . VAL A 1 294 ? 4.678 -20.943 13.215 1.00 95.75 294 VAL A O 1
ATOM 2218 N N . HIS A 1 295 ? 5.289 -22.719 11.999 1.00 94.88 295 HIS A N 1
ATOM 2219 C CA . HIS A 1 295 ? 4.824 -23.683 12.991 1.00 94.88 295 HIS A CA 1
ATOM 2220 C C . HIS A 1 295 ? 5.512 -23.483 14.348 1.00 94.88 295 HIS A C 1
ATOM 2222 O O . HIS A 1 295 ? 4.832 -23.432 15.373 1.00 94.88 295 HIS A O 1
ATOM 2228 N N . VAL A 1 296 ? 6.838 -23.308 14.358 1.00 95.69 296 VAL A N 1
ATOM 2229 C CA . VAL A 1 296 ? 7.613 -23.038 15.581 1.00 95.69 296 VAL A CA 1
ATOM 2230 C C . VAL A 1 296 ? 7.173 -21.727 16.239 1.00 95.69 296 VAL A C 1
ATOM 2232 O O . VAL A 1 296 ? 6.910 -21.707 17.442 1.00 95.69 296 VAL A O 1
ATOM 2235 N N . LEU A 1 297 ? 7.028 -20.656 15.455 1.00 95.50 297 LEU A N 1
ATOM 2236 C CA . LEU A 1 297 ? 6.578 -19.347 15.932 1.00 95.50 297 LEU A CA 1
ATOM 2237 C C . LEU A 1 297 ? 5.181 -19.423 16.562 1.00 95.50 297 LEU A C 1
ATOM 2239 O O . LEU A 1 297 ? 5.001 -19.038 17.715 1.00 95.50 297 LEU A O 1
ATOM 2243 N N . LEU A 1 298 ? 4.194 -19.951 15.834 1.00 95.12 298 LEU A N 1
ATOM 2244 C CA . LEU A 1 298 ? 2.812 -20.025 16.312 1.00 95.12 298 LEU A CA 1
ATOM 2245 C C . LEU A 1 298 ? 2.686 -20.959 17.520 1.00 95.12 298 LEU A C 1
ATOM 2247 O O . LEU A 1 298 ? 1.944 -20.647 18.445 1.00 95.12 298 LEU A O 1
ATOM 2251 N N . LYS A 1 299 ? 3.442 -22.064 17.562 1.00 93.69 299 LYS A N 1
ATOM 2252 C CA . LYS A 1 299 ? 3.479 -22.970 18.718 1.00 93.69 299 LYS A CA 1
ATOM 2253 C C . LYS A 1 299 ? 4.047 -22.289 19.967 1.00 93.69 299 LYS A C 1
ATOM 2255 O O . LYS A 1 299 ? 3.531 -22.509 21.060 1.00 93.69 299 LYS A O 1
ATOM 2260 N N . ALA A 1 300 ? 5.077 -21.458 19.826 1.00 93.44 300 ALA A N 1
ATOM 2261 C CA . ALA A 1 300 ? 5.638 -20.706 20.947 1.00 93.44 300 ALA A CA 1
ATOM 2262 C C . ALA A 1 300 ? 4.662 -19.641 21.481 1.00 93.44 300 ALA A C 1
ATOM 2264 O O . ALA A 1 300 ? 4.518 -19.493 22.696 1.00 93.44 300 ALA A O 1
ATOM 2265 N N . LEU A 1 301 ? 3.950 -18.945 20.586 1.00 92.69 301 LEU A N 1
ATOM 2266 C CA . LEU A 1 301 ? 2.908 -17.975 20.952 1.00 92.69 301 LEU A CA 1
ATOM 2267 C C . LEU A 1 301 ? 1.715 -18.658 21.638 1.00 92.69 301 LEU A C 1
ATOM 2269 O O . LEU A 1 301 ? 1.245 -18.200 22.675 1.00 92.69 301 LEU A O 1
ATOM 2273 N N . ALA A 1 302 ? 1.285 -19.809 21.118 1.00 91.56 302 ALA A N 1
ATOM 2274 C CA . ALA A 1 302 ? 0.304 -20.686 21.757 1.00 91.56 302 ALA A CA 1
ATOM 2275 C C . ALA A 1 302 ? 0.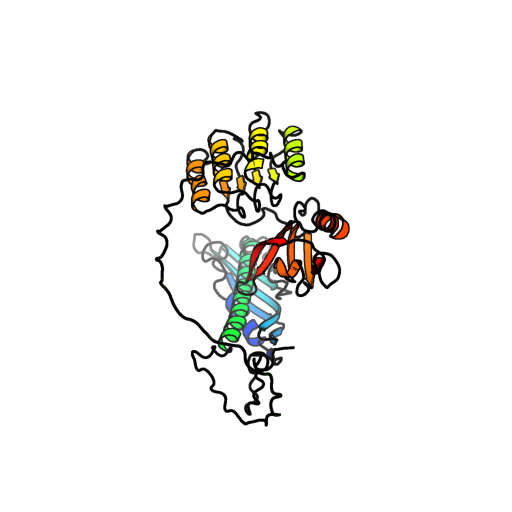729 -21.126 23.168 1.00 91.56 302 ALA A C 1
ATOM 2277 O O . ALA A 1 302 ? -0.102 -21.227 24.067 1.00 91.56 302 ALA A O 1
ATOM 2278 N N . GLY A 1 303 ? 2.028 -21.370 23.364 1.00 89.81 303 GLY A N 1
ATOM 2279 C CA . GLY A 1 303 ? 2.626 -21.731 24.650 1.00 89.81 303 GLY A CA 1
ATOM 2280 C C . GLY A 1 303 ? 2.751 -20.579 25.654 1.00 89.81 303 GLY A C 1
ATOM 2281 O O . GLY A 1 303 ? 3.288 -20.797 26.736 1.00 89.81 303 GLY A O 1
ATOM 2282 N N . GLY A 1 304 ? 2.277 -19.374 25.318 1.00 87.69 304 GLY A N 1
ATOM 2283 C CA . GLY A 1 304 ? 2.275 -18.216 26.214 1.00 87.69 304 GLY A CA 1
ATOM 2284 C C . GLY A 1 304 ? 3.462 -17.264 26.046 1.00 87.69 304 GLY A C 1
ATOM 2285 O O . GLY A 1 304 ? 3.704 -16.434 26.918 1.00 87.69 304 GLY A O 1
ATOM 2286 N N . THR A 1 305 ? 4.205 -17.353 24.940 1.00 89.25 305 THR A N 1
ATOM 2287 C CA . THR A 1 305 ? 5.218 -16.338 24.595 1.00 89.25 305 THR A CA 1
ATOM 2288 C C . THR A 1 305 ? 4.529 -15.060 24.103 1.00 89.25 305 THR A C 1
ATOM 2290 O O . THR A 1 305 ? 3.584 -15.151 23.324 1.00 89.25 305 THR A O 1
ATOM 2293 N N . ALA A 1 306 ? 5.021 -13.880 24.506 1.00 86.56 306 ALA A N 1
ATOM 2294 C CA . ALA A 1 306 ? 4.516 -12.565 24.077 1.00 86.56 306 ALA A CA 1
ATOM 2295 C C . ALA A 1 306 ? 2.996 -12.374 24.281 1.00 86.56 306 ALA A C 1
ATOM 2297 O O . ALA A 1 306 ? 2.253 -12.119 23.336 1.00 86.56 306 ALA A O 1
ATOM 2298 N N . LEU A 1 307 ? 2.527 -12.484 25.530 1.00 88.38 307 LEU A N 1
ATOM 2299 C CA . LEU A 1 307 ? 1.094 -12.453 25.856 1.00 88.38 307 LEU A CA 1
ATOM 2300 C C . LEU A 1 307 ? 0.372 -11.138 25.514 1.00 88.38 307 LEU A C 1
ATOM 2302 O O . LEU A 1 307 ? -0.843 -11.159 25.342 1.00 88.38 307 LEU A O 1
ATOM 2306 N N . GLU A 1 308 ? 1.088 -10.027 25.375 1.00 89.81 308 GLU A N 1
ATOM 2307 C CA . GLU A 1 308 ? 0.507 -8.731 24.985 1.00 89.81 308 GLU A CA 1
ATOM 2308 C C . GLU A 1 308 ? 0.390 -8.562 23.462 1.00 89.81 308 GLU A C 1
ATOM 2310 O O . GLU A 1 308 ? -0.156 -7.571 22.978 1.00 89.81 308 GLU A O 1
ATOM 2315 N N . LEU A 1 309 ? 0.890 -9.529 22.683 1.00 92.62 309 LEU A N 1
ATOM 2316 C CA . LEU A 1 309 ? 0.854 -9.469 21.231 1.00 92.62 309 LEU A CA 1
ATOM 2317 C C . LEU A 1 309 ? -0.588 -9.599 20.735 1.00 92.62 309 LEU A C 1
ATOM 2319 O O . LEU A 1 309 ? -1.229 -10.638 20.914 1.00 92.62 309 LEU A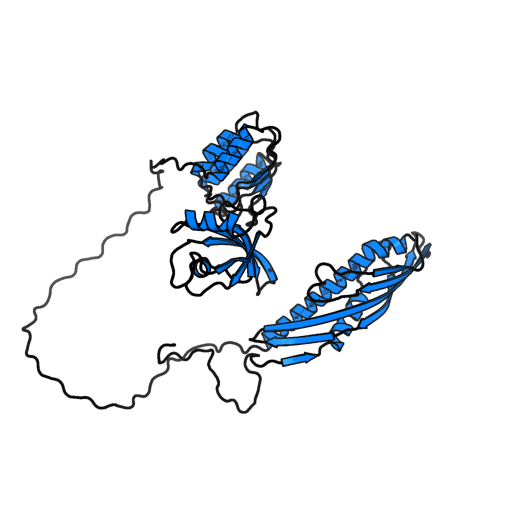 O 1
ATOM 2323 N N . THR A 1 310 ? -1.058 -8.568 20.038 1.00 93.75 310 THR A N 1
ATOM 2324 C CA . THR A 1 310 ? -2.401 -8.516 19.445 1.00 93.75 310 THR A CA 1
ATOM 2325 C C . THR A 1 310 ? -2.366 -8.584 17.924 1.00 93.75 310 THR A C 1
ATOM 2327 O O . THR A 1 310 ? -3.352 -8.985 17.308 1.00 93.75 310 THR A O 1
ATOM 2330 N N . LYS A 1 311 ? -1.239 -8.232 17.291 1.00 95.19 311 LYS A N 1
ATOM 2331 C CA . LYS A 1 311 ? -1.096 -8.219 15.829 1.00 95.19 311 LYS A CA 1
ATOM 2332 C C . LYS A 1 311 ? 0.187 -8.903 15.381 1.00 95.19 311 LYS A C 1
ATOM 2334 O O . LYS A 1 311 ? 1.284 -8.522 15.785 1.00 95.19 311 LYS A O 1
ATOM 2339 N N . LEU A 1 312 ? 0.043 -9.874 14.486 1.00 95.94 312 LEU A N 1
ATOM 2340 C CA . LEU A 1 312 ? 1.150 -10.569 13.840 1.00 95.94 312 LEU A CA 1
ATOM 2341 C C . LEU A 1 312 ? 0.955 -10.559 12.322 1.00 95.94 312 LEU A C 1
ATOM 2343 O O . LEU A 1 312 ? -0.016 -11.126 11.818 1.00 95.94 312 LEU A O 1
ATOM 2347 N N . TYR A 1 313 ? 1.887 -9.957 11.585 1.00 96.19 313 TYR A N 1
ATOM 2348 C CA . TYR A 1 313 ? 1.849 -9.924 10.121 1.00 96.19 313 TYR A CA 1
ATOM 2349 C C . TYR A 1 313 ? 2.872 -10.896 9.527 1.00 96.19 313 TYR A C 1
ATOM 2351 O O . TYR A 1 313 ? 4.067 -10.795 9.802 1.00 96.19 313 TYR A O 1
ATOM 2359 N N . LEU A 1 314 ? 2.400 -11.832 8.698 1.00 95.50 314 LEU A N 1
ATOM 2360 C CA . LEU A 1 314 ? 3.207 -12.903 8.092 1.00 95.50 314 LEU A CA 1
ATOM 2361 C C . LEU A 1 314 ? 3.110 -12.956 6.558 1.00 95.50 314 LEU A C 1
ATOM 2363 O O . LEU A 1 314 ? 3.719 -13.829 5.939 1.00 95.50 314 LEU A O 1
ATOM 2367 N N . GLY A 1 315 ? 2.366 -12.047 5.924 1.00 92.50 315 GLY A N 1
ATOM 2368 C CA . GLY A 1 315 ? 2.208 -12.021 4.465 1.00 92.50 315 GLY A CA 1
ATOM 2369 C C . GLY A 1 315 ? 3.530 -11.853 3.704 1.00 92.50 315 GLY A C 1
ATOM 2370 O O . GLY A 1 315 ? 4.477 -11.250 4.201 1.00 92.50 315 GLY A O 1
ATOM 2371 N N . GLY A 1 316 ? 3.613 -12.400 2.490 1.00 89.06 316 GLY A N 1
ATOM 2372 C CA . GLY A 1 316 ? 4.814 -12.318 1.646 1.00 89.06 316 GLY A CA 1
ATOM 2373 C C . GLY A 1 316 ? 5.967 -13.239 2.072 1.00 89.06 316 GLY A C 1
ATOM 2374 O O . GLY A 1 316 ? 7.096 -13.045 1.635 1.00 89.06 316 GLY A O 1
ATOM 2375 N N . ASN A 1 317 ? 5.712 -14.222 2.938 1.00 93.25 317 ASN A N 1
ATOM 2376 C CA . ASN A 1 317 ? 6.656 -15.300 3.250 1.00 93.25 317 ASN A CA 1
ATOM 2377 C C . ASN A 1 317 ? 6.419 -16.525 2.348 1.00 93.25 317 ASN A C 1
ATOM 2379 O O . ASN A 1 317 ? 5.443 -16.592 1.603 1.00 93.25 317 ASN A O 1
ATOM 2383 N N . LYS A 1 318 ? 7.296 -17.530 2.424 1.00 92.62 318 LYS A N 1
ATOM 2384 C CA . LYS A 1 318 ? 7.202 -18.774 1.640 1.00 92.62 318 LYS A CA 1
ATOM 2385 C C . LYS A 1 318 ? 6.359 -19.829 2.366 1.00 92.62 318 LYS A C 1
ATOM 2387 O O . LYS A 1 318 ? 6.816 -20.948 2.592 1.00 92.62 318 LYS A O 1
ATOM 2392 N N . VAL A 1 319 ? 5.144 -19.449 2.748 1.00 93.19 319 VAL A N 1
ATOM 2393 C CA . VAL A 1 319 ? 4.236 -20.272 3.560 1.00 93.19 319 VAL A CA 1
ATOM 2394 C C . VAL A 1 319 ? 3.108 -20.801 2.677 1.00 93.19 319 VAL A C 1
ATOM 2396 O O . VAL A 1 319 ? 2.493 -20.050 1.922 1.00 93.19 319 VAL A O 1
ATOM 2399 N N . SER A 1 320 ? 2.847 -22.101 2.744 1.00 92.88 320 SER A N 1
ATOM 2400 C CA . SER A 1 320 ? 1.773 -22.762 2.010 1.00 92.88 320 SER A CA 1
ATOM 2401 C C . SER A 1 320 ? 0.410 -22.524 2.666 1.00 92.88 320 SER A C 1
ATOM 2403 O O . SER A 1 320 ? 0.309 -22.129 3.827 1.00 92.88 320 SER A O 1
ATOM 2405 N N . VAL A 1 321 ? -0.672 -22.855 1.957 1.00 91.25 321 VAL A N 1
ATOM 2406 C CA . VAL A 1 321 ? -2.037 -22.811 2.516 1.00 91.25 321 VAL A CA 1
ATOM 2407 C C . VAL A 1 321 ? -2.168 -23.694 3.767 1.00 91.25 321 VAL A C 1
ATOM 2409 O O . VAL A 1 321 ? -2.881 -23.336 4.703 1.00 91.25 321 VAL A O 1
ATOM 2412 N N . ALA A 1 322 ? -1.452 -24.823 3.816 1.00 87.94 322 ALA A N 1
ATOM 2413 C CA . ALA A 1 322 ? -1.433 -25.698 4.986 1.00 87.94 322 ALA A CA 1
ATOM 2414 C C . ALA A 1 322 ? -0.697 -25.044 6.167 1.00 87.94 322 ALA A C 1
ATOM 2416 O O . ALA A 1 322 ? -1.196 -25.077 7.290 1.00 87.94 322 ALA A O 1
ATOM 2417 N N . GLY A 1 323 ? 0.439 -24.387 5.907 1.00 89.06 323 GLY A N 1
ATOM 2418 C CA . GLY A 1 323 ? 1.156 -23.597 6.908 1.00 89.06 323 GLY A CA 1
ATOM 2419 C C . GLY A 1 323 ? 0.308 -22.443 7.449 1.00 89.06 323 GLY A C 1
ATOM 2420 O O . GLY A 1 323 ? 0.240 -22.236 8.659 1.00 89.06 323 GLY A O 1
ATOM 2421 N N . MET A 1 324 ? -0.427 -21.749 6.576 1.00 90.31 324 MET A N 1
ATOM 2422 C CA . MET A 1 324 ? -1.358 -20.688 6.971 1.00 90.31 324 MET A CA 1
ATOM 2423 C C . MET A 1 324 ? -2.492 -21.212 7.858 1.00 90.31 324 MET A C 1
ATOM 2425 O O . MET A 1 324 ? -2.885 -20.544 8.812 1.00 90.31 324 MET A O 1
ATOM 2429 N N . ALA A 1 325 ? -3.000 -22.420 7.594 1.00 90.50 325 ALA A N 1
ATOM 2430 C CA . ALA A 1 325 ? -4.065 -23.026 8.392 1.00 90.50 325 ALA A CA 1
ATOM 2431 C C . ALA A 1 325 ? -3.662 -23.263 9.861 1.00 90.50 325 ALA A C 1
ATOM 2433 O O . ALA A 1 325 ? -4.537 -23.313 10.726 1.00 90.50 325 ALA A O 1
ATOM 2434 N N . LEU A 1 326 ? -2.361 -23.311 10.182 1.00 90.62 326 LEU A N 1
ATOM 2435 C CA . LEU A 1 326 ? -1.877 -23.395 11.566 1.00 90.62 326 LEU A CA 1
ATOM 2436 C C . LEU A 1 326 ? -2.323 -22.203 12.428 1.00 90.62 326 LEU A C 1
ATOM 2438 O O . LEU A 1 326 ? -2.467 -22.350 13.644 1.00 90.62 326 LEU A O 1
ATOM 2442 N N . SER A 1 327 ? -2.616 -21.043 11.825 1.00 89.81 327 SER A N 1
ATOM 2443 C CA . SER A 1 327 ? -3.149 -19.897 12.570 1.00 89.81 327 SER A CA 1
ATOM 2444 C C . SER A 1 327 ? -4.557 -20.149 13.123 1.00 89.81 327 SER A C 1
ATOM 2446 O O . SER A 1 327 ? -4.964 -19.480 14.069 1.00 89.81 327 SER A O 1
ATOM 2448 N N . GLN A 1 328 ? -5.306 -21.117 12.578 1.00 88.50 328 GLN A N 1
ATOM 2449 C CA . GLN A 1 328 ? -6.623 -21.494 13.102 1.00 88.50 328 GLN A CA 1
ATOM 2450 C C . GLN A 1 328 ? -6.512 -22.162 14.475 1.00 88.50 328 GLN A C 1
ATOM 2452 O O . GLN A 1 328 ? -7.278 -21.827 15.378 1.00 88.50 328 GLN A O 1
ATOM 2457 N N . SER A 1 329 ? -5.533 -23.054 14.650 1.00 88.50 329 SER A N 1
ATOM 2458 C CA . SER A 1 329 ? -5.252 -23.688 15.942 1.00 88.50 329 SER A 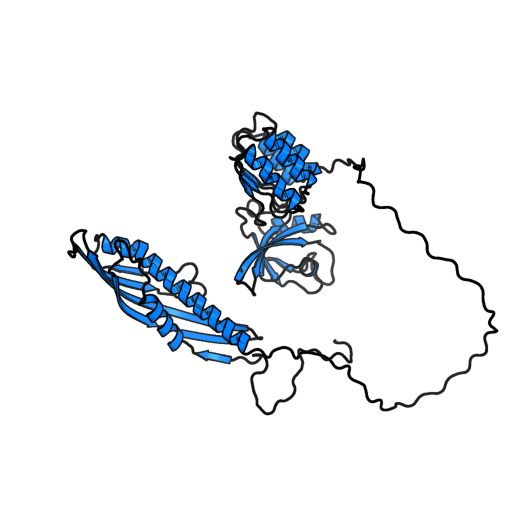CA 1
ATOM 2459 C C . SER A 1 329 ? -4.824 -22.652 16.979 1.00 88.50 329 SER A C 1
ATOM 2461 O O . SER A 1 329 ? -5.318 -22.667 18.104 1.00 88.50 329 SER A O 1
ATOM 2463 N N . LEU A 1 330 ? -3.979 -21.694 16.580 1.00 91.69 330 LEU A N 1
ATOM 2464 C CA . LEU A 1 330 ? -3.571 -20.600 17.461 1.00 91.69 330 LEU A CA 1
ATOM 2465 C C . LEU A 1 330 ? -4.766 -19.743 17.893 1.00 91.69 330 LEU A C 1
ATOM 2467 O O . LEU A 1 330 ? -4.864 -19.403 19.064 1.00 91.69 330 LEU A O 1
ATOM 2471 N N . LYS A 1 331 ? -5.715 -19.457 16.993 1.00 91.19 331 LYS A N 1
ATOM 2472 C CA . LYS A 1 331 ? -6.910 -18.653 17.302 1.00 91.19 331 LYS A CA 1
ATOM 2473 C C . LYS A 1 331 ? -7.785 -19.256 18.410 1.00 91.19 331 LYS A C 1
ATOM 2475 O O . LYS A 1 331 ? -8.463 -18.512 19.109 1.00 91.19 331 LYS A O 1
ATOM 2480 N N . GLN A 1 332 ? -7.774 -20.579 18.591 1.00 90.38 332 GLN A N 1
ATOM 2481 C CA . GLN A 1 332 ? -8.495 -21.231 19.694 1.00 90.38 332 GLN A CA 1
ATOM 2482 C C . GLN A 1 332 ? -7.830 -20.975 21.054 1.00 90.38 332 GLN A C 1
ATOM 2484 O O . GLN A 1 332 ? -8.518 -20.884 22.064 1.00 90.38 332 GLN A O 1
ATOM 2489 N N . GLN A 1 333 ? -6.500 -20.861 21.077 1.00 91.44 333 GLN A N 1
ATOM 2490 C CA . GLN A 1 333 ? -5.709 -20.660 22.296 1.00 91.44 333 GLN A CA 1
ATOM 2491 C C . GLN A 1 333 ? -5.467 -19.175 22.606 1.00 91.44 333 GLN A C 1
ATOM 2493 O O . GLN A 1 333 ? -5.368 -18.792 23.767 1.00 91.44 333 GLN A O 1
ATOM 2498 N N . ARG A 1 334 ? -5.383 -18.347 21.562 1.00 92.19 334 ARG A N 1
ATOM 2499 C CA . ARG A 1 334 ? -5.088 -16.910 21.578 1.00 92.19 334 ARG A CA 1
ATOM 2500 C C . ARG A 1 334 ? -6.080 -16.167 20.670 1.00 92.19 334 ARG A C 1
ATOM 2502 O O . ARG A 1 334 ? -5.708 -15.736 19.577 1.00 92.19 334 ARG A O 1
ATOM 2509 N N . PRO A 1 335 ? -7.364 -16.061 21.061 1.00 91.81 335 PRO A N 1
ATOM 2510 C CA . PRO A 1 335 ? -8.383 -15.380 20.256 1.00 91.81 335 PRO A CA 1
ATOM 2511 C C . PRO A 1 335 ? -8.159 -13.862 20.154 1.00 91.81 335 PRO A C 1
ATOM 2513 O O . PRO A 1 335 ? -8.712 -13.219 19.265 1.00 91.81 335 PRO A O 1
ATOM 2516 N N . ASP A 1 336 ? -7.355 -13.308 21.058 1.00 92.44 336 ASP A N 1
ATOM 2517 C CA . ASP A 1 336 ? -6.905 -11.920 21.125 1.00 92.44 336 ASP A CA 1
ATOM 2518 C C . ASP A 1 336 ? -5.835 -11.568 20.076 1.00 92.44 336 ASP A C 1
ATOM 2520 O O . ASP A 1 336 ? -5.670 -10.397 19.733 1.00 92.44 336 ASP A O 1
ATOM 2524 N N . LEU A 1 337 ? -5.135 -12.569 19.533 1.00 94.06 337 LEU A N 1
ATOM 2525 C CA . LEU A 1 337 ? -4.070 -12.380 18.554 1.00 94.06 337 LEU A CA 1
ATOM 2526 C C . LEU A 1 337 ? -4.595 -12.487 17.116 1.00 94.06 337 LEU A C 1
ATOM 2528 O O . LEU A 1 337 ? -4.977 -13.557 16.634 1.00 94.06 337 LEU A O 1
ATOM 2532 N N . LEU A 1 338 ? -4.532 -11.375 16.386 1.00 93.75 338 LEU A N 1
ATOM 2533 C CA . LEU A 1 338 ? -4.827 -11.314 14.961 1.00 93.75 338 LEU A CA 1
ATOM 2534 C C . LEU A 1 338 ? -3.588 -11.675 14.129 1.00 93.75 338 LEU A C 1
ATOM 2536 O O . LEU A 1 338 ? -2.648 -10.887 14.012 1.00 93.75 338 LEU A O 1
ATOM 2540 N N . VAL A 1 339 ? -3.624 -12.846 13.489 1.00 95.00 339 VAL A N 1
ATOM 2541 C CA . VAL A 1 339 ? -2.620 -13.263 12.498 1.00 95.00 339 VAL A CA 1
ATOM 2542 C C . VAL A 1 339 ? -3.085 -12.876 11.097 1.00 95.00 339 VAL A C 1
ATOM 2544 O O . VAL A 1 339 ? -4.130 -13.333 10.633 1.00 95.00 339 VAL A O 1
ATOM 2547 N N . THR A 1 340 ? -2.296 -12.047 10.417 1.00 93.31 340 THR A N 1
ATOM 2548 C CA . THR A 1 340 ? -2.610 -11.513 9.092 1.00 93.31 340 THR A CA 1
ATOM 2549 C C . THR A 1 340 ? -1.654 -12.045 8.032 1.00 93.31 340 THR A C 1
ATOM 2551 O O . THR A 1 340 ? -0.434 -11.972 8.175 1.00 93.31 340 THR A O 1
ATOM 2554 N N . TRP A 1 341 ? -2.226 -12.515 6.925 1.00 91.56 341 TRP A N 1
ATOM 2555 C CA . TRP A 1 341 ? -1.498 -13.099 5.794 1.00 91.56 341 TRP A CA 1
ATOM 2556 C C . TRP A 1 341 ? -1.499 -12.219 4.536 1.00 91.56 341 TRP A C 1
ATOM 2558 O O . TRP A 1 341 ? -1.008 -12.640 3.493 1.00 91.56 341 TRP A O 1
ATOM 2568 N N . HIS A 1 342 ? -2.049 -11.003 4.612 1.00 87.88 342 HIS A N 1
ATOM 2569 C CA . HIS A 1 342 ? -2.058 -10.066 3.489 1.00 87.88 342 HIS A CA 1
ATOM 2570 C C . HIS A 1 342 ? -0.629 -9.707 3.065 1.00 87.88 342 HIS A C 1
ATOM 2572 O O . HIS A 1 342 ? 0.173 -9.270 3.887 1.00 87.88 342 HIS A O 1
ATOM 2578 N N . GLU A 1 343 ? -0.324 -9.867 1.775 1.00 86.62 343 GLU A N 1
ATOM 2579 C CA . GLU A 1 343 ? 0.958 -9.498 1.155 1.00 86.62 343 GLU A CA 1
ATOM 2580 C C . GLU A 1 343 ? 1.072 -7.974 0.985 1.00 86.62 343 GLU A C 1
ATOM 2582 O O . GLU A 1 343 ? 1.132 -7.441 -0.123 1.00 86.62 343 GLU A O 1
ATOM 2587 N N . GLN A 1 344 ? 1.025 -7.251 2.101 1.00 88.38 344 GLN A N 1
ATOM 2588 C CA . GLN A 1 344 ? 1.128 -5.800 2.148 1.00 88.38 344 GLN A CA 1
ATOM 2589 C C . GLN A 1 344 ? 1.952 -5.385 3.360 1.00 88.38 344 GLN A C 1
ATOM 2591 O O . GLN A 1 344 ? 1.729 -5.867 4.466 1.00 88.38 344 GLN A O 1
ATOM 2596 N N . LEU A 1 345 ? 2.884 -4.464 3.134 1.00 87.12 345 LEU A N 1
ATOM 2597 C CA . LEU A 1 345 ? 3.738 -3.873 4.147 1.00 87.12 345 LEU A CA 1
ATOM 2598 C C . LEU A 1 345 ? 2.892 -2.885 4.966 1.00 87.12 345 LEU A C 1
ATOM 2600 O O . LEU A 1 345 ? 2.453 -1.868 4.403 1.00 87.12 345 LEU A O 1
ATOM 2604 N N . PRO A 1 346 ? 2.636 -3.146 6.260 1.00 82.25 346 PRO A N 1
ATOM 2605 C CA . PRO A 1 346 ? 1.833 -2.257 7.091 1.00 82.25 346 PRO A CA 1
ATOM 2606 C C . PRO A 1 346 ? 2.502 -0.882 7.210 1.00 82.25 346 PRO A C 1
ATOM 2608 O O . PRO A 1 346 ? 3.659 -0.768 7.606 1.00 82.25 346 PRO A O 1
ATOM 2611 N N . GLY A 1 347 ? 1.790 0.184 6.833 1.00 83.06 347 GLY A N 1
ATOM 2612 C CA . GLY A 1 347 ? 2.327 1.551 6.893 1.00 83.06 347 GLY A CA 1
ATOM 2613 C C . GLY A 1 347 ? 3.466 1.842 5.904 1.00 83.06 347 GLY A C 1
ATOM 2614 O O . GLY A 1 347 ? 4.206 2.808 6.098 1.00 83.06 347 GLY A O 1
ATOM 2615 N N . GLY A 1 348 ? 3.623 1.031 4.851 1.00 84.38 348 GLY A N 1
ATOM 2616 C CA . GLY A 1 348 ? 4.644 1.238 3.824 1.00 84.38 348 GLY A CA 1
ATOM 2617 C C . GLY A 1 348 ? 4.505 2.592 3.122 1.00 84.38 348 GLY A C 1
ATOM 2618 O O . GLY A 1 348 ? 3.509 2.852 2.448 1.00 84.38 348 GLY A O 1
ATOM 2619 N N . LYS A 1 349 ? 5.523 3.450 3.252 1.00 90.56 349 LYS A N 1
ATOM 2620 C CA . LYS A 1 349 ? 5.586 4.770 2.608 1.00 90.56 349 LYS A CA 1
ATOM 2621 C C . LYS A 1 349 ? 6.581 4.756 1.448 1.00 90.56 349 LYS A C 1
ATOM 2623 O O . LYS A 1 349 ? 7.674 4.209 1.572 1.00 90.56 349 LYS A O 1
ATOM 2628 N N . SER A 1 350 ? 6.205 5.386 0.334 1.00 92.44 350 SER A N 1
ATOM 2629 C CA . SER A 1 350 ? 7.084 5.548 -0.833 1.00 92.44 350 SER A CA 1
ATOM 2630 C C . SER A 1 350 ? 8.350 6.323 -0.463 1.00 92.44 350 SER A C 1
ATOM 2632 O O . SER A 1 350 ? 8.274 7.393 0.144 1.00 92.44 350 SER A O 1
ATOM 2634 N N . MET A 1 351 ? 9.508 5.769 -0.823 1.00 94.56 351 MET A N 1
ATOM 2635 C CA . MET A 1 351 ? 10.823 6.388 -0.647 1.00 94.56 351 MET A CA 1
ATOM 2636 C C . MET A 1 351 ? 11.279 7.111 -1.916 1.00 94.56 351 MET A C 1
ATOM 2638 O O . MET A 1 351 ? 11.811 8.215 -1.853 1.00 94.56 351 MET A O 1
ATOM 2642 N N . CYS A 1 352 ? 11.108 6.464 -3.068 1.00 93.38 352 CYS A N 1
ATOM 2643 C CA . CYS A 1 352 ? 11.493 6.987 -4.375 1.00 93.38 352 CYS A CA 1
ATOM 2644 C C . CYS A 1 352 ? 10.707 6.290 -5.484 1.00 93.38 352 CYS A C 1
ATOM 2646 O O . CYS A 1 352 ? 10.099 5.236 -5.273 1.00 93.38 352 CYS A O 1
ATOM 2648 N N . THR A 1 353 ? 10.741 6.876 -6.675 1.00 95.50 353 THR A N 1
ATOM 2649 C CA . THR A 1 353 ? 10.056 6.345 -7.856 1.00 95.50 353 THR A CA 1
ATOM 2650 C C . THR A 1 353 ? 11.050 5.808 -8.873 1.00 95.50 353 THR A C 1
ATOM 2652 O O . THR A 1 353 ? 12.128 6.364 -9.096 1.00 95.50 353 THR A O 1
ATOM 2655 N N . VAL A 1 354 ? 10.691 4.705 -9.520 1.00 95.19 354 VAL A N 1
ATOM 2656 C CA . VAL A 1 354 ? 11.473 4.138 -10.611 1.00 95.19 354 VAL A CA 1
ATOM 2657 C C . VAL A 1 354 ? 11.188 4.946 -11.872 1.00 95.19 354 VAL A C 1
ATOM 2659 O O . VAL A 1 354 ? 10.072 4.991 -12.381 1.00 95.19 354 VAL A O 1
ATOM 2662 N N . GLY A 1 355 ? 12.215 5.611 -12.386 1.00 93.69 355 GLY A N 1
ATOM 2663 C CA . GLY A 1 355 ? 12.210 6.251 -13.692 1.00 93.69 355 GLY A CA 1
ATOM 2664 C C . GLY A 1 355 ? 12.448 5.230 -14.803 1.00 93.69 355 GLY A C 1
ATOM 2665 O O . GLY A 1 355 ? 11.821 4.180 -14.868 1.00 93.69 355 GLY A O 1
ATOM 2666 N N . THR A 1 356 ? 13.370 5.535 -15.710 1.00 93.81 356 THR A N 1
ATOM 2667 C CA . THR A 1 356 ? 13.680 4.647 -16.835 1.00 93.81 356 THR A CA 1
ATOM 2668 C C . THR A 1 356 ? 14.323 3.348 -16.354 1.00 93.81 356 THR A C 1
ATOM 2670 O O . THR A 1 356 ? 15.331 3.389 -15.647 1.00 93.81 356 THR A O 1
ATOM 2673 N N . VAL A 1 357 ? 13.789 2.206 -16.790 1.00 95.44 357 VAL A N 1
ATOM 2674 C CA . VAL A 1 357 ? 14.415 0.882 -16.649 1.00 95.44 357 VAL A CA 1
ATOM 2675 C C . VAL A 1 357 ? 15.012 0.489 -17.998 1.00 95.44 357 VAL A C 1
ATOM 2677 O O . VAL A 1 357 ? 14.329 0.539 -19.019 1.00 95.44 357 VAL A O 1
ATOM 2680 N N . TYR A 1 358 ? 16.298 0.142 -18.021 1.00 94.31 358 TYR A N 1
ATOM 2681 C CA . TYR A 1 358 ? 17.016 -0.145 -19.263 1.00 94.31 358 TYR A CA 1
ATOM 2682 C C . TYR A 1 358 ? 16.885 -1.613 -19.685 1.00 94.31 358 TYR A C 1
ATOM 2684 O O . TYR A 1 358 ? 16.804 -2.511 -18.852 1.00 94.31 358 TYR A O 1
ATOM 2692 N N . ALA A 1 359 ? 16.897 -1.863 -20.996 1.00 93.19 359 ALA A N 1
ATOM 2693 C CA . ALA A 1 359 ? 16.806 -3.215 -21.535 1.00 93.19 359 ALA A CA 1
ATOM 2694 C C . ALA A 1 359 ? 18.006 -4.081 -21.118 1.00 93.19 359 ALA A C 1
ATOM 2696 O O . ALA A 1 359 ? 19.135 -3.592 -21.057 1.00 93.19 359 ALA A O 1
ATOM 2697 N N . ALA A 1 360 ? 17.749 -5.367 -20.854 1.00 92.88 360 ALA A N 1
ATOM 2698 C CA . ALA A 1 360 ? 18.743 -6.343 -20.390 1.00 92.88 360 ALA A CA 1
ATOM 2699 C C . ALA A 1 360 ? 19.478 -5.949 -19.090 1.00 92.88 360 ALA A C 1
ATOM 2701 O O . ALA A 1 360 ? 20.521 -6.523 -18.772 1.00 92.88 360 ALA A O 1
ATOM 2702 N N . SER A 1 361 ? 18.945 -4.991 -18.325 1.00 96.38 361 SER A N 1
ATOM 2703 C CA . SER A 1 361 ? 19.513 -4.607 -17.039 1.00 96.38 361 SER A CA 1
ATOM 2704 C C . SER A 1 361 ? 19.081 -5.541 -15.905 1.00 96.38 361 SER A C 1
ATOM 2706 O O . SER A 1 361 ? 18.033 -6.190 -16.002 1.00 96.38 361 SER A O 1
ATOM 2708 N N . PRO A 1 362 ? 19.828 -5.564 -14.787 1.00 96.88 362 PRO A N 1
ATOM 2709 C CA . PRO A 1 362 ? 19.405 -6.265 -13.577 1.00 96.88 362 PRO A CA 1
ATOM 2710 C C . PRO A 1 362 ? 18.024 -5.829 -13.072 1.00 96.88 362 PRO A C 1
ATOM 2712 O O . PRO A 1 362 ? 17.241 -6.665 -12.635 1.00 96.88 362 PRO A O 1
ATOM 2715 N N . ALA A 1 363 ? 17.688 -4.540 -13.186 1.00 96.44 363 ALA A N 1
ATOM 2716 C CA . ALA A 1 363 ? 16.373 -4.025 -12.821 1.00 96.44 363 ALA A CA 1
ATOM 2717 C C . ALA A 1 363 ? 15.257 -4.609 -13.699 1.00 96.44 363 ALA A C 1
ATOM 2719 O O . ALA A 1 363 ? 14.237 -5.047 -13.171 1.00 96.44 363 ALA A O 1
ATOM 2720 N N . MET A 1 364 ? 15.462 -4.690 -15.018 1.00 94.69 364 MET A N 1
ATOM 2721 C CA . MET A 1 364 ? 14.493 -5.324 -15.917 1.00 94.69 364 MET A CA 1
ATOM 2722 C C . MET A 1 364 ? 14.345 -6.822 -15.622 1.00 94.69 364 MET A C 1
ATOM 2724 O O . MET A 1 364 ? 13.227 -7.329 -15.606 1.00 94.69 364 MET A O 1
ATOM 2728 N N . GLN A 1 365 ? 15.454 -7.524 -15.364 1.00 94.75 365 GLN A N 1
ATOM 2729 C CA . GLN A 1 365 ? 15.450 -8.954 -15.024 1.00 94.75 365 GLN A CA 1
ATOM 2730 C C . GLN A 1 365 ? 14.705 -9.235 -13.714 1.00 94.75 365 GLN A C 1
ATOM 2732 O O . GLN A 1 365 ? 13.974 -10.216 -13.625 1.00 94.75 365 GLN A O 1
ATOM 2737 N N . ALA A 1 366 ? 14.839 -8.345 -12.729 1.00 94.75 366 ALA A N 1
ATOM 2738 C CA . ALA A 1 366 ? 14.083 -8.391 -11.480 1.00 94.75 366 ALA A CA 1
ATOM 2739 C C . ALA A 1 366 ? 12.593 -8.045 -11.656 1.00 94.75 366 ALA A C 1
ATOM 2741 O O . ALA A 1 366 ? 11.815 -8.188 -10.717 1.00 94.75 366 ALA A O 1
ATOM 2742 N N . GLY A 1 367 ? 12.190 -7.563 -12.837 1.00 95.12 367 GLY A N 1
ATOM 2743 C CA . GLY A 1 367 ? 10.818 -7.174 -13.138 1.00 95.12 367 GLY A CA 1
ATOM 2744 C C . GLY A 1 367 ? 10.433 -5.775 -12.655 1.00 95.12 367 GLY A C 1
ATOM 2745 O O . GLY A 1 367 ? 9.237 -5.489 -12.591 1.00 95.12 367 GLY A O 1
ATOM 2746 N N . LEU A 1 368 ? 11.396 -4.902 -12.326 1.00 94.62 368 LEU A N 1
ATOM 2747 C CA . LEU A 1 368 ? 11.128 -3.485 -12.039 1.00 94.62 368 LEU A CA 1
ATOM 2748 C C . LEU A 1 368 ? 10.592 -2.790 -13.290 1.00 94.62 368 LEU A C 1
ATOM 2750 O O . LEU A 1 368 ? 11.055 -3.029 -14.407 1.00 94.62 368 LEU A O 1
ATOM 2754 N N . CYS A 1 369 ? 9.623 -1.905 -13.101 1.00 93.69 369 CYS A N 1
ATOM 2755 C CA . CYS A 1 369 ? 8.997 -1.145 -14.170 1.00 93.69 369 CYS A CA 1
ATOM 2756 C C . CYS A 1 369 ? 9.093 0.349 -13.891 1.00 93.69 369 CYS A C 1
ATOM 2758 O O . CYS A 1 369 ? 9.131 0.799 -12.747 1.00 93.69 369 CYS A O 1
ATOM 2760 N N . GLN A 1 370 ? 9.118 1.128 -14.968 1.00 93.81 370 GLN A N 1
ATOM 2761 C CA . GLN A 1 370 ? 8.983 2.571 -14.863 1.00 93.81 370 GLN A CA 1
ATOM 2762 C C . GLN A 1 370 ? 7.644 2.922 -14.201 1.00 93.81 370 GLN A C 1
ATOM 2764 O O . GLN A 1 370 ? 6.607 2.389 -14.587 1.00 93.81 370 GLN A O 1
ATOM 2769 N N . GLY A 1 371 ? 7.679 3.840 -13.239 1.00 91.56 371 GLY A N 1
ATOM 2770 C CA . GLY A 1 371 ? 6.524 4.274 -12.455 1.00 91.56 371 GLY A CA 1
ATOM 2771 C C . GLY A 1 371 ? 6.346 3.536 -11.127 1.00 91.56 371 GLY A C 1
ATOM 2772 O O . GLY A 1 371 ? 5.567 3.998 -10.297 1.00 91.56 371 GLY A O 1
ATOM 2773 N N . ASP A 1 372 ? 7.076 2.445 -10.880 1.00 95.00 372 ASP A N 1
ATOM 2774 C CA . ASP A 1 372 ? 7.025 1.759 -9.587 1.00 95.00 372 ASP A CA 1
ATOM 2775 C C . ASP A 1 372 ? 7.419 2.705 -8.448 1.00 95.00 372 ASP A C 1
ATOM 2777 O O . ASP A 1 372 ? 8.442 3.389 -8.517 1.00 95.00 372 ASP A O 1
ATOM 2781 N N . SER A 1 373 ? 6.642 2.715 -7.366 1.00 94.94 373 SER A N 1
ATOM 2782 C CA . SER A 1 373 ? 7.036 3.392 -6.128 1.00 94.94 373 SER A CA 1
ATOM 2783 C C . SER A 1 373 ? 7.706 2.404 -5.189 1.00 94.94 373 SER A C 1
ATOM 2785 O O . SER A 1 373 ? 7.082 1.443 -4.748 1.00 94.94 373 SER A O 1
ATOM 2787 N N . ILE A 1 374 ? 8.979 2.623 -4.875 1.00 95.69 374 ILE A N 1
ATOM 2788 C CA . ILE A 1 374 ? 9.730 1.747 -3.974 1.00 95.69 374 ILE A CA 1
ATOM 2789 C C . ILE A 1 374 ? 9.366 2.101 -2.534 1.00 95.69 374 ILE A C 1
ATOM 2791 O O . ILE A 1 374 ? 9.611 3.224 -2.092 1.00 95.69 374 ILE A O 1
ATOM 2795 N N . ILE A 1 375 ? 8.823 1.134 -1.792 1.00 94.94 375 ILE A N 1
ATOM 2796 C CA . ILE A 1 375 ? 8.473 1.289 -0.370 1.00 94.94 375 ILE A CA 1
ATOM 2797 C C . ILE A 1 375 ? 9.464 0.581 0.564 1.00 94.94 375 ILE A C 1
ATOM 2799 O O . ILE A 1 375 ? 9.609 0.981 1.717 1.00 94.94 375 ILE A O 1
ATOM 2803 N N . ALA A 1 376 ? 10.200 -0.417 0.061 1.00 94.38 376 ALA A N 1
ATOM 2804 C CA . ALA A 1 376 ? 11.329 -1.031 0.759 1.00 94.38 376 ALA A CA 1
ATOM 2805 C C . ALA A 1 376 ? 12.428 -1.453 -0.227 1.00 94.38 376 ALA A C 1
ATOM 2807 O O . ALA A 1 376 ? 12.134 -1.928 -1.324 1.00 94.38 376 ALA A O 1
ATOM 2808 N N . PHE A 1 377 ? 13.693 -1.304 0.165 1.00 94.75 377 PHE A N 1
ATOM 2809 C CA . PHE A 1 377 ? 14.860 -1.715 -0.619 1.00 94.75 377 PHE A CA 1
ATOM 2810 C C . PHE A 1 377 ? 15.880 -2.393 0.300 1.00 94.75 377 PHE A C 1
ATOM 2812 O O . PHE A 1 377 ? 16.649 -1.735 1.008 1.00 94.75 377 PHE A O 1
ATOM 2819 N N . GLY A 1 378 ? 15.855 -3.725 0.332 1.00 91.44 378 GLY A N 1
ATOM 2820 C CA . GLY A 1 378 ? 16.515 -4.509 1.370 1.00 91.44 378 GLY A CA 1
ATOM 2821 C C . GLY A 1 378 ? 16.103 -4.009 2.765 1.00 91.44 378 GLY A C 1
ATOM 2822 O O . GLY A 1 378 ? 14.910 -3.814 3.006 1.00 91.44 378 GLY A O 1
ATOM 2823 N N . PRO A 1 379 ? 17.060 -3.712 3.665 1.00 89.94 379 PRO A N 1
ATOM 2824 C CA . PRO A 1 379 ? 16.757 -3.250 5.021 1.00 89.94 379 PRO A CA 1
ATOM 2825 C C . PRO A 1 379 ? 16.308 -1.780 5.101 1.00 89.94 379 PRO A C 1
ATOM 2827 O O . PRO A 1 379 ? 16.048 -1.280 6.197 1.00 89.94 379 PRO A O 1
ATOM 2830 N N . VAL A 1 380 ? 16.286 -1.051 3.979 1.00 92.44 380 VAL A N 1
ATOM 2831 C CA . VAL A 1 380 ? 15.937 0.372 3.943 1.00 92.44 380 VAL A CA 1
ATOM 2832 C C . VAL A 1 380 ? 14.440 0.525 3.704 1.00 92.44 380 VAL A C 1
ATOM 2834 O O . VAL A 1 380 ? 13.911 0.066 2.693 1.00 92.44 380 VAL A O 1
ATOM 2837 N N . GLN A 1 381 ? 13.786 1.217 4.631 1.00 92.12 381 GLN A N 1
ATOM 2838 C CA . GLN A 1 381 ? 12.398 1.671 4.549 1.00 92.12 381 GLN A CA 1
ATOM 2839 C C . GLN A 1 381 ? 12.335 3.173 4.883 1.00 92.12 381 GLN A C 1
ATOM 2841 O O . GLN A 1 381 ? 13.347 3.777 5.258 1.00 92.12 381 GLN A O 1
ATOM 2846 N N . ALA A 1 382 ? 11.149 3.777 4.780 1.00 90.31 382 ALA A N 1
ATOM 2847 C CA . ALA A 1 382 ? 10.947 5.221 4.923 1.00 90.31 382 ALA A CA 1
ATOM 2848 C C . ALA A 1 382 ? 11.526 5.837 6.215 1.00 90.31 382 ALA A C 1
ATOM 2850 O O . ALA A 1 382 ? 12.102 6.920 6.148 1.00 90.31 382 ALA A O 1
ATOM 2851 N N . ASP A 1 383 ? 11.457 5.138 7.356 1.00 84.69 383 ASP A N 1
ATOM 2852 C CA . ASP A 1 383 ? 11.947 5.631 8.659 1.00 84.69 383 ASP A CA 1
ATOM 2853 C C . ASP A 1 383 ? 13.475 5.887 8.692 1.00 84.69 383 ASP A C 1
ATOM 2855 O O . ASP A 1 383 ? 13.975 6.576 9.580 1.00 84.69 383 ASP A O 1
ATOM 2859 N N . GLY A 1 384 ? 14.237 5.352 7.729 1.00 81.50 384 GLY A N 1
ATOM 2860 C CA . GLY A 1 384 ? 15.692 5.531 7.618 1.00 81.50 384 GLY A CA 1
ATOM 2861 C C . GLY A 1 384 ? 16.164 6.091 6.275 1.00 81.50 384 GLY A C 1
ATOM 2862 O O . GLY A 1 384 ? 17.368 6.094 6.004 1.00 81.50 384 GLY A O 1
ATOM 2863 N N . TYR A 1 385 ? 15.240 6.524 5.418 1.00 93.00 385 TYR A N 1
ATOM 2864 C CA . TYR A 1 385 ? 15.552 6.962 4.064 1.00 93.00 385 TYR A CA 1
ATOM 2865 C C . TYR A 1 385 ? 15.934 8.448 4.023 1.00 93.00 385 TYR A C 1
ATOM 2867 O O . TYR A 1 385 ? 15.151 9.314 4.405 1.00 93.00 385 TYR A O 1
ATOM 2875 N N . LYS A 1 386 ? 17.141 8.746 3.529 1.00 92.94 386 LYS A N 1
ATOM 2876 C CA . LYS A 1 386 ? 17.689 10.109 3.370 1.00 92.94 386 LYS A CA 1
ATOM 2877 C C . LYS A 1 386 ? 17.895 10.512 1.907 1.00 92.94 386 LYS A C 1
ATOM 2879 O O . LYS A 1 386 ? 18.379 11.601 1.625 1.00 92.94 386 LYS A O 1
ATOM 2884 N N . GLY A 1 387 ? 17.540 9.631 0.974 1.00 92.94 387 GLY A N 1
ATOM 2885 C CA . GLY A 1 387 ? 17.756 9.812 -0.458 1.00 92.94 387 GLY A CA 1
ATOM 2886 C C . GLY A 1 387 ? 18.471 8.622 -1.094 1.00 92.94 387 GLY A C 1
ATOM 2887 O O . GLY A 1 387 ? 19.116 7.815 -0.419 1.00 92.94 387 GLY A O 1
ATOM 2888 N N . VAL A 1 388 ? 18.385 8.522 -2.422 1.00 93.31 388 VAL A N 1
ATOM 2889 C CA . VAL A 1 388 ? 18.951 7.400 -3.190 1.00 93.31 388 VAL A CA 1
ATOM 2890 C C . VAL A 1 388 ? 20.456 7.253 -2.934 1.00 93.31 388 VAL A C 1
ATOM 2892 O O . VAL A 1 388 ? 20.934 6.149 -2.671 1.00 93.31 388 VAL A O 1
ATOM 2895 N N . SER A 1 389 ? 21.203 8.359 -2.957 1.00 93.31 389 SER A N 1
ATOM 2896 C CA . SER A 1 389 ? 22.665 8.361 -2.806 1.00 93.31 389 SER A CA 1
ATOM 2897 C C . SER A 1 389 ? 23.145 7.905 -1.427 1.00 93.31 389 SER A C 1
ATOM 2899 O O . SER A 1 389 ? 24.157 7.214 -1.339 1.00 93.31 389 SER A O 1
ATOM 2901 N N . GLU A 1 390 ? 22.435 8.275 -0.361 1.00 93.06 390 GLU A N 1
ATOM 2902 C CA . GLU A 1 390 ? 22.841 7.979 1.019 1.00 93.06 390 GLU A CA 1
ATOM 2903 C C . GLU A 1 390 ? 22.279 6.655 1.534 1.00 93.06 390 GLU A C 1
ATOM 2905 O O . GLU A 1 390 ? 22.937 5.976 2.317 1.00 93.06 390 GLU A O 1
ATOM 2910 N N . SER A 1 391 ? 21.078 6.270 1.097 1.00 93.38 391 SER A N 1
ATOM 2911 C CA . SER A 1 391 ? 20.390 5.093 1.633 1.00 93.38 391 SER A CA 1
ATOM 2912 C C . SER A 1 391 ? 20.433 3.890 0.691 1.00 93.38 391 SER A C 1
ATOM 2914 O O . SER A 1 391 ? 20.656 2.775 1.150 1.00 93.38 391 SER A O 1
ATOM 2916 N N . ILE A 1 392 ? 20.261 4.078 -0.622 1.00 94.75 392 ILE A N 1
ATOM 2917 C CA . ILE A 1 392 ? 20.124 2.962 -1.579 1.00 94.75 392 ILE A CA 1
ATOM 2918 C C . ILE A 1 392 ? 21.479 2.552 -2.157 1.00 94.75 392 ILE A C 1
ATOM 2920 O O . ILE A 1 392 ? 21.823 1.370 -2.179 1.00 94.75 392 ILE A O 1
ATOM 2924 N N . VAL A 1 393 ? 22.287 3.520 -2.598 1.00 94.38 393 VAL A N 1
ATOM 2925 C CA . VAL A 1 393 ? 23.587 3.254 -3.239 1.00 94.38 393 VAL A CA 1
ATOM 2926 C C . VAL A 1 393 ? 24.532 2.412 -2.364 1.00 94.38 393 VAL A C 1
ATOM 2928 O O . VAL A 1 393 ? 25.155 1.500 -2.916 1.00 94.38 393 VAL A O 1
ATOM 2931 N N . PRO A 1 394 ? 24.655 2.629 -1.037 1.00 94.75 394 PRO A N 1
ATOM 2932 C CA . PRO A 1 394 ? 25.496 1.777 -0.196 1.00 94.75 394 PRO A CA 1
ATOM 2933 C C . PRO A 1 394 ? 25.031 0.318 -0.166 1.00 94.75 394 PRO A C 1
ATOM 2935 O O . PRO A 1 394 ? 25.860 -0.582 -0.283 1.00 94.75 394 PRO A O 1
ATOM 2938 N N . VAL A 1 395 ? 23.716 0.078 -0.091 1.00 93.56 395 VAL A N 1
ATOM 2939 C CA . VAL A 1 395 ? 23.131 -1.275 -0.092 1.00 93.56 395 VAL A CA 1
ATOM 2940 C C . VAL A 1 395 ? 23.422 -1.987 -1.412 1.00 93.56 395 VAL A C 1
ATOM 2942 O O . VAL A 1 395 ? 23.854 -3.139 -1.416 1.00 93.56 395 VAL A O 1
ATOM 2945 N N . VAL A 1 396 ? 23.267 -1.278 -2.534 1.00 95.69 396 VAL A N 1
ATOM 2946 C CA . VAL A 1 396 ? 23.578 -1.790 -3.878 1.00 95.69 396 VAL A CA 1
ATOM 2947 C C . VAL A 1 396 ? 25.056 -2.162 -4.002 1.00 95.69 396 VAL A C 1
ATOM 2949 O O . VAL A 1 396 ? 25.380 -3.237 -4.501 1.00 95.69 396 VAL A O 1
ATOM 2952 N N . LYS A 1 397 ? 25.963 -1.294 -3.533 1.00 94.50 397 LYS A N 1
ATOM 2953 C CA . LYS A 1 397 ? 27.415 -1.535 -3.586 1.00 94.50 397 LYS A CA 1
ATOM 2954 C C . LYS A 1 397 ? 27.848 -2.701 -2.695 1.00 94.50 397 LYS A C 1
ATOM 2956 O O . LYS A 1 397 ? 28.721 -3.463 -3.094 1.00 94.50 397 LYS A O 1
ATOM 2961 N N . ALA A 1 398 ? 27.244 -2.845 -1.517 1.00 92.81 398 ALA A N 1
ATOM 2962 C CA . ALA A 1 398 ? 27.543 -3.936 -0.590 1.00 92.81 398 ALA A CA 1
ATOM 2963 C C . ALA A 1 398 ? 27.006 -5.300 -1.064 1.00 92.81 398 ALA A C 1
ATOM 2965 O O . ALA A 1 398 ? 27.508 -6.340 -0.639 1.00 92.81 398 ALA A O 1
ATOM 2966 N N . SER A 1 399 ? 26.012 -5.298 -1.956 1.00 93.50 399 SER A N 1
ATOM 2967 C CA . SER A 1 399 ? 25.286 -6.502 -2.378 1.00 93.50 399 SER A CA 1
ATOM 2968 C C . SER A 1 399 ? 25.515 -6.851 -3.851 1.00 93.50 399 SER A C 1
ATOM 2970 O O . SER A 1 399 ? 24.663 -7.465 -4.483 1.00 93.50 399 SER A O 1
ATOM 2972 N N . VAL A 1 400 ? 26.657 -6.472 -4.434 1.00 96.06 400 VAL A N 1
ATOM 2973 C CA . VAL A 1 400 ? 26.993 -6.873 -5.810 1.00 96.06 400 VAL A CA 1
ATOM 2974 C C . VAL A 1 400 ? 27.078 -8.399 -5.902 1.00 96.06 400 VAL A C 1
ATOM 2976 O O . VAL A 1 400 ? 27.806 -9.034 -5.143 1.00 96.06 400 VAL A O 1
ATOM 2979 N N . GLY A 1 401 ? 26.318 -8.980 -6.830 1.00 93.12 401 GLY A N 1
ATOM 2980 C CA . GLY A 1 401 ? 26.177 -10.424 -7.014 1.00 93.12 401 GLY A CA 1
ATOM 2981 C C . GLY A 1 401 ? 25.273 -11.113 -5.988 1.00 93.12 401 GLY A C 1
ATOM 2982 O O . GLY A 1 401 ? 25.099 -12.325 -6.070 1.00 93.12 401 GLY A O 1
ATOM 2983 N N . LYS A 1 402 ? 24.685 -10.372 -5.039 1.00 93.19 402 LYS A N 1
ATOM 2984 C CA . LYS A 1 402 ? 23.785 -10.906 -4.009 1.00 93.19 402 LYS A CA 1
ATOM 2985 C C . LYS A 1 402 ? 22.354 -10.396 -4.222 1.00 93.19 402 LYS A C 1
ATOM 2987 O O . LYS A 1 402 ? 22.182 -9.236 -4.597 1.00 93.19 402 LYS A O 1
ATOM 2992 N N . PRO A 1 403 ? 21.327 -11.230 -3.993 1.00 92.75 403 PRO A N 1
ATOM 2993 C CA . PRO A 1 403 ? 19.940 -10.807 -4.130 1.00 92.75 403 PRO A CA 1
ATOM 2994 C C . PRO A 1 403 ? 19.562 -9.785 -3.051 1.00 92.75 403 PRO A C 1
ATOM 2996 O O . PRO A 1 403 ? 19.897 -9.945 -1.879 1.00 92.75 403 PRO A O 1
ATOM 2999 N N . ILE A 1 404 ? 18.830 -8.752 -3.454 1.00 94.12 404 ILE A N 1
ATOM 3000 C CA . ILE A 1 404 ? 18.202 -7.754 -2.590 1.00 94.12 404 ILE A CA 1
ATOM 3001 C C . ILE A 1 404 ? 16.698 -7.839 -2.818 1.00 94.12 404 ILE A C 1
ATOM 3003 O O . ILE A 1 404 ? 16.233 -7.691 -3.947 1.00 94.12 404 ILE A O 1
ATOM 3007 N N . ASP A 1 405 ? 15.928 -8.023 -1.753 1.00 93.38 405 ASP A N 1
ATOM 3008 C CA . ASP A 1 405 ? 14.475 -7.937 -1.848 1.00 93.38 405 ASP A CA 1
ATOM 3009 C C . ASP A 1 405 ? 14.020 -6.474 -1.874 1.00 93.38 405 ASP A C 1
ATOM 3011 O O . ASP A 1 405 ? 14.376 -5.667 -1.012 1.00 93.38 405 ASP A O 1
ATOM 3015 N N . VAL A 1 406 ? 13.228 -6.128 -2.881 1.00 94.81 406 VAL A N 1
ATOM 3016 C CA . VAL A 1 406 ? 12.686 -4.792 -3.114 1.00 94.81 406 VAL A CA 1
ATOM 3017 C C . VAL A 1 406 ? 11.173 -4.901 -3.136 1.00 94.81 406 VAL A C 1
ATOM 3019 O O . VAL A 1 406 ? 10.621 -5.688 -3.900 1.00 94.81 406 VAL A O 1
ATOM 3022 N N . ILE A 1 407 ? 10.496 -4.099 -2.320 1.00 94.69 407 ILE A N 1
ATOM 3023 C CA . ILE A 1 407 ? 9.037 -4.035 -2.320 1.00 94.69 407 ILE A CA 1
ATOM 3024 C C . ILE A 1 407 ? 8.621 -2.768 -3.047 1.00 94.69 407 ILE A C 1
ATOM 3026 O O . ILE A 1 407 ? 9.022 -1.657 -2.676 1.00 94.69 407 ILE A O 1
ATOM 3030 N N . VAL A 1 408 ? 7.807 -2.946 -4.081 1.00 94.81 408 VAL A N 1
ATOM 3031 C CA . VAL A 1 408 ? 7.285 -1.854 -4.896 1.00 94.81 408 VAL A CA 1
ATOM 3032 C C . VAL A 1 408 ? 5.773 -1.820 -4.859 1.00 94.81 408 VAL A C 1
ATOM 3034 O O . VAL A 1 408 ? 5.107 -2.850 -4.818 1.00 94.81 408 VAL A O 1
ATOM 3037 N N . VAL A 1 409 ? 5.229 -0.617 -4.916 1.00 93.06 409 VAL A N 1
ATOM 3038 C CA . VAL A 1 409 ? 3.832 -0.365 -5.221 1.00 93.06 409 VAL A CA 1
ATOM 3039 C C . VAL A 1 409 ? 3.741 -0.120 -6.720 1.00 93.06 409 VAL A C 1
ATOM 3041 O O . VAL A 1 409 ? 4.330 0.833 -7.236 1.00 93.06 409 VAL A O 1
ATOM 3044 N N . ARG A 1 410 ? 3.006 -0.990 -7.411 1.00 90.75 410 ARG A N 1
ATOM 3045 C CA . ARG A 1 410 ? 2.730 -0.884 -8.842 1.00 90.75 410 ARG A CA 1
ATOM 3046 C C . ARG A 1 410 ? 1.239 -0.711 -9.060 1.00 90.75 410 ARG A C 1
ATOM 3048 O O . ARG A 1 410 ? 0.429 -1.483 -8.546 1.00 90.75 410 ARG A O 1
ATOM 3055 N N . MET A 1 411 ? 0.887 0.273 -9.873 1.00 81.50 411 MET A N 1
ATOM 3056 C CA . MET A 1 411 ? -0.470 0.412 -10.380 1.00 81.50 411 MET A CA 1
ATOM 3057 C C . MET A 1 411 ? -0.640 -0.528 -11.579 1.00 81.50 411 MET A C 1
ATOM 3059 O O . MET A 1 411 ? 0.118 -0.446 -12.544 1.00 81.50 411 MET A O 1
ATOM 3063 N N . SER A 1 412 ? -1.578 -1.474 -11.499 1.00 67.62 412 SER A N 1
ATOM 3064 C CA . SER A 1 412 ? -1.883 -2.362 -12.627 1.00 67.62 412 SER A CA 1
ATOM 3065 C C . SER A 1 412 ? -2.740 -1.625 -13.654 1.00 67.62 412 SER A C 1
ATOM 3067 O O . SER A 1 412 ? -3.863 -1.231 -13.348 1.00 67.62 412 SER A O 1
ATOM 3069 N N . ASP A 1 413 ? -2.250 -1.503 -14.890 1.00 55.59 413 ASP A N 1
ATOM 3070 C CA . ASP A 1 413 ? -2.997 -0.893 -16.003 1.00 55.59 413 ASP A CA 1
ATOM 3071 C C . ASP A 1 413 ? -4.265 -1.679 -16.393 1.00 55.59 413 ASP A C 1
ATOM 3073 O O . ASP A 1 413 ? -5.143 -1.132 -17.057 1.00 55.59 413 ASP A O 1
ATOM 3077 N N . LYS A 1 414 ? -4.368 -2.963 -16.017 1.00 51.00 414 LYS A N 1
ATOM 3078 C CA . LYS A 1 414 ? -5.505 -3.828 -16.380 1.00 51.00 414 LYS A CA 1
ATOM 3079 C C . LYS A 1 414 ? -6.683 -3.722 -15.413 1.00 51.00 414 LYS A C 1
ATOM 3081 O O . LYS A 1 414 ? -7.819 -3.753 -15.865 1.00 51.00 414 LYS A O 1
ATOM 3086 N N . ASP A 1 415 ? -6.399 -3.567 -14.119 1.00 53.75 415 ASP A N 1
ATOM 3087 C CA . ASP A 1 415 ? -7.412 -3.659 -13.055 1.00 53.75 415 ASP A CA 1
ATOM 3088 C C . ASP A 1 415 ? -7.520 -2.378 -12.209 1.00 53.75 415 ASP A C 1
ATOM 3090 O O . ASP A 1 415 ? -8.295 -2.342 -11.258 1.00 53.75 415 ASP A O 1
ATOM 3094 N N . GLN A 1 416 ? -6.705 -1.349 -12.492 1.00 62.03 416 GLN A N 1
ATOM 3095 C CA . GLN A 1 416 ? -6.547 -0.123 -11.682 1.00 62.03 416 GLN A CA 1
ATOM 3096 C C . GLN A 1 416 ? -6.270 -0.375 -10.189 1.00 62.03 416 GLN A C 1
ATOM 3098 O O . GLN A 1 416 ? -6.339 0.532 -9.361 1.00 62.03 416 GLN A O 1
ATOM 3103 N N . GLN A 1 417 ? -5.906 -1.605 -9.829 1.00 70.38 417 GLN A N 1
ATOM 3104 C CA . GLN A 1 417 ? -5.553 -1.955 -8.469 1.00 70.38 417 GLN A CA 1
ATOM 3105 C C . GLN A 1 417 ? -4.102 -1.583 -8.192 1.00 70.38 417 GLN A C 1
ATOM 3107 O O . GLN A 1 417 ? -3.183 -1.889 -8.962 1.00 70.38 417 GLN A O 1
ATOM 3112 N N . VAL A 1 418 ? -3.911 -0.937 -7.048 1.00 81.88 418 VAL A N 1
ATOM 3113 C CA . VAL A 1 418 ? -2.603 -0.694 -6.455 1.00 81.88 418 VAL A CA 1
ATOM 3114 C C . VAL A 1 418 ? -2.156 -1.993 -5.794 1.00 81.88 418 VAL A C 1
ATOM 3116 O O . VAL A 1 418 ? -2.751 -2.433 -4.811 1.00 81.88 418 VAL A O 1
ATOM 3119 N N . LYS A 1 419 ? -1.115 -2.624 -6.339 1.00 86.94 419 LYS A N 1
ATOM 3120 C CA . LYS A 1 419 ? -0.575 -3.878 -5.809 1.00 86.94 419 LYS A CA 1
ATOM 3121 C C . LYS A 1 419 ? 0.827 -3.662 -5.257 1.00 86.94 419 LYS A C 1
ATOM 3123 O O . LYS A 1 419 ? 1.669 -3.052 -5.913 1.00 86.94 419 LYS A O 1
ATOM 3128 N N . GLN A 1 420 ? 1.078 -4.192 -4.061 1.00 89.62 420 GLN A N 1
ATOM 3129 C CA . GLN A 1 420 ? 2.436 -4.340 -3.549 1.00 89.62 420 GLN A CA 1
ATOM 3130 C C . GLN A 1 420 ? 3.048 -5.623 -4.112 1.00 89.62 420 GLN A C 1
ATOM 3132 O O . GLN A 1 420 ? 2.412 -6.676 -4.113 1.00 89.62 420 GLN A O 1
ATOM 3137 N N . LEU A 1 421 ? 4.261 -5.521 -4.643 1.00 90.38 421 LEU A N 1
ATOM 3138 C CA . LEU A 1 421 ? 4.998 -6.617 -5.255 1.00 90.38 421 LEU A CA 1
ATOM 3139 C C . LEU A 1 421 ? 6.362 -6.729 -4.584 1.00 90.38 421 LEU A C 1
ATOM 3141 O O . LEU A 1 421 ? 7.088 -5.739 -4.498 1.00 90.38 421 LEU A O 1
ATOM 3145 N N . GLN A 1 422 ? 6.722 -7.939 -4.162 1.00 91.81 422 GLN A N 1
ATOM 3146 C CA . GLN A 1 422 ? 8.090 -8.266 -3.777 1.00 91.81 422 GLN A CA 1
ATOM 3147 C C . GLN A 1 422 ? 8.860 -8.707 -5.021 1.00 91.81 422 GLN A C 1
ATOM 3149 O O . GLN A 1 422 ? 8.485 -9.666 -5.694 1.00 91.81 422 GLN A O 1
ATOM 3154 N N . LEU A 1 423 ? 9.940 -7.998 -5.319 1.00 94.19 423 LEU A N 1
ATOM 3155 C CA . LEU A 1 423 ? 10.870 -8.287 -6.400 1.00 94.19 423 LEU A CA 1
ATOM 3156 C C . LEU A 1 423 ? 12.231 -8.636 -5.799 1.00 94.19 423 LEU A C 1
ATOM 3158 O O . LEU A 1 423 ? 12.611 -8.101 -4.760 1.00 94.19 423 LEU A O 1
ATOM 3162 N N . THR A 1 424 ? 12.996 -9.494 -6.468 1.00 94.69 424 THR A N 1
ATOM 3163 C CA . THR A 1 424 ? 14.368 -9.814 -6.057 1.00 94.69 424 THR A CA 1
ATOM 3164 C C . THR A 1 424 ? 15.337 -9.263 -7.093 1.00 94.69 424 THR A C 1
ATOM 3166 O O . THR A 1 424 ? 15.373 -9.708 -8.238 1.00 94.69 424 THR A O 1
ATOM 3169 N N . LEU A 1 425 ? 16.118 -8.269 -6.682 1.00 95.00 425 LEU A N 1
ATOM 3170 C CA . LEU A 1 425 ? 17.061 -7.534 -7.510 1.00 95.00 425 LEU A CA 1
ATOM 3171 C C . LEU A 1 425 ? 18.490 -7.932 -7.161 1.00 95.00 425 LEU A C 1
ATOM 3173 O O . LEU A 1 425 ? 18.914 -7.754 -6.026 1.00 95.00 425 LEU A O 1
ATOM 3177 N N . THR A 1 426 ? 19.260 -8.400 -8.140 1.00 96.75 426 THR A N 1
ATOM 3178 C CA . THR A 1 426 ? 20.673 -8.760 -7.943 1.00 96.75 426 THR A CA 1
ATOM 3179 C C . THR A 1 426 ? 21.566 -7.739 -8.649 1.00 96.75 426 THR A C 1
ATOM 3181 O O . THR A 1 426 ? 21.695 -7.801 -9.873 1.00 96.75 426 THR A O 1
ATOM 3184 N N . PRO A 1 427 ? 22.184 -6.779 -7.934 1.00 96.44 427 PRO A N 1
ATOM 3185 C CA . PRO A 1 427 ? 23.076 -5.800 -8.544 1.00 96.44 427 PRO A CA 1
ATOM 3186 C C . PRO A 1 427 ? 24.277 -6.470 -9.204 1.00 96.44 427 PRO A C 1
ATOM 3188 O O . PRO A 1 427 ? 24.974 -7.263 -8.577 1.00 96.44 427 PRO A O 1
ATOM 3191 N N . GLN A 1 428 ? 24.574 -6.115 -10.449 1.00 96.12 428 GLN A N 1
ATOM 3192 C CA . GLN A 1 428 ? 25.712 -6.676 -11.174 1.00 96.12 428 GLN A CA 1
ATOM 3193 C C . GLN A 1 428 ? 26.172 -5.750 -12.298 1.00 96.12 428 GLN A C 1
ATOM 3195 O O . GLN A 1 428 ? 25.454 -4.842 -12.719 1.00 96.12 428 GLN A O 1
ATOM 3200 N N . LYS A 1 429 ? 27.391 -5.978 -12.798 1.00 95.62 429 LYS A N 1
ATOM 3201 C CA . LYS A 1 429 ? 27.839 -5.325 -14.032 1.00 95.62 429 LYS A CA 1
ATOM 3202 C C . LYS A 1 429 ? 26.984 -5.823 -15.198 1.00 95.62 429 LYS A C 1
ATOM 3204 O O . LYS A 1 429 ? 26.682 -7.007 -15.289 1.00 95.62 429 LYS A O 1
ATOM 3209 N N . TRP A 1 430 ? 26.619 -4.911 -16.085 1.00 95.00 430 TRP A N 1
ATOM 3210 C CA . TRP A 1 430 ? 25.822 -5.175 -17.281 1.00 95.00 430 TRP A CA 1
ATOM 3211 C C . TRP A 1 430 ? 26.303 -4.244 -18.406 1.00 95.00 430 TRP A C 1
ATOM 3213 O O . TRP A 1 430 ? 27.253 -3.486 -18.215 1.00 95.00 430 TRP A O 1
ATOM 3223 N N . SER A 1 431 ? 25.691 -4.301 -19.590 1.00 91.44 431 SER A N 1
ATOM 3224 C CA . SER A 1 431 ? 26.157 -3.557 -20.774 1.00 91.44 431 SER A CA 1
ATOM 3225 C C . SER A 1 431 ? 25.994 -2.031 -20.697 1.00 91.44 431 SER A C 1
ATOM 3227 O O . SER A 1 431 ? 26.472 -1.332 -21.586 1.00 91.44 431 SER A O 1
ATOM 3229 N N . GLY A 1 432 ? 25.299 -1.506 -19.685 1.00 90.38 432 GLY A N 1
ATOM 3230 C CA . GLY A 1 432 ? 25.091 -0.072 -19.482 1.00 90.38 432 GLY A CA 1
ATOM 3231 C C . GLY A 1 432 ? 25.748 0.473 -18.212 1.00 90.38 432 GLY A C 1
ATOM 3232 O O . GLY A 1 432 ? 26.597 -0.162 -17.591 1.00 90.38 432 GLY A O 1
ATOM 3233 N N . ALA A 1 433 ? 25.360 1.690 -17.826 1.00 87.19 433 ALA A N 1
ATOM 3234 C CA . ALA A 1 433 ? 25.939 2.379 -16.676 1.00 87.19 433 ALA A CA 1
ATOM 3235 C C . ALA A 1 433 ? 25.375 1.882 -15.330 1.00 87.19 433 ALA A C 1
ATOM 3237 O O . ALA A 1 433 ? 24.186 1.585 -15.188 1.00 87.19 433 ALA A O 1
ATOM 3238 N N . GLY A 1 434 ? 26.229 1.864 -14.303 1.00 92.06 434 GLY A N 1
ATOM 3239 C CA . GLY A 1 434 ? 25.854 1.486 -12.938 1.00 92.06 434 GLY A CA 1
ATOM 3240 C C . GLY A 1 434 ? 25.626 -0.019 -12.747 1.00 92.06 434 GLY A C 1
ATOM 3241 O O . GLY A 1 434 ? 26.000 -0.830 -13.586 1.00 92.06 434 GLY A O 1
ATOM 3242 N N . LEU A 1 435 ? 25.026 -0.389 -11.611 1.00 94.75 435 LEU A N 1
ATOM 3243 C CA . LEU A 1 435 ? 24.868 -1.791 -11.182 1.00 94.75 435 LEU A CA 1
ATOM 3244 C C . LEU A 1 435 ? 23.431 -2.324 -11.278 1.00 94.75 435 LEU A C 1
ATOM 3246 O O . LEU A 1 435 ? 23.221 -3.529 -11.199 1.00 94.75 435 LEU A O 1
ATOM 3250 N N . LEU A 1 436 ? 22.441 -1.434 -11.398 1.00 94.69 436 LEU A N 1
ATOM 3251 C CA . LEU A 1 436 ? 21.022 -1.807 -11.461 1.00 94.69 436 LEU A CA 1
ATOM 3252 C C . LEU A 1 436 ? 20.442 -1.652 -12.868 1.00 94.69 436 LEU A C 1
ATOM 3254 O O . LEU A 1 436 ? 19.579 -2.421 -13.270 1.00 94.69 436 LEU A O 1
ATOM 3258 N N . GLY A 1 437 ? 20.901 -0.640 -13.609 1.00 93.56 437 GLY A N 1
ATOM 3259 C CA . GLY A 1 437 ? 20.323 -0.248 -14.893 1.00 93.56 437 GLY A CA 1
ATOM 3260 C C . GLY A 1 437 ? 18.863 0.188 -14.799 1.00 93.56 437 GLY A C 1
ATOM 3261 O O . GLY A 1 437 ? 18.025 -0.203 -15.616 1.00 93.56 437 GLY A O 1
ATOM 3262 N N . CYS A 1 438 ? 18.589 1.056 -13.827 1.00 94.88 438 CYS A N 1
ATOM 3263 C CA . CYS A 1 438 ? 17.400 1.894 -13.753 1.00 94.88 438 CYS A CA 1
ATOM 3264 C C . CYS A 1 438 ? 17.756 3.277 -13.185 1.00 94.88 438 CYS A C 1
ATOM 3266 O O . CYS A 1 438 ? 18.799 3.444 -12.548 1.00 94.88 438 CYS A O 1
ATOM 3268 N N . ILE A 1 439 ? 16.889 4.264 -13.407 1.00 93.75 439 ILE A N 1
ATOM 3269 C CA . ILE A 1 439 ? 16.953 5.579 -12.756 1.00 93.75 439 ILE A CA 1
ATOM 3270 C C . ILE A 1 439 ? 16.004 5.555 -11.560 1.00 93.75 439 ILE A C 1
ATOM 3272 O O . ILE A 1 439 ? 14.846 5.186 -11.723 1.00 93.75 439 ILE A O 1
ATOM 3276 N N . LEU A 1 440 ? 16.474 5.965 -10.385 1.00 93.56 440 LEU A N 1
ATOM 3277 C CA . LEU A 1 440 ? 15.635 6.180 -9.204 1.00 93.56 440 LEU A CA 1
ATOM 3278 C C . LEU A 1 440 ? 15.523 7.688 -8.963 1.00 93.56 440 LEU A C 1
ATOM 3280 O O . LEU A 1 440 ? 16.544 8.377 -9.020 1.00 93.56 440 LEU A O 1
ATOM 3284 N N . LYS A 1 441 ? 14.299 8.180 -8.767 1.00 87.44 441 LYS A N 1
ATOM 3285 C CA . LYS A 1 441 ? 13.969 9.599 -8.595 1.00 87.44 441 LYS A CA 1
ATOM 3286 C C . LYS A 1 441 ? 13.385 9.872 -7.223 1.00 87.44 441 LYS A C 1
ATOM 3288 O O . LYS A 1 441 ? 12.461 9.119 -6.828 1.00 87.44 441 LYS A O 1
#

Radius of gyration: 33.09 Å; chains: 1; bounding box: 85×88×91 Å

Sequence (441 aa):
MALLGEGDERWIVKERADGANCNNWHWTTKDVSAHVKEQLNEAVKGNIFPADGPLSNIEIKSCETTGEASVNNRKARTFIIYQLEMKLKWKGDLVGEDGATKESASGSLRLPDVSAESLDDLEVEFETQSRGSALSEAMRKQGVSCVKAAVVAKMKELQAEVTAEAARQKPLPAAGGRMYATPSVPVPMPQPISVGPAPAATAPAALPTAPPPKPPPKQLEPSEDDDEELPPLKMREVLKQLRNNPSTTRALKLSNLAVSDVHLRALLEALSHSQVSGVEEIDLTFNKLTDAGVHVLLKALAGGTALELTKLYLGGNKVSVAGMALSQSLKQQRPDLLVTWHEQLPGGKSMCTVGTVYAASPAMQAGLCQGDSIIAFGPVQADGYKGVSESIVPVVKASVGKPIDVIVVRMSDKDQQVKQLQLTLTPQKWSGAGLLGCILK